Protein AF-A0AAV3M402-F1 (afdb_monomer_lite)

pLDDT: mean 84.8, std 15.56, range [39.19, 98.38]

Organism: NCBI:txid1256988

Secondary structure (DSSP, 8-state):
-----SS-TTTTS---PPPSSPPTT---BTTTBS-GGGTS-TTT-TT-----HHHHHHHHHHHHHHHHHHHHHSSPBP-GGGPSBPTT-EEEETTEEEEE-SSSB-SPS-SSSSEEEE-SS--GGGGT---HHHHHHHSPPTT--PPTT----HHHHHHHS--TT-------PPPTT-PPPHHHHHTTS--TT----S-----HHHHHHHHHHHHHHHHHSS-TT-EETTEETTS-----GGGGTPPPHHHHHHHHHHHHHHHHHHHHHHHHHHHHHHHHHHHHHTSS-TT-EETTEETTS-----TGGGTPPPHHHHHHHHHHHHTT-EEEEEE---B-PSPB-SSS--PPPTTEEEEEEEE-TTSSS-EEEEEEEEEEEETTEEEE-----

Radius of gyration: 67.28 Å; chains: 1; bounding box: 120×63×223 Å

Structure (mmCIF, N/CA/C/O backbone):
data_AF-A0AAV3M402-F1
#
_entry.id   AF-A0AAV3M402-F1
#
loop_
_atom_site.group_PDB
_atom_site.id
_atom_site.type_symbol
_atom_site.label_atom_id
_atom_site.label_alt_id
_atom_site.label_comp_id
_atom_site.label_asym_id
_atom_site.label_entity_id
_atom_site.label_seq_id
_atom_site.pdbx_PDB_ins_code
_atom_site.Cartn_x
_atom_site.Cartn_y
_atom_site.Cartn_z
_atom_site.occupancy
_atom_site.B_iso_or_equiv
_atom_site.auth_seq_id
_atom_site.auth_comp_id
_atom_site.auth_asym_id
_atom_site.auth_atom_id
_atom_site.pdbx_PDB_model_num
ATOM 1 N N . MET A 1 1 ? -7.924 -15.217 0.053 1.00 56.88 1 MET A N 1
ATOM 2 C CA . MET A 1 1 ? -6.842 -16.222 -0.046 1.00 56.88 1 MET A CA 1
ATOM 3 C C . MET A 1 1 ? -7.391 -17.448 -0.750 1.00 56.88 1 MET A C 1
ATOM 5 O O . MET A 1 1 ? -8.400 -17.967 -0.301 1.00 56.88 1 MET A O 1
ATOM 9 N N . THR A 1 2 ? -6.785 -17.872 -1.857 1.00 75.75 2 THR A N 1
ATOM 10 C CA . THR A 1 2 ? -7.271 -18.999 -2.679 1.00 75.75 2 THR A CA 1
ATOM 11 C C . THR A 1 2 ? -6.625 -20.345 -2.327 1.00 75.75 2 THR A C 1
ATOM 13 O O . THR A 1 2 ? -7.161 -21.377 -2.714 1.00 75.75 2 THR A O 1
ATOM 16 N N . LYS A 1 3 ? -5.519 -20.368 -1.562 1.00 86.19 3 LYS A N 1
ATOM 17 C CA . LYS A 1 3 ? -4.840 -21.595 -1.107 1.00 86.19 3 LYS A CA 1
ATOM 18 C C . LYS A 1 3 ? -4.202 -21.420 0.276 1.00 86.19 3 LYS A C 1
ATOM 20 O O . LYS A 1 3 ? -3.623 -20.372 0.553 1.00 86.19 3 LYS A O 1
ATOM 25 N N . ILE A 1 4 ? -4.308 -22.459 1.106 1.00 89.19 4 ILE A N 1
ATOM 26 C CA . ILE A 1 4 ? -3.609 -22.595 2.392 1.00 89.19 4 ILE A CA 1
ATOM 27 C C . ILE A 1 4 ? -2.559 -23.701 2.241 1.00 89.19 4 ILE A C 1
ATOM 29 O O . ILE A 1 4 ? -2.893 -24.817 1.829 1.00 89.19 4 ILE A O 1
ATOM 33 N N . PHE A 1 5 ? -1.305 -23.403 2.564 1.00 93.19 5 PHE A N 1
ATOM 34 C CA . PHE A 1 5 ? -0.182 -24.332 2.456 1.00 93.19 5 PHE A CA 1
ATOM 35 C C . PHE A 1 5 ? -0.070 -25.186 3.722 1.00 93.19 5 PHE A C 1
ATOM 37 O O . PHE A 1 5 ? 0.715 -24.908 4.615 1.00 93.19 5 PHE A O 1
ATOM 44 N N . LYS A 1 6 ? -0.883 -26.245 3.814 1.00 91.50 6 LYS A N 1
ATOM 45 C CA . LYS A 1 6 ? -0.741 -27.258 4.884 1.00 91.50 6 LYS A CA 1
ATOM 46 C C . LYS A 1 6 ? 0.404 -28.238 4.632 1.00 91.50 6 LYS A C 1
ATOM 48 O O . LYS A 1 6 ? 0.930 -28.828 5.563 1.00 91.50 6 LYS A O 1
ATOM 53 N N . VAL A 1 7 ? 0.720 -28.446 3.359 1.00 93.44 7 VAL A N 1
ATOM 54 C CA . VAL A 1 7 ? 1.824 -29.277 2.891 1.00 93.44 7 VAL A CA 1
ATOM 55 C C . VAL A 1 7 ? 2.663 -28.376 1.990 1.00 93.44 7 VAL A C 1
ATOM 57 O O . VAL A 1 7 ? 2.105 -27.849 1.016 1.00 93.44 7 VAL A O 1
ATOM 60 N N . PRO A 1 8 ? 3.944 -28.149 2.319 1.00 95.12 8 PRO A N 1
ATOM 61 C CA . PRO A 1 8 ? 4.831 -27.366 1.474 1.00 95.12 8 PRO A CA 1
ATOM 62 C C . PRO A 1 8 ? 4.971 -27.962 0.066 1.00 95.12 8 PRO A C 1
ATOM 64 O O . PRO A 1 8 ? 4.688 -29.133 -0.200 1.00 95.12 8 PRO A O 1
ATOM 67 N N . PHE A 1 9 ? 5.404 -27.141 -0.878 1.00 96.56 9 PHE A N 1
ATOM 68 C CA . PHE A 1 9 ? 5.687 -27.575 -2.235 1.00 96.56 9 PHE A CA 1
ATOM 69 C C . PHE A 1 9 ? 6.816 -28.615 -2.244 1.00 96.56 9 PHE A C 1
ATOM 71 O O . PHE A 1 9 ? 7.740 -28.546 -1.442 1.00 96.56 9 PHE A O 1
ATOM 78 N N . ALA A 1 10 ? 6.737 -29.602 -3.138 1.00 96.31 10 ALA A N 1
ATOM 79 C CA . ALA A 1 10 ? 7.757 -30.644 -3.285 1.00 96.31 10 ALA A CA 1
ATOM 80 C C . ALA A 1 10 ? 8.147 -31.383 -1.979 1.00 96.31 10 ALA A C 1
ATOM 82 O O . ALA A 1 10 ? 9.259 -31.891 -1.881 1.00 96.31 10 ALA A O 1
ATOM 83 N N . THR A 1 11 ? 7.247 -31.523 -0.991 1.00 95.25 11 THR A N 1
ATOM 84 C CA . THR A 1 11 ? 7.517 -32.318 0.232 1.00 95.25 11 THR A CA 1
ATOM 85 C C . THR A 1 11 ? 7.972 -33.750 -0.073 1.00 95.25 11 THR A C 1
ATOM 87 O O . THR A 1 11 ? 8.810 -34.286 0.644 1.00 95.25 11 THR A O 1
ATOM 90 N N . GLN A 1 12 ? 7.439 -34.360 -1.137 1.00 95.25 12 GLN A N 1
ATOM 91 C CA . GLN A 1 12 ? 7.834 -35.692 -1.622 1.00 95.25 12 GLN A CA 1
ATOM 92 C C . GLN A 1 12 ? 8.778 -35.644 -2.838 1.00 95.25 12 GLN A C 1
ATOM 94 O O . GLN A 1 12 ? 9.093 -36.686 -3.402 1.00 95.25 12 GLN A O 1
ATOM 99 N N . GLY A 1 13 ? 9.169 -34.450 -3.291 1.00 94.00 13 GLY A N 1
ATOM 100 C CA . GLY A 1 13 ? 10.059 -34.273 -4.437 1.00 94.00 13 GLY A CA 1
ATOM 101 C C . GLY A 1 13 ? 11.518 -34.128 -4.014 1.00 94.00 13 GLY A C 1
ATOM 102 O O . GLY A 1 13 ? 11.811 -33.812 -2.860 1.00 94.00 13 GLY A O 1
ATOM 103 N N . ASP A 1 14 ? 12.425 -34.309 -4.975 1.00 96.12 14 ASP A N 1
ATOM 104 C CA . ASP A 1 14 ? 13.848 -34.039 -4.773 1.00 96.12 14 ASP A CA 1
ATOM 105 C C . ASP A 1 14 ? 14.068 -32.547 -4.516 1.00 96.12 14 ASP A C 1
ATOM 107 O O . ASP A 1 14 ? 13.517 -31.691 -5.224 1.00 96.12 14 ASP A O 1
ATOM 111 N N . ARG A 1 15 ? 14.859 -32.256 -3.482 1.00 96.69 15 ARG A N 1
ATOM 112 C CA . ARG A 1 15 ? 15.169 -30.907 -3.007 1.00 96.69 15 ARG A CA 1
ATOM 113 C C . ARG A 1 15 ? 16.642 -30.809 -2.644 1.00 96.69 15 ARG A C 1
ATOM 115 O O . ARG A 1 15 ? 17.226 -31.763 -2.132 1.00 96.69 15 ARG A O 1
ATOM 122 N N . THR A 1 16 ? 17.202 -29.625 -2.837 1.00 95.69 16 THR A N 1
ATOM 123 C CA . THR A 1 16 ? 18.537 -29.267 -2.352 1.00 95.69 16 THR A CA 1
ATOM 124 C C . THR A 1 16 ? 18.444 -27.972 -1.560 1.00 95.69 16 THR A C 1
ATOM 126 O O . THR A 1 16 ? 17.723 -27.059 -1.956 1.00 95.69 16 THR A O 1
ATOM 129 N N . SER A 1 17 ? 19.155 -27.900 -0.433 1.00 94.38 17 SER A N 1
ATOM 130 C CA . SER A 1 17 ? 19.236 -26.687 0.382 1.00 94.38 17 SER A CA 1
ATOM 131 C C . SER A 1 17 ? 19.898 -25.559 -0.401 1.00 94.38 17 SER A C 1
ATOM 133 O O . SER A 1 17 ? 20.944 -25.773 -1.022 1.00 94.38 17 SER A O 1
ATOM 135 N N . ILE A 1 18 ? 19.328 -24.361 -0.325 1.00 96.62 18 ILE A N 1
ATOM 136 C CA . ILE A 1 18 ? 19.877 -23.177 -0.981 1.00 96.62 18 ILE A CA 1
ATOM 137 C C . ILE A 1 18 ? 20.702 -22.383 0.033 1.00 96.62 18 ILE A C 1
ATOM 139 O O . ILE A 1 18 ? 20.173 -21.999 1.075 1.00 96.62 18 ILE A O 1
ATOM 143 N N . PRO A 1 19 ? 21.996 -22.137 -0.229 1.00 96.12 19 PRO A N 1
ATOM 144 C CA . PRO A 1 19 ? 22.815 -21.318 0.654 1.00 96.12 19 PRO A CA 1
ATOM 145 C C . PRO A 1 19 ? 22.293 -19.881 0.744 1.00 96.12 19 PRO A C 1
ATOM 147 O O . PRO A 1 19 ? 21.768 -19.343 -0.230 1.00 96.12 19 PRO A O 1
ATOM 150 N N . ASN A 1 20 ? 22.511 -19.219 1.881 1.00 94.75 20 ASN A N 1
ATOM 151 C CA . ASN A 1 20 ? 22.280 -17.776 1.983 1.00 94.75 20 ASN A CA 1
ATOM 152 C C . ASN A 1 20 ? 23.367 -16.985 1.248 1.00 94.75 20 ASN A C 1
ATOM 154 O O . ASN A 1 20 ? 23.059 -16.090 0.462 1.00 94.75 20 ASN A O 1
ATOM 158 N N . GLU A 1 21 ? 24.630 -17.349 1.466 1.00 96.38 21 GLU A N 1
ATOM 159 C CA . GLU A 1 21 ? 25.799 -16.644 0.932 1.00 96.38 21 GLU A CA 1
ATOM 160 C C . GLU A 1 21 ? 25.921 -16.745 -0.591 1.00 96.38 21 GLU A C 1
ATOM 162 O O . GLU A 1 21 ? 25.523 -17.736 -1.203 1.00 96.38 21 GLU A O 1
ATOM 167 N N . VAL A 1 22 ? 26.512 -15.729 -1.222 1.00 96.31 22 VAL A N 1
ATOM 168 C CA . VAL A 1 22 ? 26.802 -15.740 -2.666 1.00 96.31 22 VAL A CA 1
ATOM 169 C C . VAL A 1 22 ? 27.799 -16.852 -2.990 1.00 96.31 22 VAL A C 1
ATOM 171 O O . VAL A 1 22 ? 28.856 -16.951 -2.367 1.00 96.31 22 VAL A O 1
ATOM 174 N N . GLN A 1 23 ? 27.469 -17.696 -3.968 1.00 94.88 23 GLN A N 1
ATOM 175 C CA . GLN A 1 23 ? 28.322 -18.817 -4.348 1.00 94.88 23 GLN A CA 1
ATOM 176 C C . GLN A 1 23 ? 29.362 -18.382 -5.387 1.00 94.88 23 GLN A C 1
ATOM 178 O O . GLN A 1 23 ? 29.030 -17.761 -6.396 1.00 94.88 23 GLN A O 1
ATOM 183 N N . ALA A 1 24 ? 30.632 -18.721 -5.149 1.00 93.81 24 ALA A N 1
ATOM 184 C CA . ALA A 1 24 ? 31.743 -18.335 -6.026 1.00 93.81 24 ALA A CA 1
ATOM 185 C C . ALA A 1 24 ? 31.670 -18.976 -7.424 1.00 93.81 24 ALA A C 1
ATOM 187 O O . ALA A 1 24 ? 32.246 -18.456 -8.375 1.00 93.81 24 ALA A O 1
ATOM 188 N N . ASP A 1 25 ? 30.961 -20.096 -7.550 1.00 91.88 25 ASP A N 1
ATOM 189 C CA . ASP A 1 25 ? 30.726 -20.819 -8.801 1.00 91.88 25 ASP A CA 1
ATOM 190 C C . ASP A 1 25 ? 29.519 -20.280 -9.597 1.00 91.88 25 ASP A C 1
ATOM 192 O O . ASP A 1 25 ? 29.127 -20.889 -10.596 1.00 91.88 25 ASP A O 1
ATOM 196 N N . GLY A 1 26 ? 28.895 -19.190 -9.132 1.00 91.69 26 GLY A N 1
ATOM 197 C CA . GLY A 1 26 ? 27.694 -18.600 -9.724 1.00 91.69 26 GLY A CA 1
ATOM 198 C C . GLY A 1 26 ? 26.409 -19.391 -9.460 1.00 91.69 26 GLY A C 1
ATOM 199 O O . GLY A 1 26 ? 25.389 -19.114 -10.088 1.00 91.69 26 GLY A O 1
ATOM 200 N N . SER A 1 27 ? 26.426 -20.395 -8.576 1.00 94.38 27 SER A N 1
ATOM 201 C CA . SER A 1 27 ? 25.221 -21.133 -8.184 1.00 94.38 27 SER A CA 1
ATOM 202 C C . SER A 1 27 ? 24.216 -20.242 -7.444 1.00 94.38 27 SER A C 1
ATOM 204 O O . SER A 1 27 ? 24.591 -19.296 -6.753 1.00 94.38 27 SER A O 1
ATOM 206 N N . VAL A 1 28 ? 22.922 -20.562 -7.570 1.00 96.56 28 VAL A N 1
ATOM 207 C CA . VAL A 1 28 ? 21.848 -19.825 -6.888 1.00 96.56 28 VAL A CA 1
ATOM 208 C C . VAL A 1 28 ? 22.038 -19.824 -5.366 1.00 96.56 28 VAL A C 1
ATOM 210 O O . VAL A 1 28 ? 22.354 -20.849 -4.758 1.00 96.56 28 VAL A O 1
ATOM 213 N N . SER A 1 29 ? 21.813 -18.660 -4.760 1.00 97.12 29 SER A N 1
ATOM 214 C CA . SER A 1 29 ? 21.742 -18.457 -3.312 1.00 97.12 29 SER A CA 1
ATOM 215 C C . SER A 1 29 ? 20.591 -17.519 -2.960 1.00 97.12 29 SER A C 1
ATOM 217 O O . SER A 1 29 ? 20.093 -16.805 -3.832 1.00 97.12 29 SER A O 1
ATOM 219 N N . TYR A 1 30 ? 20.172 -17.468 -1.695 1.00 96.38 30 TYR A N 1
ATOM 220 C CA . TYR A 1 30 ? 19.120 -16.534 -1.278 1.00 96.38 30 TYR A CA 1
ATOM 221 C C . TYR A 1 30 ? 19.538 -15.064 -1.399 1.00 96.38 30 TYR A C 1
ATOM 223 O O . TYR A 1 30 ? 18.693 -14.221 -1.695 1.00 96.38 30 TYR A O 1
ATOM 231 N N . THR A 1 31 ? 20.827 -14.748 -1.234 1.00 96.25 31 THR A N 1
ATOM 232 C CA . THR A 1 31 ? 21.324 -13.369 -1.382 1.00 96.25 31 THR A CA 1
ATOM 233 C C . THR A 1 31 ? 21.427 -12.941 -2.846 1.00 96.25 31 THR A C 1
ATOM 235 O O . THR A 1 31 ? 21.061 -11.817 -3.183 1.00 96.25 31 THR A O 1
ATOM 238 N N . GLN A 1 32 ? 21.936 -13.812 -3.724 1.00 96.06 32 GLN A N 1
ATOM 239 C CA . GLN A 1 32 ? 22.212 -13.461 -5.123 1.00 96.06 32 GLN A CA 1
ATOM 240 C C . GLN A 1 32 ? 21.037 -13.758 -6.065 1.00 96.06 32 GLN A C 1
ATOM 242 O O . GLN A 1 32 ? 20.919 -13.124 -7.115 1.00 96.06 32 GLN A O 1
ATOM 247 N N . GLY A 1 33 ? 20.185 -14.724 -5.713 1.00 95.69 33 GLY A N 1
ATOM 248 C CA . GLY A 1 33 ? 19.204 -15.311 -6.620 1.00 95.69 33 GLY A CA 1
ATOM 249 C C . GLY A 1 33 ? 19.858 -16.081 -7.773 1.00 95.69 33 GLY A C 1
ATOM 250 O O . GLY A 1 33 ? 21.029 -16.463 -7.711 1.00 95.69 33 GLY A O 1
ATOM 251 N N . TYR A 1 34 ? 19.087 -16.324 -8.834 1.00 95.94 34 TYR A N 1
ATOM 252 C CA . TYR A 1 34 ? 19.626 -16.819 -10.101 1.00 95.94 34 TYR A CA 1
ATOM 253 C C . TYR A 1 34 ? 20.385 -15.678 -10.794 1.00 95.94 34 TYR A C 1
ATOM 255 O O . TYR A 1 34 ? 19.784 -14.682 -11.193 1.00 95.94 34 TYR A O 1
ATOM 263 N N . GLY A 1 35 ? 21.713 -15.796 -10.865 1.00 93.50 35 GLY A N 1
ATOM 264 C CA . GLY A 1 35 ? 22.598 -14.774 -11.429 1.00 93.50 35 GLY A CA 1
ATOM 265 C C . GLY A 1 35 ? 22.659 -14.759 -12.962 1.00 93.50 35 GLY A C 1
ATOM 266 O O . GLY A 1 35 ? 21.957 -15.506 -13.638 1.00 93.50 35 GLY A O 1
ATOM 267 N N . TYR A 1 36 ? 23.560 -13.932 -13.503 1.00 93.25 36 TYR A N 1
ATOM 268 C CA . TYR A 1 36 ? 23.748 -13.721 -14.948 1.00 93.25 36 TYR A CA 1
ATOM 269 C C . TYR A 1 36 ? 23.939 -15.021 -15.745 1.00 93.25 36 TYR A C 1
ATOM 271 O O . TYR A 1 36 ? 23.432 -15.151 -16.851 1.00 93.25 36 TYR A O 1
ATOM 279 N N . ASP A 1 37 ? 24.618 -16.023 -15.186 1.00 94.06 37 ASP A N 1
ATOM 280 C CA . ASP A 1 37 ? 24.880 -17.265 -15.919 1.00 94.06 37 ASP A CA 1
ATOM 281 C C . ASP A 1 37 ? 23.614 -18.080 -16.252 1.00 94.06 37 ASP A C 1
ATOM 283 O O . ASP A 1 37 ? 23.656 -18.900 -17.165 1.00 94.06 37 ASP A O 1
ATOM 287 N N . TYR A 1 38 ? 22.476 -17.822 -15.593 1.00 95.44 38 TYR A N 1
ATOM 288 C CA . TYR A 1 38 ? 21.194 -18.494 -15.871 1.00 95.44 38 TYR A CA 1
ATOM 289 C C . TYR A 1 38 ? 20.366 -17.833 -16.987 1.00 95.44 38 TYR A C 1
ATOM 291 O O . TYR A 1 38 ? 19.362 -18.403 -17.409 1.00 95.44 38 TYR A O 1
ATOM 299 N N . GLU A 1 39 ? 20.746 -16.643 -17.464 1.00 94.56 39 GLU A N 1
ATOM 300 C CA . GLU A 1 39 ? 20.097 -15.985 -18.617 1.00 94.56 39 GLU A CA 1
ATOM 301 C C . GLU A 1 39 ? 20.893 -16.134 -19.921 1.00 94.56 39 GLU A C 1
ATOM 303 O O . GLU A 1 39 ? 20.447 -15.692 -20.983 1.00 94.56 39 GLU A O 1
ATOM 308 N N . ARG A 1 40 ? 22.071 -16.762 -19.849 1.00 94.88 40 ARG A N 1
ATOM 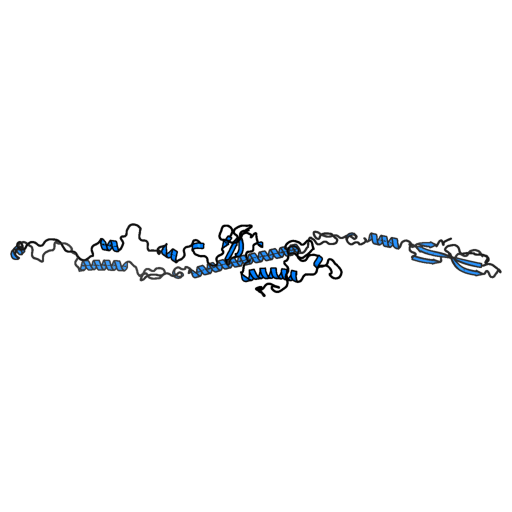309 C CA . ARG A 1 40 ? 22.937 -16.998 -21.007 1.00 94.88 40 ARG A CA 1
ATOM 310 C C . ARG A 1 40 ? 22.332 -18.056 -21.924 1.00 94.88 40 ARG A C 1
ATOM 312 O O . ARG A 1 40 ? 21.575 -18.929 -21.504 1.00 94.88 40 ARG A O 1
ATOM 319 N N . ASP A 1 41 ? 22.682 -17.968 -23.203 1.00 93.38 41 ASP A N 1
ATOM 320 C CA . ASP A 1 41 ? 22.186 -18.885 -24.223 1.00 93.38 41 ASP A CA 1
ATOM 321 C C . ASP A 1 41 ? 22.748 -20.297 -23.999 1.00 93.38 41 ASP A C 1
ATOM 323 O O . ASP A 1 41 ? 23.945 -20.540 -24.141 1.00 93.38 41 ASP A O 1
ATOM 327 N N . GLN A 1 42 ? 21.859 -21.234 -23.668 1.00 93.50 42 GLN A N 1
ATOM 328 C CA . GLN A 1 42 ? 22.219 -22.603 -23.289 1.00 93.50 42 GLN A CA 1
ATOM 329 C C . GLN A 1 42 ? 22.811 -23.436 -24.433 1.00 93.50 42 GLN A C 1
ATOM 331 O O . GLN A 1 42 ? 23.419 -24.475 -24.189 1.00 93.50 42 GLN A O 1
ATOM 336 N N . VAL A 1 43 ? 22.610 -23.024 -25.687 1.00 92.50 43 VAL A N 1
ATOM 337 C CA . VAL A 1 43 ? 23.078 -23.769 -26.864 1.00 92.50 43 VAL A CA 1
ATOM 338 C C . VAL A 1 43 ? 24.477 -23.318 -27.267 1.00 92.50 43 VAL A C 1
ATOM 340 O O . VAL A 1 43 ? 25.283 -24.125 -27.729 1.00 92.50 43 VAL A O 1
ATOM 343 N N . SER A 1 44 ? 24.759 -22.025 -27.124 1.00 93.25 44 SER A N 1
ATOM 344 C CA . SER A 1 44 ? 25.967 -21.396 -27.659 1.00 93.25 44 SER A CA 1
ATOM 345 C C . SER A 1 44 ? 26.998 -20.998 -26.603 1.00 93.25 44 SER A C 1
ATOM 347 O O . SER A 1 44 ? 28.176 -20.881 -26.949 1.00 93.25 44 SER A O 1
ATOM 349 N N . ASP A 1 45 ? 26.605 -20.824 -25.339 1.00 92.62 45 ASP A N 1
ATOM 350 C CA . ASP A 1 45 ? 27.503 -20.399 -24.264 1.00 92.62 45 ASP A CA 1
ATOM 351 C C . ASP A 1 45 ? 27.792 -21.548 -23.276 1.00 92.62 45 ASP A C 1
ATOM 353 O O . ASP A 1 45 ? 26.913 -21.943 -22.509 1.00 92.62 45 ASP A O 1
ATOM 357 N N . PRO A 1 46 ? 29.027 -22.083 -23.227 1.00 92.50 46 PRO A N 1
ATOM 358 C CA . PRO A 1 46 ? 29.377 -23.184 -22.327 1.00 92.50 46 PRO A CA 1
ATOM 359 C C . PRO A 1 46 ? 29.381 -22.792 -20.841 1.00 92.50 46 PRO A C 1
ATOM 361 O O . PRO A 1 46 ? 29.500 -23.671 -19.989 1.00 92.50 46 PRO A O 1
ATOM 364 N N . ALA A 1 47 ? 29.295 -21.498 -20.516 1.00 92.75 47 ALA A N 1
ATOM 365 C CA . ALA A 1 47 ? 29.166 -21.018 -19.144 1.00 92.75 47 ALA A CA 1
ATOM 366 C C . ALA A 1 47 ? 27.701 -20.831 -18.706 1.00 92.75 47 ALA A C 1
ATOM 368 O O . ALA A 1 47 ? 27.467 -20.444 -17.560 1.00 92.75 47 ALA A O 1
ATOM 369 N N . ALA A 1 48 ? 26.723 -21.090 -19.585 1.00 94.50 48 ALA A N 1
ATOM 370 C CA . ALA A 1 48 ? 25.310 -21.043 -19.230 1.00 94.50 48 ALA A CA 1
ATOM 371 C C . ALA A 1 48 ? 24.961 -22.097 -18.166 1.00 94.50 48 ALA A C 1
ATOM 373 O O . ALA A 1 48 ? 25.475 -23.218 -18.180 1.00 94.50 48 ALA A O 1
ATOM 374 N N . LYS A 1 49 ? 24.068 -21.732 -17.243 1.00 94.88 49 LYS A N 1
ATOM 375 C CA . LYS A 1 49 ? 23.553 -22.615 -16.192 1.00 94.88 49 LYS A CA 1
ATOM 376 C C . LYS A 1 49 ? 22.064 -22.878 -16.382 1.00 94.88 49 LYS A C 1
ATOM 378 O O . LYS A 1 49 ? 21.287 -21.970 -16.670 1.00 94.88 49 LYS A O 1
ATOM 383 N N . ASP A 1 50 ? 21.666 -24.126 -16.169 1.00 94.50 50 ASP A N 1
ATOM 384 C CA . ASP A 1 50 ? 20.262 -24.526 -16.126 1.00 94.50 50 ASP A CA 1
ATOM 385 C C . ASP A 1 50 ? 19.639 -24.206 -14.769 1.00 94.50 50 ASP A C 1
ATOM 387 O O . ASP A 1 50 ? 20.288 -24.338 -13.735 1.00 94.50 50 ASP A O 1
ATOM 391 N N . ILE A 1 51 ? 18.349 -23.860 -14.760 1.00 94.69 51 ILE A N 1
ATOM 392 C CA . ILE A 1 51 ? 17.574 -23.822 -13.517 1.00 94.69 51 ILE A CA 1
ATOM 393 C C . ILE A 1 51 ? 17.369 -25.260 -13.044 1.00 94.69 51 ILE A C 1
ATOM 395 O O . ILE A 1 51 ? 16.562 -26.011 -13.600 1.00 94.69 51 ILE A O 1
ATOM 399 N N . GLU A 1 52 ? 18.084 -25.640 -11.992 1.00 94.81 52 GLU A N 1
ATOM 400 C CA . GLU A 1 52 ? 18.030 -26.996 -11.473 1.00 94.81 52 GLU A CA 1
ATOM 401 C C . GLU A 1 52 ? 16.708 -27.228 -10.734 1.00 94.81 52 GLU A C 1
ATOM 403 O O . GLU A 1 52 ? 16.322 -26.480 -9.826 1.00 94.81 52 GLU A O 1
ATOM 408 N N . ARG A 1 53 ? 15.995 -28.293 -11.114 1.00 96.38 53 ARG A N 1
ATOM 409 C CA . ARG A 1 53 ? 14.656 -28.604 -10.592 1.00 96.38 53 ARG A CA 1
ATOM 410 C C . ARG A 1 53 ? 14.669 -28.770 -9.075 1.00 96.38 53 ARG A C 1
ATOM 412 O O . ARG A 1 53 ? 13.784 -28.261 -8.400 1.00 96.38 53 ARG A O 1
ATOM 419 N N . GLU A 1 54 ? 15.653 -29.476 -8.537 1.00 96.56 54 GLU A N 1
ATOM 420 C CA . GLU A 1 54 ? 15.831 -29.729 -7.108 1.00 96.56 54 GLU A CA 1
ATOM 421 C C . GLU A 1 54 ? 16.102 -28.449 -6.311 1.00 96.56 54 GLU A C 1
ATOM 423 O O . GLU A 1 54 ? 15.606 -28.311 -5.189 1.00 96.56 54 GLU A O 1
ATOM 428 N N . LYS A 1 55 ? 16.807 -27.477 -6.904 1.00 96.44 55 LYS A N 1
ATOM 429 C CA . LYS A 1 55 ? 17.033 -26.167 -6.290 1.00 96.44 55 LYS A CA 1
ATOM 430 C C . LYS A 1 55 ? 15.769 -25.315 -6.337 1.00 96.44 55 LYS A C 1
ATOM 432 O O . LYS A 1 55 ? 15.360 -24.779 -5.312 1.00 96.44 55 LYS A O 1
ATOM 437 N N . MET A 1 56 ? 15.085 -25.267 -7.481 1.00 96.75 56 MET A N 1
ATOM 438 C CA . MET A 1 56 ? 13.800 -24.568 -7.609 1.00 96.75 56 MET A CA 1
ATOM 439 C C . MET A 1 56 ? 12.734 -25.156 -6.667 1.00 96.75 56 MET A C 1
ATOM 441 O O . MET A 1 56 ? 11.989 -24.417 -6.021 1.00 96.75 56 MET A O 1
ATOM 445 N N . ASN A 1 57 ? 12.691 -26.484 -6.533 1.00 97.75 57 ASN A N 1
ATOM 446 C CA . ASN A 1 57 ? 11.843 -27.172 -5.564 1.00 97.75 57 ASN A CA 1
ATOM 447 C C . ASN A 1 57 ? 12.198 -26.781 -4.128 1.00 97.75 57 ASN A C 1
ATOM 449 O O . ASN A 1 57 ? 11.280 -26.575 -3.341 1.00 97.75 57 ASN A O 1
ATOM 453 N N . GLY A 1 58 ? 13.490 -26.680 -3.797 1.00 97.06 58 GLY A N 1
ATOM 454 C CA . GLY A 1 58 ? 13.968 -26.201 -2.498 1.00 97.06 58 GLY A CA 1
ATOM 455 C C . GLY A 1 58 ? 13.454 -24.796 -2.184 1.00 97.06 58 GLY A C 1
ATOM 456 O O . GLY A 1 58 ? 12.772 -24.611 -1.184 1.00 97.06 58 GLY A O 1
ATOM 457 N N . ILE A 1 59 ? 13.643 -23.841 -3.101 1.00 96.94 59 ILE A N 1
ATOM 458 C CA . ILE A 1 59 ? 13.170 -22.452 -2.934 1.00 96.94 59 ILE A CA 1
ATOM 459 C C . ILE A 1 59 ? 11.656 -22.407 -2.692 1.00 96.94 59 ILE A C 1
ATOM 461 O O . ILE A 1 59 ? 11.174 -21.757 -1.764 1.00 96.94 59 ILE A O 1
ATOM 465 N N . PHE A 1 60 ? 10.874 -23.098 -3.526 1.00 96.88 60 PHE A N 1
ATOM 466 C CA . PHE A 1 60 ? 9.423 -23.113 -3.354 1.00 96.88 60 PHE A CA 1
ATOM 467 C C . PHE A 1 60 ? 8.992 -23.850 -2.093 1.00 96.88 60 PHE A C 1
ATOM 469 O O . PHE A 1 60 ? 7.996 -23.458 -1.483 1.00 96.88 60 PHE A O 1
ATOM 476 N N . HIS A 1 61 ? 9.713 -24.892 -1.688 1.00 97.12 61 HIS A N 1
ATOM 477 C CA . HIS A 1 61 ? 9.463 -25.572 -0.429 1.00 97.12 61 HIS A CA 1
ATOM 478 C C . HIS A 1 61 ? 9.621 -24.606 0.741 1.00 97.12 61 HIS A C 1
ATOM 480 O O . HIS A 1 61 ? 8.653 -24.411 1.468 1.00 97.12 61 HIS A O 1
ATOM 486 N N . ASP A 1 62 ? 10.768 -23.941 0.853 1.00 95.56 62 ASP A N 1
ATOM 487 C CA . ASP A 1 62 ? 11.097 -23.063 1.979 1.00 95.56 62 ASP A CA 1
ATOM 488 C C . ASP A 1 62 ? 10.089 -21.904 2.087 1.00 95.56 62 ASP A C 1
ATOM 490 O O . ASP A 1 62 ? 9.555 -21.617 3.160 1.00 95.56 62 ASP A O 1
ATOM 494 N N . ILE A 1 63 ? 9.712 -21.299 0.951 1.00 95.06 63 ILE A N 1
ATOM 495 C CA . ILE A 1 63 ? 8.686 -20.243 0.912 1.00 95.06 63 ILE A CA 1
ATOM 496 C C . ILE A 1 63 ? 7.320 -20.777 1.355 1.00 95.06 63 ILE A C 1
ATOM 498 O O . ILE A 1 63 ? 6.621 -20.143 2.148 1.00 95.06 63 ILE A O 1
ATOM 502 N N . THR A 1 64 ? 6.889 -21.915 0.811 1.00 95.69 64 THR A N 1
ATOM 503 C CA . THR A 1 64 ? 5.548 -22.445 1.105 1.00 95.69 64 THR A CA 1
ATOM 504 C C . THR A 1 64 ? 5.447 -23.048 2.500 1.00 95.69 64 THR A C 1
ATOM 506 O O . THR A 1 64 ? 4.358 -23.029 3.071 1.00 95.69 64 THR A O 1
ATOM 509 N N . GLU A 1 65 ? 6.555 -23.517 3.069 1.00 94.00 65 GLU A N 1
ATOM 510 C CA . GLU A 1 65 ? 6.665 -23.912 4.468 1.00 94.00 65 GLU A CA 1
ATOM 511 C C . GLU A 1 65 ? 6.524 -22.698 5.383 1.00 94.00 65 GLU A C 1
ATOM 513 O O . GLU A 1 65 ? 5.594 -22.667 6.188 1.00 94.00 65 GLU A O 1
ATOM 518 N N . ALA A 1 66 ? 7.330 -21.650 5.188 1.00 92.19 66 ALA A N 1
ATOM 519 C CA . ALA A 1 66 ? 7.254 -20.431 5.994 1.00 92.19 66 ALA A CA 1
ATOM 520 C C . ALA A 1 66 ? 5.859 -19.777 5.937 1.00 92.19 66 ALA A C 1
ATOM 522 O O . ALA A 1 66 ? 5.283 -19.393 6.960 1.00 92.19 66 ALA A O 1
ATOM 523 N N . VAL A 1 67 ? 5.266 -19.691 4.741 1.00 93.69 67 VAL A N 1
ATOM 524 C CA . VAL A 1 67 ? 3.894 -19.188 4.573 1.00 93.69 67 VAL A CA 1
ATOM 525 C C . VAL A 1 67 ? 2.884 -20.120 5.244 1.00 93.69 67 VAL A C 1
ATOM 527 O O . VAL A 1 67 ? 1.948 -19.641 5.885 1.00 93.69 67 VAL A O 1
ATOM 530 N N . GLY A 1 68 ? 3.056 -21.435 5.109 1.00 92.94 68 GLY A N 1
ATOM 531 C CA . GLY A 1 68 ? 2.197 -22.443 5.722 1.00 92.94 68 GLY A CA 1
ATOM 532 C C . GLY A 1 68 ? 2.189 -22.372 7.247 1.00 92.94 68 GLY A C 1
ATOM 533 O O . GLY A 1 68 ? 1.118 -22.413 7.856 1.00 92.94 68 GLY A O 1
ATOM 534 N N . GLU A 1 69 ? 3.354 -22.178 7.867 1.00 90.69 69 GLU A N 1
ATOM 535 C CA . GLU A 1 69 ? 3.477 -21.990 9.313 1.00 90.69 69 GLU A CA 1
ATOM 536 C C . GLU A 1 69 ? 2.703 -20.754 9.784 1.00 90.69 69 GLU A C 1
ATOM 538 O O . GLU A 1 69 ? 1.872 -20.854 10.690 1.00 90.69 69 GLU A O 1
ATOM 543 N N . ILE A 1 70 ? 2.889 -19.606 9.123 1.00 92.06 70 ILE A N 1
ATOM 544 C CA . ILE A 1 70 ? 2.170 -18.370 9.467 1.00 92.06 70 ILE A CA 1
ATOM 545 C C . ILE A 1 70 ? 0.662 -18.537 9.248 1.00 92.06 70 ILE A C 1
ATOM 547 O O . ILE A 1 70 ? -0.134 -18.087 10.068 1.00 92.06 70 ILE A O 1
ATOM 551 N N . GLN A 1 71 ? 0.240 -19.206 8.173 1.00 91.81 71 GLN A N 1
ATOM 552 C CA . GLN A 1 71 ? -1.177 -19.473 7.913 1.00 91.81 71 GLN A CA 1
ATOM 553 C C . GLN A 1 71 ? -1.805 -20.405 8.958 1.00 91.81 71 GLN A C 1
ATOM 555 O O . GLN A 1 71 ? -2.996 -20.277 9.239 1.00 91.81 71 GLN A O 1
ATOM 560 N N . ASN A 1 72 ? -1.032 -21.337 9.520 1.00 89.19 72 ASN A N 1
ATOM 561 C CA . ASN A 1 72 ? -1.520 -22.304 10.499 1.00 89.19 72 ASN A CA 1
ATOM 562 C C . ASN A 1 72 ? -1.564 -21.730 11.924 1.00 89.19 72 ASN A C 1
ATOM 564 O O . ASN A 1 72 ? -2.546 -21.927 12.635 1.00 89.19 72 ASN A O 1
ATOM 568 N N . TYR A 1 73 ? -0.519 -21.010 12.340 1.00 87.56 73 TYR A N 1
ATOM 569 C CA . TYR A 1 73 ? -0.391 -20.481 13.705 1.00 87.56 73 TYR A CA 1
ATOM 570 C C . TYR A 1 73 ? -0.812 -19.010 13.840 1.00 87.56 73 TYR A C 1
ATOM 572 O O . TYR A 1 73 ? -0.923 -18.501 14.954 1.00 87.56 73 TYR A O 1
ATOM 580 N N . GLY A 1 74 ? -1.023 -18.307 12.724 1.00 89.94 74 GLY A N 1
ATOM 581 C CA . GLY A 1 74 ? -1.292 -16.865 12.672 1.00 89.94 74 GLY A CA 1
ATOM 582 C C . GLY A 1 74 ? -0.057 -15.985 12.900 1.00 89.94 74 GLY A C 1
ATOM 583 O O . GLY A 1 74 ? -0.121 -14.776 12.686 1.00 89.94 74 GLY A O 1
ATOM 584 N N . LEU A 1 75 ? 1.060 -16.577 13.329 1.00 92.12 75 LEU A N 1
ATOM 585 C CA . LEU A 1 75 ? 2.301 -15.908 13.705 1.00 92.12 75 LEU A CA 1
ATOM 586 C C . LEU A 1 75 ? 3.507 -16.752 13.263 1.00 92.12 75 LEU A C 1
ATOM 588 O O . LEU A 1 75 ? 3.396 -17.980 13.241 1.00 92.12 75 LEU A O 1
ATOM 592 N N . PRO A 1 76 ? 4.661 -16.130 12.958 1.00 93.19 76 PRO A N 1
ATOM 593 C CA . PRO A 1 76 ? 5.899 -16.859 12.699 1.00 93.19 76 PRO A CA 1
ATOM 594 C C . PRO A 1 76 ? 6.302 -17.715 13.901 1.00 93.19 76 PRO A C 1
ATOM 596 O O . PRO A 1 76 ? 6.194 -17.283 15.054 1.00 93.19 76 PRO A O 1
ATOM 599 N N . LYS A 1 77 ? 6.785 -18.929 13.647 1.00 94.06 77 LYS A N 1
ATOM 600 C CA . LYS A 1 77 ? 7.343 -19.788 14.689 1.00 94.06 77 LYS A CA 1
ATOM 601 C C . LYS A 1 77 ? 8.725 -19.276 15.091 1.00 94.06 77 LYS A C 1
ATOM 603 O O . LYS A 1 77 ? 9.483 -18.800 14.254 1.00 94.06 77 LYS A O 1
ATOM 608 N N . TRP A 1 78 ? 9.061 -19.365 16.375 1.00 95.44 78 TRP A N 1
ATOM 609 C CA . TRP A 1 78 ? 10.423 -19.066 16.811 1.00 95.44 78 TRP A CA 1
ATOM 610 C C . TRP A 1 78 ? 11.401 -20.105 16.249 1.00 95.44 78 TRP A C 1
ATOM 612 O O . TRP A 1 78 ? 11.171 -21.310 16.386 1.00 95.44 78 TRP A O 1
ATOM 622 N N . ALA A 1 79 ? 12.501 -19.620 15.682 1.00 93.81 79 ALA A N 1
ATOM 623 C CA . ALA A 1 79 ? 13.623 -20.405 15.183 1.00 93.81 79 ALA A CA 1
ATOM 624 C C . ALA A 1 79 ? 14.964 -19.796 15.622 1.00 93.81 79 ALA A C 1
ATOM 626 O O . ALA A 1 79 ? 15.079 -18.576 15.781 1.00 93.81 79 ALA A O 1
ATOM 627 N N . GLU A 1 80 ? 15.978 -20.650 15.778 1.00 93.69 80 GLU A N 1
ATOM 628 C CA . GLU A 1 80 ? 17.348 -20.254 16.135 1.00 93.69 80 GLU A CA 1
ATOM 629 C C . GLU A 1 80 ? 17.966 -19.340 15.065 1.00 93.69 80 GLU A C 1
ATOM 631 O O . GLU A 1 80 ? 18.559 -18.318 15.391 1.00 93.69 80 GLU A O 1
ATOM 636 N N . GLU A 1 81 ? 17.729 -19.655 13.789 1.00 89.62 81 GLU A N 1
ATOM 637 C CA . GLU A 1 81 ? 18.191 -18.885 12.624 1.00 89.62 81 GLU A CA 1
ATOM 638 C C . GLU A 1 81 ? 17.506 -17.516 12.489 1.00 89.62 81 GLU A C 1
ATOM 640 O O . GLU A 1 81 ? 18.024 -16.628 11.823 1.00 89.62 81 GLU A O 1
ATOM 645 N N . GLY A 1 82 ? 16.350 -17.323 13.137 1.00 88.25 82 GLY A N 1
ATOM 646 C CA . GLY A 1 82 ? 15.628 -16.047 13.137 1.00 88.25 82 GLY A CA 1
ATOM 647 C C . GLY A 1 82 ? 16.202 -15.011 14.106 1.00 88.25 82 GLY A C 1
ATOM 648 O O . GLY A 1 82 ? 15.682 -13.898 14.191 1.00 88.25 82 GLY A O 1
ATOM 649 N N . LYS A 1 83 ? 17.237 -15.369 14.874 1.00 93.69 83 LYS A N 1
ATOM 650 C CA . LYS A 1 83 ? 17.919 -14.436 15.769 1.00 93.69 83 LYS A CA 1
ATOM 651 C C . LYS A 1 83 ? 18.771 -13.437 14.970 1.00 93.69 83 LYS A C 1
ATOM 653 O O . LYS A 1 83 ? 19.376 -13.814 13.970 1.00 93.69 83 LYS A O 1
ATOM 658 N N . PRO A 1 84 ? 18.907 -12.196 15.457 1.00 96.06 84 PRO A N 1
ATOM 659 C CA . PRO A 1 84 ? 18.272 -11.666 16.658 1.00 96.06 84 PRO A CA 1
ATOM 660 C C . PRO A 1 84 ? 16.864 -11.106 16.375 1.00 96.06 84 PRO A C 1
ATOM 662 O O . PRO A 1 84 ? 16.611 -10.499 15.336 1.00 96.06 84 PRO A O 1
ATOM 665 N N . TYR A 1 85 ? 15.940 -11.261 17.327 1.00 96.88 85 TYR A N 1
ATOM 666 C CA . TYR A 1 85 ? 14.570 -10.752 17.185 1.00 96.88 85 TYR A CA 1
ATOM 667 C C . TYR A 1 85 ? 14.465 -9.289 17.639 1.00 96.88 85 TYR A C 1
ATOM 669 O O . TYR A 1 85 ? 14.897 -8.973 18.753 1.00 96.88 85 TYR A O 1
ATOM 677 N N . PRO A 1 86 ? 13.843 -8.394 16.851 1.00 97.19 86 PRO A N 1
ATOM 678 C CA . PRO A 1 86 ? 13.714 -6.996 17.236 1.00 97.19 86 PRO A CA 1
ATOM 679 C C . PRO A 1 86 ? 12.712 -6.784 18.376 1.00 97.19 86 PRO A C 1
ATOM 681 O O . PRO A 1 86 ? 11.895 -7.661 18.695 1.00 97.19 86 PRO A O 1
ATOM 684 N N . ILE A 1 87 ? 12.728 -5.596 18.987 1.00 96.31 87 ILE A N 1
ATOM 685 C CA . ILE A 1 87 ? 11.744 -5.254 20.023 1.00 96.31 87 ILE A CA 1
ATOM 686 C C . ILE A 1 87 ? 10.321 -5.343 19.454 1.00 96.31 87 ILE A C 1
ATOM 688 O O . ILE A 1 87 ? 10.049 -4.930 18.329 1.00 96.31 87 ILE A O 1
ATOM 692 N N . ARG A 1 88 ? 9.386 -5.883 20.243 1.00 95.94 88 ARG A N 1
ATOM 693 C CA . ARG A 1 88 ? 7.989 -6.157 19.860 1.00 95.94 88 ARG A CA 1
ATOM 694 C C . ARG A 1 88 ? 7.785 -7.237 18.794 1.00 95.94 88 ARG A C 1
ATOM 696 O O . ARG A 1 88 ? 6.627 -7.468 18.445 1.00 95.94 88 ARG A O 1
ATOM 703 N N . ALA A 1 89 ? 8.829 -7.930 18.332 1.00 96.69 89 ALA A N 1
ATOM 704 C CA . ALA A 1 89 ? 8.660 -9.127 17.509 1.00 96.69 89 ALA A CA 1
ATOM 705 C C . ALA A 1 89 ? 7.752 -10.139 18.220 1.00 96.69 89 ALA A C 1
ATOM 707 O O . ALA A 1 89 ? 7.918 -10.367 19.421 1.00 96.69 89 ALA A O 1
ATOM 708 N N . ILE A 1 90 ? 6.796 -10.721 17.492 1.00 96.44 90 ILE A N 1
ATOM 709 C CA . ILE A 1 90 ? 5.845 -11.698 18.029 1.00 96.44 90 ILE A CA 1
ATOM 710 C C . ILE A 1 90 ? 6.119 -13.052 17.386 1.00 96.44 90 ILE A C 1
ATOM 712 O O . ILE A 1 90 ? 6.125 -13.158 16.161 1.00 96.44 90 ILE A O 1
ATOM 716 N N . VAL A 1 91 ? 6.318 -14.075 18.213 1.00 95.69 91 VAL A N 1
ATOM 717 C CA . VAL A 1 91 ? 6.619 -15.438 17.766 1.00 95.69 91 VAL A CA 1
ATOM 718 C C . VAL A 1 91 ? 5.746 -16.465 18.474 1.00 95.69 91 VAL A C 1
ATOM 720 O O . VAL A 1 91 ? 5.354 -16.288 19.631 1.00 95.69 91 VAL A O 1
ATOM 723 N N . TYR A 1 92 ? 5.472 -17.569 17.788 1.00 94.94 92 TYR A N 1
ATOM 724 C CA . TYR A 1 92 ? 4.857 -18.755 18.367 1.00 94.94 92 TYR A CA 1
ATOM 725 C C . TYR A 1 92 ? 5.936 -19.748 18.814 1.00 94.94 92 TYR A C 1
ATOM 727 O O . TYR A 1 92 ? 6.786 -20.161 18.023 1.00 94.94 92 TYR A O 1
ATOM 735 N N . HIS A 1 93 ? 5.918 -20.151 20.084 1.00 95.19 93 HIS A N 1
ATOM 736 C CA . HIS A 1 93 ? 6.897 -21.085 20.641 1.00 95.19 93 HIS A CA 1
ATOM 737 C C . HIS A 1 93 ? 6.316 -21.874 21.821 1.00 95.19 93 HIS A C 1
ATOM 739 O O . HIS A 1 93 ? 5.685 -21.294 22.705 1.00 95.19 93 HIS A O 1
ATOM 745 N N . LYS A 1 94 ? 6.537 -23.200 21.850 1.00 93.75 94 LYS A N 1
ATOM 746 C CA . LYS A 1 94 ? 6.049 -24.121 22.904 1.00 93.75 94 LYS A CA 1
ATOM 747 C C . LYS A 1 94 ? 4.561 -23.910 23.250 1.00 93.75 94 LYS A C 1
ATOM 749 O O . LYS A 1 94 ? 4.188 -23.792 24.413 1.00 93.75 94 LYS A O 1
ATOM 754 N N . ASN A 1 95 ? 3.717 -23.858 22.218 1.00 92.12 95 ASN A N 1
ATOM 755 C CA . ASN A 1 95 ? 2.264 -23.650 22.300 1.00 92.12 95 ASN A CA 1
ATOM 756 C C . ASN A 1 95 ? 1.812 -22.309 22.900 1.00 92.12 95 ASN A C 1
ATOM 758 O O . ASN A 1 95 ? 0.681 -22.187 23.369 1.00 92.12 95 ASN A O 1
ATOM 762 N N . LYS A 1 96 ? 2.683 -21.299 22.877 1.00 93.19 96 LYS A N 1
ATOM 763 C CA . LYS A 1 96 ? 2.431 -19.969 23.430 1.00 93.19 96 LYS A CA 1
ATOM 764 C C . LYS A 1 96 ? 2.850 -18.885 22.449 1.00 93.19 96 LYS A C 1
ATOM 766 O O . LYS A 1 96 ? 3.728 -19.097 21.613 1.00 93.19 96 LYS A O 1
ATOM 771 N N . VAL A 1 97 ? 2.233 -17.717 22.585 1.00 95.25 97 VAL A N 1
ATOM 772 C CA . VAL A 1 97 ? 2.619 -16.510 21.855 1.00 95.25 97 VAL A CA 1
ATOM 773 C C . VAL A 1 97 ? 3.510 -15.661 22.746 1.00 95.25 97 VAL A C 1
ATOM 775 O O . VAL A 1 97 ? 3.178 -15.408 23.903 1.00 95.25 97 VAL A O 1
ATOM 778 N N . TRP A 1 98 ? 4.629 -15.201 22.202 1.00 96.81 98 TRP A N 1
ATOM 779 C CA . TRP A 1 98 ? 5.613 -14.406 22.923 1.00 96.81 98 TRP A CA 1
ATOM 780 C C . TRP A 1 98 ? 5.908 -13.119 22.177 1.00 96.81 98 TRP A C 1
ATOM 782 O O . TRP A 1 98 ? 6.042 -13.135 20.957 1.00 96.81 98 TRP A O 1
ATOM 792 N N . GLN A 1 99 ? 6.052 -12.020 22.913 1.00 97.19 99 GLN A N 1
ATOM 793 C CA . GLN A 1 99 ? 6.504 -10.742 22.379 1.00 97.19 99 GLN A CA 1
ATOM 794 C C . GLN A 1 99 ? 7.864 -10.360 22.969 1.00 97.19 99 GLN A C 1
ATOM 796 O O . GLN A 1 99 ? 8.052 -10.396 24.189 1.00 97.19 99 GLN A O 1
ATOM 801 N N . SER A 1 100 ? 8.809 -9.981 22.107 1.00 97.56 100 SER A N 1
ATOM 802 C CA . SER A 1 100 ? 10.130 -9.515 22.531 1.00 97.56 100 SER A CA 1
ATOM 803 C C . SER A 1 100 ? 10.020 -8.160 23.233 1.00 97.56 100 SER A C 1
ATOM 805 O O . SER A 1 100 ? 9.342 -7.245 22.756 1.00 97.56 100 SER A O 1
ATOM 807 N N . LYS A 1 101 ? 10.704 -8.017 24.366 1.00 97.44 101 LYS A N 1
ATOM 808 C CA . LYS A 1 101 ? 10.742 -6.803 25.196 1.00 97.44 101 LYS A CA 1
ATOM 809 C C . LYS A 1 101 ? 12.012 -5.976 24.997 1.00 97.44 101 LYS A C 1
ATOM 811 O O . LYS A 1 101 ? 12.083 -4.866 25.517 1.00 97.44 101 LYS A O 1
ATOM 816 N N . ILE A 1 102 ? 12.998 -6.511 24.277 1.00 96.38 102 ILE A N 1
ATOM 817 C CA . ILE A 1 102 ? 14.293 -5.872 24.025 1.00 96.38 102 ILE A CA 1
ATOM 818 C C . ILE A 1 102 ? 14.616 -5.880 22.530 1.00 96.38 102 ILE A C 1
ATOM 820 O O . ILE A 1 102 ? 14.073 -6.689 21.779 1.00 96.38 102 ILE A O 1
ATOM 824 N N . GLU A 1 103 ? 15.495 -4.974 22.114 1.00 96.38 103 GLU A N 1
ATOM 825 C CA . GLU A 1 103 ? 16.102 -5.000 20.782 1.00 96.38 103 GLU A CA 1
ATOM 826 C C . GLU A 1 103 ? 17.161 -6.107 20.706 1.00 96.38 103 GLU A C 1
ATOM 828 O O . GLU A 1 103 ? 17.763 -6.446 21.727 1.00 96.38 103 GLU A O 1
ATOM 833 N N . ASN A 1 104 ? 17.401 -6.642 19.509 1.00 96.06 104 ASN A N 1
ATOM 834 C CA . ASN A 1 104 ? 18.402 -7.681 19.248 1.00 96.06 104 ASN A CA 1
ATOM 835 C C . ASN A 1 104 ? 18.318 -8.897 20.201 1.00 96.06 104 ASN A C 1
ATOM 837 O O . ASN A 1 104 ? 19.304 -9.321 20.801 1.00 96.06 104 ASN A O 1
ATOM 841 N N . ASN A 1 105 ? 17.124 -9.455 20.383 1.00 96.38 105 ASN A N 1
ATOM 842 C CA . ASN A 1 105 ? 16.889 -10.547 21.319 1.00 96.38 105 ASN A CA 1
ATOM 843 C C . ASN A 1 105 ? 17.372 -11.898 20.762 1.00 96.38 105 ASN A C 1
ATOM 845 O O . ASN A 1 105 ? 16.776 -12.454 19.838 1.00 96.38 105 ASN A O 1
ATOM 849 N N . GLU A 1 106 ? 18.425 -12.445 21.364 1.00 96.88 106 GLU A N 1
ATOM 850 C CA . GLU A 1 106 ? 19.023 -13.741 21.006 1.00 96.88 106 GLU A CA 1
ATOM 851 C C . GLU A 1 106 ? 18.567 -14.898 21.917 1.00 96.88 106 GLU A C 1
ATOM 853 O O . GLU A 1 106 ? 18.988 -16.045 21.752 1.00 96.88 106 GLU A O 1
ATOM 858 N N . VAL A 1 107 ? 17.711 -14.624 22.904 1.00 95.81 107 VAL A N 1
ATOM 859 C CA . VAL A 1 107 ? 17.303 -15.606 23.919 1.00 95.81 107 VAL A CA 1
ATOM 860 C C . VAL A 1 107 ? 16.053 -16.361 23.457 1.00 95.81 107 VAL A C 1
ATOM 862 O O . VAL A 1 107 ? 15.124 -15.760 22.919 1.00 95.81 107 VAL A O 1
ATOM 865 N N . GLU A 1 108 ? 15.997 -17.677 23.687 1.00 96.69 108 GLU A N 1
ATOM 866 C CA . GLU A 1 108 ? 14.787 -18.483 23.450 1.00 96.69 108 GLU A CA 1
ATOM 867 C C . GLU A 1 108 ? 13.612 -17.982 24.328 1.00 96.69 108 GLU A C 1
ATOM 869 O O . GLU A 1 108 ? 13.829 -17.649 25.498 1.00 96.69 108 GLU A O 1
ATOM 874 N N . PRO A 1 109 ? 12.368 -17.911 23.811 1.00 97.00 109 PRO A N 1
ATOM 875 C CA . PRO A 1 109 ? 11.225 -17.408 24.560 1.00 97.00 109 PRO A CA 1
ATOM 876 C C . PRO A 1 109 ? 10.980 -18.130 25.888 1.00 97.00 109 PRO A C 1
ATOM 878 O O . PRO A 1 109 ? 10.671 -19.322 25.939 1.00 97.00 109 PRO A O 1
ATOM 881 N N . VAL A 1 110 ? 11.076 -17.361 26.972 1.00 94.81 110 VAL A N 1
ATOM 882 C CA . VAL A 1 110 ? 10.826 -17.787 28.351 1.00 94.81 110 VAL A CA 1
ATOM 883 C C . VAL A 1 110 ? 10.338 -16.595 29.174 1.00 94.81 110 VAL A C 1
ATOM 885 O O . VAL A 1 110 ? 10.650 -15.444 28.870 1.00 94.81 110 VAL A O 1
ATOM 888 N N . THR A 1 111 ? 9.576 -16.852 30.237 1.00 90.62 111 THR A N 1
ATOM 889 C CA . THR A 1 111 ? 9.125 -15.808 31.165 1.00 90.62 111 THR A CA 1
ATOM 890 C C . THR A 1 111 ? 10.319 -15.064 31.760 1.00 90.62 111 THR A C 1
ATOM 892 O O . THR A 1 111 ? 11.141 -15.668 32.448 1.00 90.62 111 THR A O 1
ATOM 895 N N . GLY A 1 112 ? 10.411 -13.749 31.535 1.00 89.62 112 GLY A N 1
ATOM 896 C CA . GLY A 1 112 ? 11.525 -12.970 32.067 1.00 89.62 112 GLY A CA 1
ATOM 897 C C . GLY A 1 112 ? 11.617 -11.530 31.568 1.00 89.62 112 GLY A C 1
ATOM 898 O O . GLY A 1 112 ? 10.627 -10.867 31.240 1.00 89.62 112 GLY A O 1
ATOM 899 N N . ALA A 1 113 ? 12.844 -11.010 31.555 1.00 92.38 113 ALA A N 1
ATOM 900 C CA . ALA A 1 113 ? 13.118 -9.636 31.152 1.00 92.38 113 ALA A CA 1
ATOM 901 C C . ALA A 1 113 ? 12.990 -9.442 29.633 1.00 92.38 113 ALA A C 1
ATOM 903 O O . ALA A 1 113 ? 12.519 -8.388 29.214 1.00 92.38 113 ALA A O 1
ATOM 904 N N . GLN A 1 114 ? 13.346 -10.462 28.848 1.00 96.31 114 GLN A N 1
ATOM 905 C CA . GLN A 1 114 ? 13.494 -10.418 27.392 1.00 96.31 114 GLN A CA 1
ATOM 906 C C . GLN A 1 114 ? 12.200 -10.718 26.629 1.00 96.31 114 GLN A C 1
ATOM 908 O O . GLN A 1 114 ? 12.005 -10.184 25.543 1.00 96.31 114 GLN A O 1
ATOM 913 N N . TRP A 1 115 ? 11.301 -11.527 27.192 1.00 97.56 115 TRP A N 1
ATOM 914 C CA . TRP A 1 115 ? 10.044 -11.920 26.553 1.00 97.56 115 TRP A CA 1
ATOM 915 C C . TRP A 1 115 ? 8.856 -11.737 27.496 1.00 97.56 115 TRP A C 1
ATOM 917 O O . TRP A 1 115 ? 8.975 -11.905 28.711 1.00 97.56 115 TRP A O 1
ATOM 927 N N . ILE A 1 116 ? 7.698 -11.401 26.929 1.00 95.19 116 ILE A N 1
ATOM 928 C CA . ILE A 1 116 ? 6.400 -11.454 27.608 1.00 95.19 116 ILE A CA 1
ATOM 929 C C . ILE A 1 116 ? 5.487 -12.444 26.889 1.00 95.19 116 ILE A C 1
ATOM 931 O O . ILE A 1 116 ? 5.399 -12.435 25.663 1.00 95.19 116 ILE A O 1
ATOM 935 N N . GLU A 1 117 ? 4.821 -13.310 27.650 1.00 94.62 117 GLU A N 1
ATOM 936 C CA . GLU A 1 117 ? 3.788 -14.201 27.117 1.00 94.62 117 GLU A CA 1
ATOM 937 C C . GLU A 1 117 ? 2.520 -13.388 26.829 1.00 94.62 117 GLU A C 1
ATOM 939 O O . GLU A 1 117 ? 1.991 -12.713 27.716 1.00 94.62 117 GLU A O 1
ATOM 944 N N . LEU A 1 118 ? 2.016 -13.466 25.598 1.00 92.62 118 LEU A N 1
ATOM 945 C CA . LEU A 1 118 ? 0.718 -12.917 25.222 1.00 92.62 118 LEU A CA 1
ATOM 946 C C . LEU A 1 118 ? -0.349 -13.985 25.472 1.00 92.62 118 LEU A C 1
ATOM 948 O O . LEU A 1 118 ? -0.568 -14.880 24.654 1.00 92.62 118 LEU A O 1
ATOM 952 N N . LYS A 1 119 ? -0.982 -13.910 26.644 1.00 87.94 119 LYS A N 1
ATOM 953 C CA . LYS A 1 119 ? -2.035 -14.845 27.054 1.00 87.94 119 LYS A CA 1
ATOM 954 C C . LYS A 1 119 ? -3.337 -14.565 26.299 1.00 87.94 119 LYS A C 1
ATOM 956 O O . LYS A 1 119 ? -3.692 -13.408 26.092 1.00 87.94 119 LYS A O 1
ATOM 961 N N . ALA A 1 120 ? -4.058 -15.628 25.939 1.00 80.12 120 ALA A N 1
ATOM 962 C CA . ALA A 1 120 ? -5.401 -15.519 25.364 1.00 80.12 120 ALA A CA 1
ATOM 963 C C . ALA A 1 120 ? -6.418 -14.991 26.394 1.00 80.12 120 ALA A C 1
ATOM 965 O O . ALA A 1 120 ? -7.219 -14.119 26.072 1.00 80.12 120 ALA A O 1
ATOM 966 N N . ASP A 1 121 ? -6.312 -15.465 27.640 1.00 81.19 121 ASP A N 1
ATOM 967 C CA . ASP A 1 121 ? -7.135 -15.029 28.764 1.00 81.19 121 ASP A CA 1
ATOM 968 C C . ASP A 1 121 ? -6.267 -14.307 29.800 1.00 81.19 121 ASP A C 1
ATOM 970 O O . ASP A 1 121 ? -5.264 -14.843 30.284 1.00 81.19 121 ASP A O 1
ATOM 974 N N . LEU A 1 122 ? -6.659 -13.084 30.154 1.00 78.50 122 LEU A N 1
ATOM 975 C CA . LEU A 1 122 ? -6.056 -12.329 31.249 1.00 78.50 122 LEU A CA 1
ATOM 976 C C . LEU A 1 122 ? -6.851 -12.587 32.526 1.00 78.50 122 LEU A C 1
ATOM 978 O O . LEU A 1 122 ? -8.063 -12.367 32.573 1.00 78.50 122 LEU A O 1
ATOM 982 N N . THR A 1 123 ? -6.176 -13.031 33.582 1.00 78.88 123 THR A N 1
ATOM 983 C CA . THR A 1 123 ? -6.804 -13.144 34.901 1.00 78.88 123 THR A CA 1
ATOM 984 C C . THR A 1 123 ? -6.825 -11.787 35.599 1.00 78.88 123 THR A C 1
ATOM 986 O O . THR A 1 123 ? -6.026 -10.902 35.301 1.00 78.88 123 THR A O 1
ATOM 989 N N . ALA A 1 124 ? -7.710 -11.622 36.583 1.00 73.50 124 ALA A N 1
ATOM 990 C CA . ALA A 1 124 ? -7.767 -10.404 37.394 1.00 73.50 124 ALA A CA 1
ATOM 991 C C . ALA A 1 124 ? -6.408 -10.105 38.077 1.00 73.50 124 ALA A C 1
ATOM 993 O O . ALA A 1 124 ? -5.972 -8.955 38.135 1.00 73.50 124 ALA A O 1
ATOM 994 N N . GLY A 1 125 ? -5.674 -11.158 38.463 1.00 74.50 125 GLY A N 1
ATOM 995 C CA . GLY A 1 125 ? -4.307 -11.055 38.976 1.00 74.50 125 GLY A CA 1
ATOM 996 C C . GLY A 1 125 ? -3.283 -10.562 37.946 1.00 74.50 125 GLY A C 1
ATOM 997 O O . GLY A 1 125 ? -2.387 -9.809 38.317 1.00 74.50 125 GLY A O 1
ATOM 998 N N . ASP A 1 126 ? -3.432 -10.906 36.661 1.00 78.75 126 ASP A N 1
ATOM 999 C CA . ASP A 1 126 ? -2.511 -10.472 35.594 1.00 78.75 126 ASP A CA 1
ATOM 1000 C C . ASP A 1 126 ? -2.584 -8.958 35.320 1.00 78.75 126 ASP A C 1
ATOM 1002 O O . ASP A 1 126 ? -1.610 -8.365 34.862 1.00 78.75 126 ASP A O 1
ATOM 1006 N N . ILE A 1 127 ? -3.724 -8.324 35.613 1.00 77.56 127 ILE A N 1
ATOM 1007 C CA . ILE A 1 127 ? -3.962 -6.886 35.390 1.00 77.56 127 ILE A CA 1
ATOM 1008 C C . ILE A 1 127 ? -4.074 -6.077 36.689 1.00 77.56 127 ILE A C 1
ATOM 1010 O O . ILE A 1 127 ? -4.390 -4.889 36.643 1.00 77.56 127 ILE A O 1
ATOM 1014 N N . ASN A 1 128 ? -3.797 -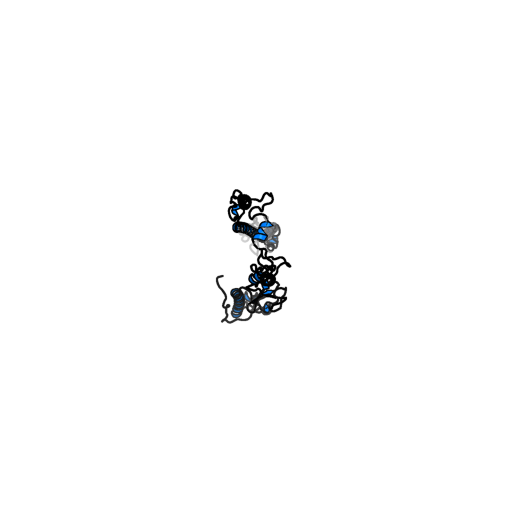6.695 37.842 1.00 79.00 128 ASN A N 1
ATOM 1015 C CA . ASN A 1 128 ? -3.902 -6.076 39.167 1.00 79.00 128 ASN A CA 1
ATOM 1016 C C . ASN A 1 128 ? -5.295 -5.476 39.455 1.00 79.00 128 ASN A C 1
ATOM 1018 O O . ASN A 1 128 ? -5.429 -4.366 39.975 1.00 79.00 128 ASN A O 1
ATOM 1022 N N . VAL A 1 129 ? -6.347 -6.211 39.095 1.00 75.62 129 VAL A N 1
ATOM 1023 C CA . VAL A 1 129 ? -7.744 -5.849 39.360 1.00 75.62 129 VAL A CA 1
ATOM 1024 C C . VAL A 1 129 ? -8.374 -6.952 40.206 1.00 75.62 129 VAL A C 1
ATOM 1026 O O . VAL A 1 129 ? -8.013 -8.117 40.085 1.00 75.62 129 VAL A O 1
ATOM 1029 N N . TYR A 1 130 ? -9.321 -6.609 41.076 1.00 75.44 130 TYR A N 1
ATOM 1030 C CA . TYR A 1 130 ? -10.105 -7.620 41.786 1.00 75.44 130 TYR A CA 1
ATOM 1031 C C . TYR A 1 130 ? -11.190 -8.180 40.876 1.00 75.44 130 TYR A C 1
ATOM 1033 O O . TYR A 1 130 ? -11.903 -7.427 40.208 1.00 75.44 130 TYR A O 1
ATOM 1041 N N . ASN A 1 131 ? -11.371 -9.499 40.886 1.00 76.94 131 ASN A N 1
ATOM 1042 C CA . ASN A 1 131 ? -12.587 -10.068 40.316 1.00 76.94 131 ASN A CA 1
ATOM 1043 C C . ASN A 1 131 ? -13.795 -9.787 41.234 1.00 76.94 131 ASN A C 1
ATOM 1045 O O . ASN A 1 131 ? -13.640 -9.429 42.404 1.00 76.94 131 ASN A O 1
ATOM 1049 N N . LYS A 1 132 ? -15.017 -9.970 40.716 1.00 76.44 132 LYS A N 1
ATOM 1050 C CA . LYS A 1 132 ? -16.260 -9.693 41.459 1.00 76.44 132 LYS A CA 1
ATOM 1051 C C . LYS A 1 132 ? -16.312 -10.408 42.816 1.00 76.44 132 LYS A C 1
ATOM 1053 O O . LYS A 1 132 ? -16.646 -9.788 43.814 1.00 76.44 132 LYS A O 1
ATOM 1058 N N . THR A 1 133 ? -15.880 -11.667 42.877 1.00 78.50 133 THR A N 1
ATOM 1059 C CA . THR A 1 133 ? -15.889 -12.464 44.116 1.00 78.50 133 THR A CA 1
ATOM 1060 C C . THR A 1 133 ? -14.901 -11.934 45.156 1.00 78.50 133 THR A C 1
ATOM 1062 O O . THR A 1 133 ? -15.189 -11.937 46.351 1.00 78.50 133 THR A O 1
ATOM 1065 N N . GLU A 1 134 ? -13.720 -11.490 44.725 1.00 80.81 134 GLU A N 1
ATOM 1066 C CA . GLU A 1 134 ? -12.723 -10.877 45.609 1.00 80.81 134 GLU A CA 1
ATOM 1067 C C . GLU A 1 134 ? -13.183 -9.507 46.106 1.00 80.81 134 GLU A C 1
ATOM 1069 O O . GLU A 1 134 ? -13.024 -9.204 47.289 1.00 80.81 134 GLU A O 1
ATOM 1074 N N . SER A 1 135 ? -13.791 -8.709 45.225 1.00 74.69 135 SER A N 1
ATOM 1075 C CA . SER A 1 135 ? -14.378 -7.416 45.574 1.00 74.69 135 SER A CA 1
ATOM 1076 C C . SER A 1 135 ? -15.502 -7.578 46.600 1.00 74.69 135 SER A C 1
ATOM 1078 O O . SER A 1 135 ? -15.478 -6.910 47.629 1.00 74.69 135 SER A O 1
ATOM 1080 N N . ASP A 1 136 ? -16.424 -8.518 46.379 1.00 75.62 136 ASP A N 1
ATOM 1081 C CA . ASP A 1 136 ? -17.580 -8.759 47.256 1.00 75.62 136 ASP A CA 1
ATOM 1082 C C . ASP A 1 136 ? -17.170 -9.247 48.659 1.00 75.62 136 ASP A C 1
ATOM 1084 O O . ASP A 1 136 ? -17.898 -9.052 49.630 1.00 75.62 136 ASP A O 1
ATOM 1088 N N . LYS A 1 137 ? -15.992 -9.873 48.791 1.00 76.44 137 LYS A N 1
ATOM 1089 C CA . LYS A 1 137 ? -15.426 -10.274 50.091 1.00 76.44 137 LYS A CA 1
ATOM 1090 C C . LYS A 1 137 ? -14.626 -9.167 50.772 1.00 76.44 137 LYS A C 1
ATOM 1092 O O . LYS A 1 137 ? -14.576 -9.130 51.999 1.00 76.44 137 LYS A O 1
ATOM 1097 N N . ARG A 1 138 ? -13.935 -8.319 50.002 1.00 72.25 138 ARG A N 1
ATOM 1098 C CA . ARG A 1 138 ? -13.044 -7.275 50.540 1.00 72.25 138 ARG A CA 1
ATOM 1099 C C . ARG A 1 138 ? -13.770 -5.974 50.861 1.00 72.25 138 ARG A C 1
ATOM 1101 O O . ARG A 1 138 ? -13.322 -5.250 51.746 1.00 72.25 138 ARG A O 1
ATOM 1108 N N . PHE A 1 139 ? -14.868 -5.678 50.175 1.00 68.44 139 PHE A N 1
ATOM 1109 C CA . PHE A 1 139 ? -15.612 -4.436 50.341 1.00 68.44 139 PHE A CA 1
ATOM 1110 C C . PHE A 1 139 ? -17.026 -4.735 50.837 1.00 68.44 139 PHE A C 1
ATOM 1112 O O . PHE A 1 139 ? -17.753 -5.525 50.243 1.00 68.44 139 PHE A O 1
ATOM 1119 N N . GLN A 1 140 ? -17.419 -4.105 51.947 1.00 62.31 140 GLN A N 1
ATOM 1120 C CA . GLN A 1 140 ? -18.783 -4.228 52.455 1.00 62.31 140 GLN A CA 1
ATOM 1121 C C . GLN A 1 140 ? -19.782 -3.509 51.528 1.00 62.31 140 GLN A C 1
ATOM 1123 O O . GLN A 1 140 ? -19.418 -2.494 50.925 1.00 62.31 140 GLN A O 1
ATOM 1128 N N . PRO A 1 141 ? -21.040 -3.982 51.434 1.00 61.19 141 PRO A N 1
ATOM 1129 C CA . PRO A 1 141 ? -22.087 -3.306 50.673 1.00 61.19 141 PRO A CA 1
ATOM 1130 C C . PRO A 1 141 ? -22.254 -1.845 51.110 1.00 61.19 141 PRO A C 1
ATOM 1132 O O . PRO A 1 141 ? -22.306 -1.541 52.305 1.00 61.19 141 PRO A O 1
ATOM 1135 N N . LEU A 1 142 ? -22.367 -0.940 50.134 1.00 47.25 142 LEU A N 1
ATOM 1136 C CA . LEU A 1 142 ? -22.594 0.486 50.361 1.00 47.25 142 LEU A CA 1
ATOM 1137 C C . LEU A 1 142 ? -23.869 0.685 51.204 1.00 47.25 142 LEU A C 1
ATOM 1139 O O . LEU A 1 142 ? -24.960 0.340 50.758 1.00 47.25 142 LEU A O 1
ATOM 1143 N N . GLY A 1 143 ? -23.727 1.231 52.417 1.00 55.28 143 GLY A N 1
ATOM 1144 C CA . GLY A 1 143 ? -24.848 1.525 53.324 1.00 55.28 143 GLY A CA 1
ATOM 1145 C C . GLY A 1 143 ? -24.843 0.762 54.653 1.00 55.28 143 GLY A C 1
ATOM 1146 O O . GLY A 1 143 ? -25.542 1.176 55.572 1.00 55.28 143 GLY A O 1
ATOM 1147 N N . ASN A 1 144 ? -24.008 -0.269 54.812 1.00 53.06 144 ASN A N 1
ATOM 1148 C CA . ASN A 1 144 ? -23.862 -1.002 56.078 1.00 53.06 144 ASN A CA 1
ATOM 1149 C C . ASN A 1 144 ? -22.639 -0.532 56.884 1.00 53.06 144 ASN A C 1
ATOM 1151 O O . ASN A 1 144 ? -21.769 -1.323 57.240 1.00 53.06 144 ASN A O 1
ATOM 1155 N N . TYR A 1 145 ? -22.552 0.766 57.180 1.00 52.09 145 TYR A N 1
ATOM 1156 C CA . TYR A 1 145 ? -21.532 1.283 58.095 1.00 52.09 145 TYR A CA 1
ATOM 1157 C C . TYR A 1 145 ? -22.111 1.395 59.509 1.00 52.09 145 TYR A C 1
ATOM 1159 O O . TYR A 1 145 ? -22.953 2.252 59.767 1.00 52.09 145 TYR A O 1
ATOM 1167 N N . LEU A 1 146 ? -21.642 0.561 60.438 1.00 55.31 146 LEU A N 1
ATOM 1168 C CA . LEU A 1 146 ? -21.746 0.854 61.869 1.00 55.31 146 LEU A CA 1
ATOM 1169 C C . LEU A 1 146 ? -20.447 1.531 62.314 1.00 55.31 146 LEU A C 1
ATOM 1171 O O . LEU A 1 146 ? -19.353 1.033 62.047 1.00 55.31 146 LEU A O 1
ATOM 1175 N N . THR A 1 147 ? -20.574 2.686 62.966 1.00 47.47 147 THR A N 1
ATOM 1176 C CA . THR A 1 147 ? -19.460 3.479 63.500 1.00 47.47 147 THR A CA 1
ATOM 1177 C C . THR A 1 147 ? -18.596 2.639 64.443 1.00 47.47 147 THR A C 1
ATOM 1179 O O . THR A 1 147 ? -19.096 2.061 65.410 1.00 47.47 147 THR A O 1
ATOM 1182 N N . ALA A 1 148 ? -17.288 2.590 64.179 1.00 44.38 148 ALA A N 1
ATOM 1183 C CA . ALA A 1 148 ? -16.332 1.860 65.003 1.00 44.38 148 ALA A CA 1
ATOM 1184 C C . ALA A 1 148 ? -16.332 2.395 66.450 1.00 44.38 148 ALA A C 1
ATOM 1186 O O . ALA A 1 148 ? -16.066 3.575 66.676 1.00 44.38 148 ALA A O 1
ATOM 1187 N N . GLY A 1 149 ? -16.631 1.516 67.416 1.00 57.38 149 GLY A N 1
ATOM 1188 C CA . GLY A 1 149 ? -16.506 1.788 68.856 1.00 57.38 149 GLY A CA 1
ATOM 1189 C C . GLY A 1 149 ? -17.796 1.791 69.689 1.00 57.38 149 GLY A C 1
ATOM 1190 O O . GLY A 1 149 ? -17.693 1.979 70.895 1.00 57.38 149 GLY A O 1
ATOM 1191 N N . TYR A 1 150 ? -18.988 1.569 69.109 1.00 48.47 150 TYR A N 1
ATOM 1192 C CA . TYR A 1 150 ? -20.267 1.737 69.835 1.00 48.47 150 TYR A CA 1
ATOM 1193 C C . TYR A 1 150 ? -21.325 0.632 69.628 1.00 48.47 150 TYR A C 1
ATOM 1195 O O . TYR A 1 150 ? -22.519 0.930 69.577 1.00 48.47 150 TYR A O 1
ATOM 1203 N N . SER A 1 151 ? -20.974 -0.652 69.496 1.00 51.47 151 SER A N 1
ATOM 1204 C CA . SER A 1 151 ? -22.018 -1.696 69.446 1.00 51.47 151 SER A CA 1
ATOM 1205 C C . SER A 1 151 ? -21.585 -3.025 70.053 1.00 51.47 151 SER A C 1
ATOM 1207 O O . SER A 1 151 ? -20.618 -3.629 69.601 1.00 51.47 151 SER A O 1
ATOM 1209 N N . TYR A 1 152 ? -22.359 -3.479 71.042 1.00 53.62 152 TYR A N 1
ATOM 1210 C CA . TYR A 1 152 ? -22.375 -4.858 71.522 1.00 53.62 152 TYR A CA 1
ATOM 1211 C C . TYR A 1 152 ? -23.067 -5.744 70.477 1.00 53.62 152 TYR A C 1
ATOM 1213 O O . TYR A 1 152 ? -24.086 -5.357 69.896 1.00 53.62 152 TYR A O 1
ATOM 1221 N N . SER A 1 153 ? -22.530 -6.934 70.230 1.00 59.41 153 SER A N 1
ATOM 1222 C CA . SER A 1 153 ? -23.191 -7.968 69.435 1.00 59.41 153 SER A CA 1
ATOM 1223 C C . SER A 1 153 ? -24.541 -8.351 70.054 1.00 59.41 153 SER A C 1
ATOM 1225 O O . SER A 1 153 ? -24.768 -8.187 71.254 1.00 59.41 153 SER A O 1
ATOM 1227 N N . LYS A 1 154 ? -25.464 -8.899 69.251 1.00 56.78 154 LYS A N 1
ATOM 1228 C CA . LYS A 1 154 ? -26.774 -9.354 69.752 1.00 56.78 154 LYS A CA 1
ATOM 1229 C C . LYS A 1 154 ? -26.633 -10.356 70.910 1.00 56.78 154 LYS A C 1
ATOM 1231 O O . LYS A 1 154 ? -27.383 -10.282 71.873 1.00 56.78 154 LYS A O 1
ATOM 1236 N N . ALA A 1 155 ? -25.593 -11.190 70.868 1.00 61.50 155 ALA A N 1
ATOM 1237 C CA . ALA A 1 155 ? -25.238 -12.104 71.949 1.00 61.50 155 ALA A CA 1
ATOM 1238 C C . ALA A 1 155 ? -24.763 -11.386 73.233 1.00 61.50 155 ALA A C 1
ATOM 1240 O O . ALA A 1 155 ? -25.088 -11.825 74.331 1.00 61.50 155 ALA A O 1
ATOM 1241 N N . GLU A 1 156 ? -24.036 -10.271 73.118 1.00 62.25 156 GLU A N 1
ATOM 1242 C CA . GLU A 1 156 ? -23.589 -9.467 74.268 1.00 62.25 156 GLU A CA 1
ATOM 1243 C C . GLU A 1 156 ? -24.721 -8.621 74.877 1.00 62.25 156 GLU A C 1
ATOM 1245 O O . GLU A 1 156 ? -24.749 -8.417 76.090 1.00 62.25 156 GLU A O 1
ATOM 1250 N N . SER A 1 157 ? -25.674 -8.155 74.064 1.00 59.53 157 SER A N 1
ATOM 1251 C CA . SER A 1 157 ? -26.905 -7.492 74.529 1.00 59.53 157 SER A CA 1
ATOM 1252 C C . SER A 1 157 ? -27.784 -8.449 75.335 1.00 59.53 157 SER A C 1
ATOM 1254 O O . SER A 1 157 ? -28.218 -8.118 76.439 1.00 59.53 157 SER A O 1
ATOM 1256 N N . ASP A 1 158 ? -28.013 -9.648 74.796 1.00 61.94 158 ASP A N 1
ATOM 1257 C CA . ASP A 1 158 ? -28.914 -10.640 75.387 1.00 61.94 158 ASP A CA 1
ATOM 1258 C C . ASP A 1 158 ? -28.349 -11.252 76.688 1.00 61.94 158 ASP A C 1
ATOM 1260 O O . ASP A 1 158 ? -29.107 -11.784 77.496 1.00 61.94 158 ASP A O 1
ATOM 1264 N N . ALA A 1 159 ? -27.035 -11.135 76.928 1.00 62.97 159 ALA A N 1
ATOM 1265 C CA . ALA A 1 159 ? -26.379 -11.581 78.160 1.00 62.97 159 ALA A CA 1
ATOM 1266 C C . ALA A 1 159 ? -26.288 -10.501 79.259 1.00 62.97 159 ALA A C 1
ATOM 1268 O O . ALA A 1 159 ? -26.229 -10.845 80.439 1.00 62.97 159 ALA A O 1
ATOM 1269 N N . ASN A 1 160 ? -26.280 -9.209 78.902 1.00 60.22 160 ASN A N 1
ATOM 1270 C CA . ASN A 1 160 ? -26.042 -8.109 79.852 1.00 60.22 160 ASN A CA 1
ATOM 1271 C C . ASN A 1 160 ? -27.314 -7.397 80.351 1.00 60.22 160 ASN A C 1
ATOM 1273 O O . ASN A 1 160 ? -27.235 -6.633 81.313 1.00 60.22 160 ASN A O 1
ATOM 1277 N N . TYR A 1 161 ? -28.486 -7.639 79.751 1.00 60.34 161 TYR A N 1
ATOM 1278 C CA . TYR A 1 161 ? -29.747 -7.011 80.169 1.00 60.34 161 TYR A CA 1
ATOM 1279 C C . TYR A 1 161 ? -30.840 -8.049 80.452 1.00 60.34 161 TYR A C 1
ATOM 1281 O O . TYR A 1 161 ? -31.113 -8.927 79.638 1.00 60.34 161 TYR A O 1
ATOM 1289 N N . GLN A 1 162 ? -31.494 -7.943 81.616 1.00 53.81 162 GLN A N 1
ATOM 1290 C CA . GLN A 1 162 ? -32.579 -8.853 81.999 1.00 53.81 162 GLN A CA 1
ATOM 1291 C C . GLN A 1 162 ? -33.803 -8.728 81.068 1.00 53.81 162 GLN A C 1
ATOM 1293 O O . GLN A 1 162 ? -34.202 -7.610 80.724 1.00 53.81 162 GLN A O 1
ATOM 1298 N N . PRO A 1 163 ? -34.459 -9.850 80.711 1.00 52.72 163 PRO A N 1
ATOM 1299 C CA . PRO A 1 163 ? -35.646 -9.837 79.868 1.00 52.72 163 PRO A CA 1
ATOM 1300 C C . PRO A 1 163 ? -36.825 -9.123 80.542 1.00 52.72 163 PRO A C 1
ATOM 1302 O O . PRO A 1 163 ? -37.148 -9.327 81.714 1.00 52.72 163 PRO A O 1
ATOM 1305 N N . LYS A 1 164 ? -37.491 -8.273 79.758 1.00 48.56 164 LYS A N 1
ATOM 1306 C CA . LYS A 1 164 ? -38.633 -7.451 80.163 1.00 48.56 164 LYS A CA 1
ATOM 1307 C C . LYS A 1 1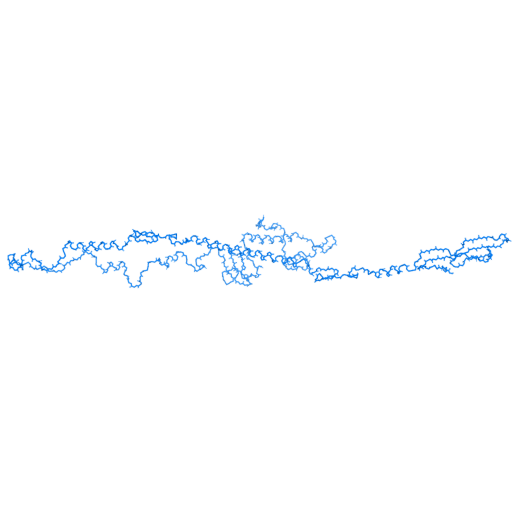64 ? -39.823 -8.351 80.525 1.00 48.56 164 LYS A C 1
ATOM 1309 O O . LYS A 1 164 ? -40.411 -8.962 79.639 1.00 48.56 164 LYS A O 1
ATOM 1314 N N . GLY A 1 165 ? -40.194 -8.409 81.806 1.00 49.81 165 GLY A N 1
ATOM 1315 C CA . GLY A 1 165 ? -41.419 -9.104 82.228 1.00 49.81 165 GLY A CA 1
ATOM 1316 C C . GLY A 1 165 ? -41.455 -9.677 83.644 1.00 49.81 165 GLY A C 1
ATOM 1317 O O . GLY A 1 165 ? -42.530 -10.078 84.069 1.00 49.81 165 GLY A O 1
ATOM 1318 N N . ASN A 1 166 ? -40.348 -9.693 84.394 1.00 46.94 166 ASN A N 1
ATOM 1319 C CA . ASN A 1 166 ? -40.326 -10.303 85.729 1.00 46.94 166 ASN A CA 1
ATOM 1320 C C . ASN A 1 166 ? -39.879 -9.312 86.817 1.00 46.94 166 ASN A C 1
ATOM 1322 O O . ASN A 1 166 ? -38.788 -9.419 87.371 1.00 46.94 166 ASN A O 1
ATOM 1326 N N . TYR A 1 167 ? -40.728 -8.326 87.120 1.00 47.00 167 TYR A N 1
ATOM 1327 C CA . TYR A 1 167 ? -40.548 -7.461 88.289 1.00 47.00 167 TYR A CA 1
ATOM 1328 C C . TYR A 1 167 ? -41.286 -8.074 89.482 1.00 47.00 167 TYR A C 1
ATOM 1330 O O . TYR A 1 167 ? -42.510 -8.009 89.554 1.00 47.00 167 TYR A O 1
ATOM 1338 N N . ALA A 1 168 ? -40.553 -8.649 90.432 1.00 41.69 168 ALA A N 1
ATOM 1339 C CA . ALA A 1 168 ? -41.083 -8.865 91.773 1.00 41.69 168 ALA A CA 1
ATOM 1340 C C . ALA A 1 168 ? -40.942 -7.550 92.563 1.00 41.69 168 ALA A C 1
ATOM 1342 O O . ALA A 1 168 ? -39.818 -7.056 92.687 1.00 41.69 168 ALA A O 1
ATOM 1343 N N . PRO A 1 169 ? -42.017 -6.961 93.118 1.00 51.72 169 PRO A N 1
ATOM 1344 C CA . PRO A 1 169 ? -41.868 -5.877 94.075 1.00 51.72 169 PRO A CA 1
ATOM 1345 C C . PRO A 1 169 ? -41.404 -6.469 95.408 1.00 51.72 169 PRO A C 1
ATOM 1347 O O . PRO A 1 169 ? -42.147 -7.174 96.091 1.00 51.72 169 PRO A O 1
ATOM 1350 N N . ALA A 1 170 ? -40.154 -6.193 95.765 1.00 39.19 170 ALA A N 1
ATOM 1351 C CA . ALA A 1 170 ? -39.638 -6.414 97.103 1.00 39.19 170 ALA A CA 1
ATOM 1352 C C . ALA A 1 170 ? -40.114 -5.273 98.015 1.00 39.19 170 ALA A C 1
ATOM 1354 O O . ALA A 1 170 ? -39.744 -4.121 97.800 1.00 39.19 170 ALA A O 1
ATOM 1355 N N . GLY A 1 171 ? -40.900 -5.600 99.043 1.00 42.09 171 GLY A N 1
ATOM 1356 C CA . GLY A 1 171 ? -41.043 -4.738 100.217 1.00 42.09 171 GLY A CA 1
ATOM 1357 C C . GLY A 1 171 ? -42.464 -4.549 100.746 1.00 42.09 171 GLY A C 1
ATOM 1358 O O . GLY A 1 171 ? -43.271 -3.851 100.145 1.00 42.09 171 GLY A O 1
ATOM 1359 N N . ASN A 1 172 ? -42.663 -5.068 101.961 1.00 40.75 172 ASN A N 1
ATOM 1360 C CA . ASN A 1 172 ? -43.560 -4.584 103.019 1.00 40.75 172 ASN A CA 1
ATOM 1361 C C . ASN A 1 172 ? -45.029 -5.042 103.016 1.00 40.75 172 ASN A C 1
ATOM 1363 O O . ASN A 1 172 ? -45.942 -4.270 102.738 1.00 40.75 172 ASN A O 1
ATOM 1367 N N . TYR A 1 173 ? -45.256 -6.257 103.527 1.00 41.38 173 TYR A N 1
ATOM 1368 C CA . TYR A 1 173 ? -46.471 -6.562 104.290 1.00 41.38 173 TYR A CA 1
ATOM 1369 C C . TYR A 1 173 ? -46.157 -6.513 105.789 1.00 41.38 173 TYR A C 1
ATOM 1371 O O . TYR A 1 173 ? -45.206 -7.143 106.250 1.00 41.38 173 TYR A O 1
ATOM 1379 N N . ALA A 1 174 ? -46.962 -5.754 106.535 1.00 39.88 174 ALA A N 1
ATOM 1380 C CA . ALA A 1 174 ? -46.959 -5.740 107.994 1.00 39.88 174 ALA A CA 1
ATOM 1381 C C . ALA A 1 174 ? -47.461 -7.083 108.564 1.00 39.88 174 ALA A C 1
ATOM 1383 O O . ALA A 1 174 ? -48.308 -7.753 107.967 1.00 39.88 174 ALA A O 1
ATOM 1384 N N . LEU A 1 175 ? -46.926 -7.468 109.725 1.00 49.38 175 LEU A N 1
ATOM 1385 C CA . LEU A 1 175 ? -47.240 -8.708 110.441 1.00 49.38 175 LEU A CA 1
ATOM 1386 C C . LEU A 1 175 ? -48.705 -8.751 110.919 1.00 49.38 175 LEU A C 1
ATOM 1388 O O . LEU A 1 175 ? -49.283 -7.757 111.357 1.00 49.38 175 LEU A O 1
ATOM 1392 N N . LYS A 1 176 ? -49.297 -9.950 110.854 1.00 40.84 176 LYS A N 1
ATOM 1393 C CA . LYS A 1 176 ? -50.661 -10.267 111.301 1.00 40.84 176 LYS A CA 1
ATOM 1394 C C . LYS A 1 176 ? -50.790 -10.023 112.811 1.00 40.84 176 LYS A C 1
ATOM 1396 O O . LYS A 1 176 ? -50.339 -10.845 113.601 1.00 40.84 176 LYS A O 1
ATOM 1401 N N . GLY A 1 177 ? -51.408 -8.904 113.187 1.00 56.25 177 GLY A N 1
ATOM 1402 C CA . GLY A 1 177 ? -51.626 -8.515 114.585 1.00 56.25 177 GLY A CA 1
ATOM 1403 C C . GLY A 1 177 ? -51.690 -7.004 114.833 1.00 56.25 177 GLY A C 1
ATOM 1404 O O . GLY A 1 177 ? -52.253 -6.601 115.841 1.00 56.25 177 GLY A O 1
ATOM 1405 N N . GLU A 1 178 ? -51.198 -6.173 113.905 1.00 47.91 178 GLU A N 1
ATOM 1406 C CA . GLU A 1 178 ? -51.170 -4.700 114.054 1.00 47.91 178 GLU A CA 1
ATOM 1407 C C . GLU A 1 178 ? -52.065 -3.940 113.054 1.00 47.91 178 GLU A C 1
ATOM 1409 O O . GLU A 1 178 ? -51.856 -2.765 112.762 1.00 47.91 178 GLU A O 1
ATOM 1414 N N . SER A 1 179 ? -53.083 -4.592 112.493 1.00 48.59 179 SER A N 1
ATOM 1415 C CA . SER A 1 179 ? -54.070 -3.941 111.623 1.00 48.59 179 SER A CA 1
ATOM 1416 C C . SER A 1 179 ? -55.268 -3.453 112.440 1.00 48.59 179 SER A C 1
ATOM 1418 O O . SER A 1 179 ? -55.968 -4.274 113.033 1.00 48.59 179 SER A O 1
ATOM 1420 N N . TYR A 1 180 ? -55.517 -2.138 112.435 1.00 49.12 180 TYR A N 1
ATOM 1421 C CA . TYR A 1 180 ? -56.703 -1.514 113.032 1.00 49.12 180 TYR A CA 1
ATOM 1422 C C . TYR A 1 180 ? -57.992 -2.213 112.581 1.00 49.12 180 TYR A C 1
ATOM 1424 O O . TYR A 1 180 ? -58.145 -2.565 111.405 1.00 49.12 180 TYR A O 1
ATOM 1432 N N . THR A 1 181 ? -58.941 -2.394 113.499 1.00 57.88 181 THR A N 1
ATOM 1433 C CA . THR A 1 181 ? -60.274 -2.882 113.134 1.00 57.88 181 THR A CA 1
ATOM 1434 C C . THR A 1 181 ? -60.990 -1.830 112.280 1.00 57.88 181 THR A C 1
ATOM 1436 O O . THR A 1 181 ? -60.721 -0.633 112.389 1.00 57.88 181 THR A O 1
ATOM 1439 N N . LYS A 1 182 ? -61.900 -2.258 111.393 1.00 55.31 182 LYS A N 1
ATOM 1440 C CA . LYS A 1 182 ? -62.593 -1.380 110.425 1.00 55.31 182 LYS A CA 1
ATOM 1441 C C . LYS A 1 182 ? -63.196 -0.127 111.088 1.00 55.31 182 LYS A C 1
ATOM 1443 O O . LYS A 1 182 ? -63.067 0.972 110.568 1.00 55.31 182 LYS A O 1
ATOM 1448 N N . THR A 1 183 ? -63.730 -0.292 112.295 1.00 56.44 183 THR A N 1
ATOM 1449 C CA . THR A 1 183 ? -64.302 0.776 113.125 1.00 56.44 183 THR A CA 1
ATOM 1450 C C . THR A 1 183 ? -63.267 1.813 113.592 1.00 56.44 183 THR A C 1
ATOM 1452 O O . THR A 1 183 ? -63.563 3.006 113.646 1.00 56.44 183 THR A O 1
ATOM 1455 N N . GLU A 1 184 ? -62.037 1.388 113.899 1.00 56.44 184 GLU A N 1
ATOM 1456 C CA . GLU A 1 184 ? -60.941 2.266 114.345 1.00 56.44 184 GLU A CA 1
ATOM 1457 C C . GLU A 1 184 ? -60.292 3.042 113.188 1.00 56.44 184 GLU A C 1
ATOM 1459 O O . GLU A 1 184 ? -59.790 4.150 113.400 1.00 56.44 184 GLU A O 1
ATOM 1464 N N . GLY A 1 185 ? -60.318 2.487 111.970 1.00 59.34 185 GLY A N 1
ATOM 1465 C CA . GLY A 1 185 ? -59.884 3.174 110.750 1.00 59.34 185 GLY A CA 1
ATOM 1466 C C . GLY A 1 185 ? -60.876 4.247 110.292 1.00 59.34 185 GLY A C 1
ATOM 1467 O O . GLY A 1 185 ? -60.470 5.367 109.979 1.00 59.34 185 GLY A O 1
ATOM 1468 N N . ASP A 1 186 ? -62.175 3.947 110.336 1.00 60.94 186 ASP A N 1
ATOM 1469 C CA . ASP A 1 186 ? -63.231 4.841 109.837 1.00 60.94 186 ASP A CA 1
ATOM 1470 C C . ASP A 1 186 ? -63.370 6.145 110.656 1.00 60.94 186 ASP A C 1
ATOM 1472 O O . ASP A 1 186 ? -63.881 7.141 110.151 1.00 60.94 186 ASP A O 1
ATOM 1476 N N . SER A 1 187 ? -62.868 6.183 111.899 1.00 58.94 187 SER A N 1
ATOM 1477 C CA . SER A 1 187 ? -62.906 7.383 112.760 1.00 58.94 187 SER A CA 1
ATOM 1478 C C . SER A 1 187 ? -61.674 8.290 112.622 1.00 58.94 187 SER A C 1
ATOM 1480 O O . SER A 1 187 ? -61.683 9.418 113.115 1.00 58.94 187 SER A O 1
ATOM 1482 N N . ARG A 1 188 ? -60.595 7.811 111.980 1.00 59.03 188 ARG A N 1
ATOM 1483 C CA . ARG A 1 188 ? -59.326 8.551 111.815 1.00 59.03 188 ARG A CA 1
ATOM 1484 C C . ARG A 1 188 ? -59.010 8.957 110.376 1.00 59.03 188 ARG A C 1
ATOM 1486 O O . ARG A 1 188 ? -58.075 9.728 110.170 1.00 59.03 188 ARG A O 1
ATOM 1493 N N . TYR A 1 189 ? -59.784 8.501 109.395 1.00 58.94 189 TYR A N 1
ATOM 1494 C CA . TYR A 1 189 ? -59.575 8.820 107.984 1.00 58.94 189 TYR A CA 1
ATOM 1495 C C . TYR A 1 189 ? -60.867 9.324 107.335 1.00 58.94 189 TYR A C 1
ATOM 1497 O O . TYR A 1 189 ? -61.953 8.833 107.625 1.00 58.94 189 TYR A O 1
ATOM 1505 N N . GLN A 1 190 ? -60.749 10.331 106.462 1.00 55.38 190 GLN A N 1
ATOM 1506 C CA . GLN A 1 190 ? -61.894 10.885 105.735 1.00 55.38 190 GLN A CA 1
ATOM 1507 C C . GLN A 1 190 ? -62.631 9.801 104.917 1.00 55.38 190 GLN A C 1
ATOM 1509 O O . GLN A 1 190 ? -61.978 8.885 104.408 1.00 55.38 190 GLN A O 1
ATOM 1514 N N . PRO A 1 191 ? -63.966 9.912 104.739 1.00 57.84 191 PRO A N 1
ATOM 1515 C CA . PRO A 1 191 ? -64.763 8.942 103.995 1.00 57.84 191 PRO A CA 1
ATOM 1516 C C . PRO A 1 191 ? -64.201 8.670 102.597 1.00 57.84 191 PRO A C 1
ATOM 1518 O O . PRO A 1 191 ? -63.882 9.584 101.830 1.00 57.84 191 PRO A O 1
ATOM 1521 N N . LYS A 1 192 ? -64.112 7.384 102.254 1.00 52.50 192 LYS A N 1
ATOM 1522 C CA . LYS A 1 192 ? -63.635 6.902 100.958 1.00 52.50 192 LYS A CA 1
ATOM 1523 C C . LYS A 1 192 ? -64.561 7.409 99.844 1.00 52.50 192 LYS A C 1
ATOM 1525 O O . LYS A 1 192 ? -65.666 6.905 99.676 1.00 52.50 192 LYS A O 1
ATOM 1530 N N . GLY A 1 193 ? -64.099 8.416 99.108 1.00 54.75 193 GLY A N 1
ATOM 1531 C CA . GLY A 1 193 ? -64.856 9.084 98.042 1.00 54.75 193 GLY A CA 1
ATOM 1532 C C . GLY A 1 193 ? -64.547 10.577 97.911 1.00 54.75 193 GLY A C 1
ATOM 1533 O O . GLY A 1 193 ? -64.746 11.137 96.839 1.00 54.75 193 GLY A O 1
ATOM 1534 N N . SER A 1 194 ? -63.979 11.197 98.950 1.00 51.25 194 SER A N 1
ATOM 1535 C CA . SER A 1 194 ? -63.682 12.639 98.977 1.00 51.25 194 SER A CA 1
ATOM 1536 C C . SER A 1 194 ? -62.185 12.960 98.871 1.00 51.25 194 SER A C 1
ATOM 1538 O O . SER A 1 194 ? -61.696 13.893 99.499 1.00 51.25 194 SER A O 1
ATOM 1540 N N . TYR A 1 195 ? -61.427 12.189 98.086 1.00 54.12 195 TYR A N 1
ATOM 1541 C CA . TYR A 1 195 ? -59.995 12.432 97.870 1.00 54.12 195 TYR A CA 1
ATOM 1542 C C . TYR A 1 195 ? -59.738 13.220 96.592 1.00 54.12 195 TYR A C 1
ATOM 1544 O O . TYR A 1 195 ? -59.174 12.659 95.659 1.00 54.12 195 TYR A O 1
ATOM 1552 N N . GLN A 1 196 ? -60.089 14.504 96.522 1.00 52.09 196 GLN A N 1
ATOM 1553 C CA . GLN A 1 196 ? -59.429 15.363 95.534 1.00 52.09 196 GLN A CA 1
ATOM 1554 C C . GLN A 1 196 ? -59.098 16.738 96.125 1.00 52.09 196 GLN A C 1
ATOM 1556 O O . GLN A 1 196 ? -60.005 17.498 96.463 1.00 52.09 196 GLN A O 1
ATOM 1561 N N . PRO A 1 197 ? -57.801 17.091 96.226 1.00 53.97 197 PRO A N 1
ATOM 1562 C CA . PRO A 1 197 ? -57.387 18.484 96.294 1.00 53.97 197 PRO A CA 1
ATOM 1563 C C . PRO A 1 197 ? -57.881 19.195 95.032 1.00 53.97 197 PRO A C 1
ATOM 1565 O O . PRO A 1 197 ? -57.775 18.634 93.943 1.00 53.97 197 PRO A O 1
ATOM 1568 N N . SER A 1 198 ? -58.386 20.420 95.176 1.00 48.38 198 SER A N 1
ATOM 1569 C CA . SER A 1 198 ? -58.699 21.320 94.063 1.00 48.38 198 SER A CA 1
ATOM 1570 C C . SER A 1 198 ? -57.482 21.460 93.142 1.00 48.38 198 SER A C 1
ATOM 1572 O O . SER A 1 198 ? -56.523 22.158 93.463 1.00 48.38 198 SER A O 1
ATOM 1574 N N . GLY A 1 199 ? -57.520 20.768 92.010 1.00 60.59 199 GLY A N 1
ATOM 1575 C CA . GLY A 1 199 ? -56.511 20.788 90.965 1.00 60.59 199 GLY A CA 1
ATOM 1576 C C . GLY A 1 199 ? -57.172 20.376 89.659 1.00 60.59 199 GLY A C 1
ATOM 1577 O O . GLY A 1 199 ? -58.033 19.499 89.649 1.00 60.59 199 GLY A O 1
ATOM 1578 N N . ASP A 1 200 ? -56.821 21.052 88.573 1.00 56.41 200 ASP A N 1
ATOM 1579 C CA . ASP A 1 200 ? -57.431 20.875 87.257 1.00 56.41 200 ASP A CA 1
ATOM 1580 C C . ASP A 1 200 ? -56.934 19.557 86.626 1.00 56.41 200 ASP A C 1
ATOM 1582 O O . ASP A 1 200 ? -56.005 19.524 85.815 1.00 56.41 200 ASP A O 1
ATOM 1586 N N . TYR A 1 201 ? -57.468 18.421 87.089 1.00 55.59 201 TYR A N 1
ATOM 1587 C CA . TYR A 1 201 ? -57.113 17.108 86.554 1.00 55.59 201 TYR A CA 1
ATOM 1588 C C . TYR A 1 201 ? -57.805 16.935 85.204 1.00 55.59 201 TYR A C 1
ATOM 1590 O O . TYR A 1 201 ? -59.027 16.807 85.129 1.00 55.59 201 TYR A O 1
ATOM 1598 N N . ALA A 1 202 ? -57.013 16.926 84.129 1.00 61.47 202 ALA A N 1
ATOM 1599 C CA . ALA A 1 202 ? -57.496 16.652 82.784 1.00 61.47 202 ALA A CA 1
ATOM 1600 C C . ALA A 1 202 ? -58.350 15.370 82.792 1.00 61.47 202 ALA A C 1
ATOM 1602 O O . ALA A 1 202 ? -57.851 14.279 83.066 1.00 61.47 202 ALA A O 1
ATOM 1603 N N . THR A 1 203 ? -59.650 15.507 82.514 1.00 70.62 203 THR A N 1
ATOM 1604 C CA . THR A 1 203 ? -60.565 14.363 82.397 1.00 70.62 203 THR A CA 1
ATOM 1605 C C . THR A 1 203 ? -60.064 13.409 81.307 1.00 70.62 203 THR A C 1
ATOM 1607 O O . THR A 1 203 ? -59.345 13.833 80.400 1.00 70.62 203 THR A O 1
ATOM 1610 N N . ASN A 1 204 ? -60.477 12.136 81.318 1.00 71.69 204 ASN A N 1
ATOM 1611 C CA . ASN A 1 204 ? -60.153 11.206 80.223 1.00 71.69 204 ASN A CA 1
ATOM 1612 C C . ASN A 1 204 ? -60.543 11.802 78.848 1.00 71.69 204 ASN A C 1
ATOM 1614 O O . ASN A 1 204 ? -59.820 11.659 77.870 1.00 71.69 204 ASN A O 1
ATOM 1618 N N . SER A 1 205 ? -61.616 12.603 78.797 1.00 78.50 205 SER A N 1
ATOM 1619 C CA . SER A 1 205 ? -62.003 13.370 77.606 1.00 78.50 205 SER A CA 1
ATOM 1620 C C . SER A 1 205 ? -60.976 14.436 77.197 1.00 78.50 205 SER A C 1
ATOM 1622 O O . SER A 1 205 ? -60.713 14.599 76.009 1.00 78.50 205 SER A O 1
ATOM 1624 N N . THR A 1 206 ? -60.396 15.169 78.149 1.00 83.75 206 THR A N 1
ATOM 1625 C CA . THR A 1 206 ? -59.360 16.191 77.904 1.00 83.75 206 THR A CA 1
ATOM 1626 C C . THR A 1 206 ? -58.021 15.566 77.505 1.00 83.75 206 THR A C 1
ATOM 1628 O O . THR A 1 206 ? -57.267 16.133 76.717 1.00 83.75 206 THR A O 1
ATOM 1631 N N . VAL A 1 207 ? -57.702 14.401 78.066 1.00 83.06 207 VAL A N 1
ATOM 1632 C CA . VAL A 1 207 ? -56.495 13.641 77.730 1.00 83.06 207 VAL A CA 1
ATOM 1633 C C . VAL A 1 207 ? -56.621 13.047 76.325 1.00 83.06 207 VAL A C 1
ATOM 1635 O O . VAL A 1 207 ? -55.728 13.253 75.505 1.00 83.06 207 VAL A O 1
ATOM 1638 N N . ASN A 1 208 ? -57.752 12.411 76.007 1.00 85.88 208 ASN A N 1
ATOM 1639 C CA . ASN A 1 208 ? -58.007 11.854 74.678 1.00 85.88 208 ASN A CA 1
ATOM 1640 C C . ASN A 1 208 ? -58.039 12.936 73.597 1.00 85.88 208 ASN A C 1
ATOM 1642 O O . ASN A 1 208 ? -57.417 12.751 72.561 1.00 85.88 208 ASN A O 1
ATOM 1646 N N . SER A 1 209 ? -58.630 14.108 73.854 1.00 88.50 209 SER A N 1
ATOM 1647 C CA . SER A 1 209 ? -58.619 15.198 72.868 1.00 88.50 209 SER A C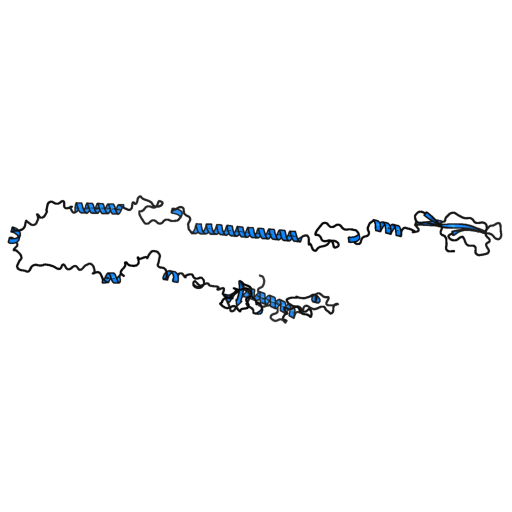A 1
ATOM 1648 C C . SER A 1 209 ? -57.212 15.730 72.574 1.00 88.50 209 SER A C 1
ATOM 1650 O O . SER A 1 209 ? -56.901 16.049 71.426 1.00 88.50 209 SER A O 1
ATOM 1652 N N . LYS A 1 210 ? -56.321 15.779 73.576 1.00 89.19 210 LYS A N 1
ATOM 1653 C CA . LYS A 1 210 ? -54.903 16.113 73.366 1.00 89.19 210 LYS A CA 1
ATOM 1654 C C . LYS A 1 210 ? -54.156 15.011 72.608 1.00 89.19 210 LYS A C 1
ATOM 1656 O O . LYS A 1 210 ? -53.324 15.342 71.764 1.00 89.19 210 LYS A O 1
ATOM 1661 N N . PHE A 1 211 ? -54.455 13.735 72.863 1.00 88.62 211 PHE A N 1
ATOM 1662 C CA . PHE A 1 211 ? -53.905 12.616 72.091 1.00 88.62 211 PHE A CA 1
ATOM 1663 C C . PHE A 1 211 ? -54.389 12.621 70.637 1.00 88.62 211 PHE A C 1
ATOM 1665 O O . PHE A 1 211 ? -53.571 12.479 69.734 1.00 88.62 211 PHE A O 1
ATOM 1672 N N . ASP A 1 212 ? -55.673 12.870 70.391 1.00 90.94 212 ASP A N 1
ATOM 1673 C CA . ASP A 1 212 ? -56.248 12.965 69.047 1.00 90.94 212 ASP A CA 1
ATOM 1674 C C . ASP A 1 212 ? -55.685 14.164 68.278 1.00 90.94 212 ASP A C 1
ATOM 1676 O O . ASP A 1 212 ? -55.362 14.049 67.094 1.00 90.94 212 ASP A O 1
ATOM 1680 N N . ALA A 1 213 ? -55.489 15.304 68.951 1.00 91.50 213 ALA A N 1
ATOM 1681 C CA . ALA A 1 213 ? -54.826 16.471 68.374 1.00 91.50 213 ALA A CA 1
ATOM 1682 C C . ALA A 1 213 ? -53.353 16.182 68.036 1.00 91.50 213 ALA A C 1
ATOM 1684 O O . ALA A 1 213 ? -52.879 16.562 66.963 1.00 91.50 213 ALA A O 1
ATOM 1685 N N . ALA A 1 214 ? -52.631 15.480 68.914 1.00 89.94 214 ALA A N 1
ATOM 1686 C CA . ALA A 1 214 ? -51.253 15.064 68.667 1.00 89.94 214 ALA A CA 1
ATOM 1687 C C . ALA A 1 214 ? -51.154 14.050 67.513 1.00 89.94 214 ALA A C 1
ATOM 1689 O O . ALA A 1 214 ? -50.299 14.208 66.642 1.00 89.94 214 ALA A O 1
ATOM 1690 N N . ASN A 1 215 ? -52.059 13.070 67.451 1.00 89.12 215 ASN A N 1
ATOM 1691 C CA . ASN A 1 215 ? -52.138 12.088 66.369 1.00 89.12 215 ASN A CA 1
ATOM 1692 C C . ASN A 1 215 ? -52.523 12.739 65.036 1.00 89.12 215 ASN A C 1
ATOM 1694 O O . ASN A 1 215 ? -51.920 12.439 64.010 1.00 89.12 215 ASN A O 1
ATOM 1698 N N . SER A 1 216 ? -53.471 13.678 65.033 1.00 88.12 216 SER A N 1
ATOM 1699 C CA . SER A 1 216 ? -53.858 14.430 63.829 1.00 88.12 216 SER A CA 1
ATOM 1700 C C . SER A 1 216 ? -52.721 15.323 63.324 1.00 88.12 216 SER A C 1
ATOM 1702 O O . SER A 1 216 ? -52.472 15.407 62.120 1.00 88.12 216 SER A O 1
ATOM 1704 N N . ASN A 1 217 ? -51.977 15.954 64.237 1.00 87.94 217 ASN A N 1
ATOM 1705 C CA . ASN A 1 217 ? -50.755 16.686 63.905 1.00 87.94 217 ASN A CA 1
ATOM 1706 C C . ASN A 1 217 ? -49.702 15.741 63.302 1.00 87.94 217 ASN A C 1
ATOM 1708 O O . ASN A 1 217 ? -49.189 16.007 62.220 1.00 87.94 217 ASN A O 1
ATOM 1712 N N . ALA A 1 218 ? -49.437 14.594 63.936 1.00 86.94 218 ALA A N 1
ATOM 1713 C CA . ALA A 1 218 ? -48.491 13.603 63.425 1.00 86.94 218 ALA A CA 1
ATOM 1714 C C . ALA A 1 218 ? -48.878 13.096 62.022 1.00 86.94 218 ALA A C 1
ATOM 1716 O O . ALA A 1 218 ? -48.035 13.085 61.124 1.00 86.94 218 ALA A O 1
ATOM 1717 N N . ASN A 1 219 ? -50.157 12.784 61.803 1.00 83.44 219 ASN A N 1
ATOM 1718 C CA . ASN A 1 219 ? -50.678 12.285 60.528 1.00 83.44 219 ASN A CA 1
ATOM 1719 C C . ASN A 1 219 ? -50.684 13.339 59.404 1.00 83.44 219 ASN A C 1
ATOM 1721 O O . ASN A 1 219 ? -50.751 12.973 58.234 1.00 83.44 219 ASN A O 1
ATOM 1725 N N . SER A 1 220 ? -50.594 14.636 59.722 1.00 82.56 220 SER A N 1
ATOM 1726 C CA . SER A 1 220 ? -50.583 15.731 58.734 1.00 82.56 220 SER A CA 1
ATOM 1727 C C . SER A 1 220 ? -49.183 16.262 58.394 1.00 82.56 220 SER A C 1
ATOM 1729 O O . SER A 1 220 ? -49.049 17.137 57.535 1.00 82.56 220 SER A O 1
ATOM 1731 N N . ARG A 1 221 ? -48.117 15.719 59.007 1.00 85.62 221 ARG A N 1
ATOM 1732 C CA . ARG A 1 221 ? -46.730 16.167 58.770 1.00 85.62 221 ARG A CA 1
ATOM 1733 C C . ARG A 1 221 ? -46.194 15.884 57.371 1.00 85.62 221 ARG A C 1
ATOM 1735 O O . ARG A 1 221 ? -45.252 16.561 56.964 1.00 85.62 221 ARG A O 1
ATOM 1742 N N . VAL A 1 222 ? -46.770 14.927 56.643 1.00 84.50 222 VAL A N 1
ATOM 1743 C CA . VAL A 1 222 ? -46.482 14.703 55.219 1.00 84.50 222 VAL A CA 1
ATOM 1744 C C . VAL A 1 222 ? -47.634 15.296 54.405 1.00 84.50 222 VAL A C 1
ATOM 1746 O O . VAL A 1 222 ? -48.706 14.694 54.334 1.00 84.50 222 VAL A O 1
ATOM 1749 N N . PRO A 1 223 ? -47.465 16.486 53.794 1.00 84.19 223 PRO A N 1
ATOM 1750 C CA . PRO A 1 223 ? -48.550 17.122 53.063 1.00 84.19 223 PRO A CA 1
ATOM 1751 C C . PRO A 1 223 ? -48.793 16.395 51.735 1.00 84.19 223 PRO A C 1
ATOM 1753 O O . PRO A 1 223 ? -48.009 16.533 50.796 1.00 84.19 223 PRO A O 1
ATOM 1756 N N . SER A 1 224 ? -49.910 15.678 51.619 1.00 79.19 224 SER A N 1
ATOM 1757 C CA . SER A 1 224 ? -50.301 14.944 50.400 1.00 79.19 224 SER A CA 1
ATOM 1758 C C . SER A 1 224 ? -50.570 15.848 49.187 1.00 79.19 224 SER A C 1
ATOM 1760 O O . SER A 1 224 ? -50.532 15.388 48.048 1.00 79.19 224 SER A O 1
ATOM 1762 N N . ALA A 1 225 ? -50.790 17.149 49.415 1.00 83.44 225 ALA A N 1
ATOM 1763 C CA . ALA A 1 225 ? -50.960 18.153 48.365 1.00 83.44 225 ALA A CA 1
ATOM 1764 C C . ALA A 1 225 ? -49.636 18.589 47.706 1.00 83.44 225 ALA A C 1
ATOM 1766 O O . ALA A 1 225 ? -49.654 19.159 46.613 1.00 83.44 225 ALA A O 1
ATOM 1767 N N . ARG A 1 226 ? -48.483 18.349 48.351 1.00 92.00 226 ARG A N 1
ATOM 1768 C CA . ARG A 1 226 ? -47.174 18.663 47.765 1.00 92.00 226 ARG A CA 1
ATOM 1769 C C . ARG A 1 226 ? -46.771 17.574 46.775 1.00 92.00 226 ARG A C 1
ATOM 1771 O O . ARG A 1 226 ? -47.038 16.391 46.978 1.00 92.00 226 ARG A O 1
ATOM 1778 N N . LYS A 1 227 ? -46.112 17.999 45.698 1.00 92.25 227 LYS A N 1
ATOM 1779 C CA . LYS A 1 227 ? -45.660 17.126 44.617 1.00 92.25 227 LYS A CA 1
ATOM 1780 C C . LYS A 1 227 ? -44.149 17.222 44.442 1.00 92.25 227 LYS A C 1
ATOM 1782 O O . LYS A 1 227 ? -43.591 18.309 44.566 1.00 92.25 227 LYS A O 1
ATOM 1787 N N . VAL A 1 228 ? -43.517 16.108 44.085 1.00 93.06 228 VAL A N 1
ATOM 1788 C CA . VAL A 1 228 ? -42.152 16.057 43.544 1.00 93.06 228 VAL A CA 1
ATOM 1789 C C . VAL A 1 228 ? -42.278 15.712 42.071 1.00 93.06 228 VAL A C 1
ATOM 1791 O O . VAL A 1 228 ? -42.780 14.646 41.727 1.00 93.06 228 VAL A O 1
ATOM 1794 N N . ASN A 1 229 ? -41.891 16.648 41.205 1.00 91.81 229 ASN A N 1
ATOM 1795 C CA . ASN A 1 229 ? -42.012 16.512 39.756 1.00 91.81 229 ASN A CA 1
ATOM 1796 C C . ASN A 1 229 ? -43.387 15.972 39.302 1.00 91.81 229 ASN A C 1
ATOM 1798 O O . ASN A 1 229 ? -43.508 14.915 38.689 1.00 91.81 229 ASN A O 1
ATOM 1802 N N . ASN A 1 230 ? -44.447 16.682 39.696 1.00 91.62 230 ASN A N 1
ATOM 1803 C CA . ASN A 1 230 ? -45.853 16.337 39.448 1.00 91.62 230 ASN A CA 1
ATOM 1804 C C . ASN A 1 230 ? -46.383 15.041 40.102 1.00 91.62 230 ASN A C 1
ATOM 1806 O O . ASN A 1 230 ? -47.585 14.786 39.995 1.00 91.62 230 ASN A O 1
ATOM 1810 N N . LYS A 1 231 ? -45.570 14.277 40.844 1.00 90.94 231 LYS A N 1
ATOM 1811 C CA . LYS A 1 231 ? -46.003 13.082 41.592 1.00 90.94 231 LYS A CA 1
ATOM 1812 C C . LYS A 1 231 ? -46.331 13.435 43.056 1.00 90.94 231 LYS A C 1
ATOM 1814 O O . LYS A 1 231 ? -45.537 14.132 43.685 1.00 90.94 231 LYS A O 1
ATOM 1819 N N . PRO A 1 232 ? -47.489 13.024 43.602 1.00 91.25 232 PRO A N 1
ATOM 1820 C CA . PRO A 1 232 ? -47.908 13.365 44.967 1.00 91.25 232 PRO A CA 1
ATOM 1821 C C . PRO A 1 232 ? -47.107 12.609 46.042 1.00 91.25 232 PRO A C 1
ATOM 1823 O O . PRO A 1 232 ? -46.688 11.479 45.814 1.00 91.25 232 PRO A O 1
ATOM 1826 N N . LEU A 1 233 ? -46.961 13.194 47.238 1.00 92.25 233 LEU A N 1
ATOM 1827 C CA . LEU A 1 233 ? -46.277 12.587 48.402 1.00 92.25 233 LEU A CA 1
ATOM 1828 C C . LEU A 1 233 ? -47.131 11.557 49.176 1.00 92.25 233 LEU A C 1
ATOM 1830 O O . LEU A 1 233 ? -46.905 11.323 50.360 1.00 92.25 233 LEU A O 1
ATOM 1834 N N . SER A 1 234 ? -48.145 10.964 48.542 1.00 89.12 234 SER A N 1
ATOM 1835 C CA . SER A 1 234 ? -49.028 9.970 49.175 1.00 89.12 234 SER A CA 1
ATOM 1836 C C . SER A 1 234 ? -48.439 8.553 49.216 1.00 89.12 234 SER A C 1
ATOM 1838 O O . SER A 1 234 ? -49.057 7.662 49.790 1.00 89.12 234 SER A O 1
ATOM 1840 N N . ALA A 1 235 ? -47.290 8.335 48.576 1.00 89.81 235 ALA A N 1
ATOM 1841 C CA . ALA A 1 235 ? -46.553 7.077 48.531 1.00 89.81 235 ALA A CA 1
ATOM 1842 C C . ALA A 1 235 ? -45.077 7.351 48.190 1.00 89.81 235 ALA A C 1
ATOM 1844 O O . ALA A 1 235 ? -44.701 8.496 47.918 1.00 89.81 235 ALA A O 1
ATOM 1845 N N . ASP A 1 236 ? -44.261 6.297 48.161 1.00 92.12 236 ASP A N 1
ATOM 1846 C CA . ASP A 1 236 ? -42.878 6.378 47.694 1.00 92.12 236 ASP A CA 1
ATOM 1847 C C . ASP A 1 236 ? -42.808 6.874 46.242 1.00 92.12 236 ASP A C 1
ATOM 1849 O O . ASP A 1 236 ? -43.580 6.459 45.371 1.00 92.12 236 ASP A O 1
ATOM 1853 N N . ILE A 1 237 ? -41.856 7.769 45.970 1.00 94.25 237 ILE A N 1
ATOM 1854 C CA . ILE A 1 237 ? -41.675 8.391 44.657 1.00 94.25 237 ILE A CA 1
ATOM 1855 C C . ILE A 1 237 ? -40.430 7.820 43.987 1.00 94.25 237 ILE A C 1
ATOM 1857 O O . ILE A 1 237 ? -39.320 7.947 44.495 1.00 94.25 237 ILE A O 1
ATOM 1861 N N . THR A 1 238 ? -40.613 7.264 42.792 1.00 95.12 238 THR A N 1
ATOM 1862 C CA . THR A 1 238 ? -39.519 6.926 41.872 1.00 95.12 238 THR A CA 1
ATOM 1863 C C . THR A 1 238 ? -39.547 7.889 40.688 1.00 95.12 238 THR A C 1
ATOM 1865 O O . THR A 1 238 ? -40.608 8.123 40.103 1.00 95.12 238 THR A O 1
ATOM 1868 N N . LEU A 1 239 ? -38.390 8.456 40.345 1.00 94.94 239 LEU A N 1
ATOM 1869 C CA . LEU A 1 239 ? -38.212 9.339 39.191 1.00 94.94 239 LEU A CA 1
ATOM 1870 C C . LEU A 1 239 ? -37.415 8.613 38.106 1.00 94.94 239 LEU A C 1
ATOM 1872 O O . LEU A 1 239 ? -36.363 8.037 38.381 1.00 94.94 239 LEU A O 1
ATOM 1876 N N . ALA A 1 240 ? -37.907 8.663 36.874 1.00 94.25 240 ALA A N 1
ATOM 1877 C CA . ALA A 1 240 ? -37.171 8.255 35.686 1.00 94.25 240 ALA A CA 1
ATOM 1878 C C . ALA A 1 240 ? -36.445 9.457 35.057 1.00 94.25 240 ALA A C 1
ATOM 1880 O O . ALA A 1 240 ? -36.741 10.609 35.362 1.00 94.25 240 ALA A O 1
ATOM 1881 N N . ALA A 1 241 ? -35.519 9.208 34.129 1.00 94.50 241 ALA A N 1
ATOM 1882 C CA . ALA A 1 241 ? -34.781 10.279 33.448 1.00 94.50 241 ALA A CA 1
ATOM 1883 C C . ALA A 1 241 ? -35.718 11.306 32.774 1.00 94.50 241 ALA A C 1
ATOM 1885 O O . ALA A 1 241 ? -35.522 12.512 32.916 1.00 94.50 241 ALA A O 1
ATOM 1886 N N . GLY A 1 242 ? -36.804 10.830 32.152 1.00 94.75 242 GLY A N 1
ATOM 1887 C CA . GLY A 1 242 ? -37.820 11.688 31.536 1.00 94.75 242 GLY A CA 1
ATOM 1888 C C . GLY A 1 242 ? -38.582 12.575 32.526 1.00 94.75 242 GLY A C 1
ATOM 1889 O O . GLY A 1 242 ? -39.007 13.661 32.146 1.00 94.75 242 GLY A O 1
ATOM 1890 N N . ASP A 1 243 ? -38.703 12.170 33.797 1.00 95.94 243 ASP A N 1
ATOM 1891 C CA . ASP A 1 243 ? -39.334 13.001 34.825 1.00 95.94 243 ASP A CA 1
ATOM 1892 C C . ASP A 1 243 ? -38.518 14.294 35.040 1.00 95.94 243 ASP A C 1
ATOM 1894 O O . ASP A 1 243 ? -39.090 15.366 35.181 1.00 95.94 243 ASP A O 1
ATOM 1898 N N . VAL A 1 244 ? -37.187 14.239 34.986 1.00 94.50 244 VAL A N 1
ATOM 1899 C CA . VAL A 1 244 ? -36.311 15.398 35.256 1.00 94.50 244 VAL A CA 1
ATOM 1900 C C . VAL A 1 244 ? -35.748 16.059 33.992 1.00 94.50 244 VAL A C 1
ATOM 1902 O O . VAL A 1 244 ? -34.824 16.865 34.079 1.00 94.50 244 VAL A O 1
ATOM 1905 N N . GLY A 1 245 ? -36.269 15.710 32.811 1.00 93.88 245 GLY A N 1
ATOM 1906 C CA . GLY A 1 245 ? -35.752 16.210 31.532 1.00 93.88 245 GLY A CA 1
ATOM 1907 C C . GLY A 1 245 ? -34.318 15.755 31.225 1.00 93.88 245 GLY A C 1
ATOM 1908 O O . GLY A 1 245 ? -33.608 16.425 30.477 1.00 93.88 245 GLY A O 1
ATOM 1909 N N . ALA A 1 246 ? -33.878 14.642 31.815 1.00 96.19 246 ALA A N 1
ATOM 1910 C CA . ALA A 1 246 ? -32.564 14.059 31.578 1.00 96.19 246 ALA A CA 1
ATOM 1911 C C . ALA A 1 246 ? -32.629 12.957 30.515 1.00 96.19 246 ALA A C 1
ATOM 1913 O O . ALA A 1 246 ? -33.645 12.281 30.349 1.00 96.19 246 ALA A O 1
ATOM 1914 N N . TYR A 1 247 ? -31.502 12.729 29.842 1.00 96.38 247 TYR A N 1
ATOM 1915 C CA . TYR A 1 247 ? -31.320 11.537 29.022 1.00 96.38 247 TYR A CA 1
ATOM 1916 C C . TYR A 1 247 ? -31.148 10.305 29.903 1.00 96.38 247 TYR A C 1
ATOM 1918 O O . TYR A 1 247 ? -30.532 10.347 30.973 1.00 96.38 247 TYR A O 1
ATOM 1926 N N . THR A 1 248 ? -31.642 9.175 29.420 1.00 97.44 248 THR A N 1
ATOM 1927 C CA . THR A 1 248 ? -31.291 7.876 29.981 1.00 97.44 248 THR A CA 1
ATOM 1928 C C . THR A 1 248 ? -29.807 7.582 29.754 1.00 97.44 248 THR A C 1
ATOM 1930 O O . THR A 1 248 ? -29.147 8.129 28.860 1.00 97.44 248 THR A O 1
ATOM 1933 N N . LYS A 1 249 ? -29.275 6.648 30.548 1.00 96.38 249 LYS A N 1
ATOM 1934 C CA . LYS A 1 249 ? -27.911 6.149 30.360 1.00 96.38 249 LYS A CA 1
ATOM 1935 C C . LYS A 1 249 ? -27.710 5.593 28.942 1.00 96.38 249 LYS A C 1
ATOM 1937 O O . LYS A 1 249 ? -26.706 5.895 28.315 1.00 96.38 249 LYS A O 1
ATOM 1942 N N . ALA A 1 250 ? -28.695 4.863 28.416 1.00 96.81 250 ALA A N 1
ATOM 1943 C CA . ALA A 1 250 ? -28.633 4.270 27.081 1.00 96.81 250 ALA A CA 1
ATOM 1944 C C . ALA A 1 250 ? -28.585 5.320 25.955 1.00 96.81 250 ALA A C 1
ATOM 1946 O O . ALA A 1 250 ? -27.796 5.186 25.020 1.00 96.81 250 ALA A O 1
ATOM 1947 N N . GLU A 1 251 ? -29.380 6.390 26.050 1.00 97.75 251 GLU A N 1
ATOM 1948 C CA . GLU A 1 251 ? -29.338 7.491 25.075 1.00 97.75 251 GLU A CA 1
ATOM 1949 C C . GLU A 1 251 ? -27.997 8.223 25.112 1.00 97.75 251 GLU A C 1
ATOM 1951 O O . GLU A 1 251 ? -27.438 8.551 24.066 1.00 97.75 251 GLU A O 1
ATOM 1956 N N . THR A 1 252 ? -27.461 8.453 26.312 1.00 97.44 252 THR A N 1
ATOM 1957 C CA . THR A 1 252 ? -26.141 9.072 26.483 1.00 97.44 252 THR A CA 1
ATOM 1958 C C . THR A 1 252 ? -25.050 8.198 25.873 1.00 97.44 252 THR A C 1
ATOM 1960 O O . THR A 1 252 ? -24.242 8.688 25.084 1.00 97.44 252 THR A O 1
ATOM 1963 N N . ASP A 1 253 ? -25.064 6.901 26.181 1.00 97.69 253 ASP A N 1
ATOM 1964 C CA . ASP A 1 253 ? -24.102 5.932 25.657 1.00 97.69 253 ASP A CA 1
ATOM 1965 C C . ASP A 1 253 ? -24.152 5.885 24.116 1.00 97.69 253 ASP A C 1
ATOM 1967 O O . ASP A 1 253 ? -23.107 5.916 23.465 1.00 97.69 253 ASP A O 1
ATOM 1971 N N . THR A 1 254 ? -25.355 5.909 23.527 1.00 97.75 254 THR A N 1
ATOM 1972 C CA . THR A 1 254 ? -25.556 5.927 22.065 1.00 97.75 254 THR A CA 1
ATOM 1973 C C . THR A 1 254 ? -24.977 7.193 21.436 1.00 97.75 254 THR A C 1
ATOM 1975 O O . THR A 1 254 ? -24.164 7.111 20.519 1.00 97.75 254 THR A O 1
ATOM 1978 N N . LYS A 1 255 ? -25.302 8.373 21.977 1.00 97.50 255 LYS A N 1
ATOM 1979 C CA . LYS A 1 255 ? -24.782 9.653 21.466 1.00 97.50 255 LYS A CA 1
ATOM 1980 C C . LYS A 1 255 ? -23.259 9.741 21.546 1.00 97.50 255 LYS A C 1
ATOM 1982 O O . LYS A 1 255 ? -22.619 10.274 20.642 1.00 97.50 255 LYS A O 1
ATOM 1987 N N . VAL A 1 256 ? -22.668 9.216 22.620 1.00 97.94 256 VAL A N 1
ATOM 1988 C CA . VAL A 1 256 ? -21.209 9.151 22.778 1.00 97.94 256 VAL A CA 1
ATOM 1989 C C . VAL A 1 256 ? -20.592 8.189 21.761 1.00 97.94 256 VAL A C 1
ATOM 1991 O O . VAL A 1 256 ? -19.538 8.497 21.203 1.00 97.94 256 VAL A O 1
ATOM 1994 N N . ALA A 1 257 ? -21.222 7.041 21.506 1.00 97.81 257 ALA A N 1
ATOM 1995 C CA . ALA A 1 257 ? -20.762 6.093 20.496 1.00 97.81 257 ALA A CA 1
ATOM 1996 C C . ALA A 1 257 ? -20.807 6.700 19.086 1.00 97.81 257 ALA A C 1
ATOM 1998 O O . ALA A 1 257 ? -19.809 6.627 18.369 1.00 97.81 257 ALA A O 1
ATOM 1999 N N . ASP A 1 258 ? -21.903 7.370 18.727 1.00 97.75 258 ASP A N 1
ATOM 2000 C CA . ASP A 1 258 ? -22.055 8.047 17.436 1.00 97.75 258 ASP A CA 1
ATOM 2001 C C . ASP A 1 258 ? -21.005 9.147 17.248 1.00 97.75 258 ASP A C 1
ATOM 2003 O O . ASP A 1 258 ? -20.360 9.223 16.201 1.00 97.75 258 ASP A O 1
ATOM 2007 N N . ALA A 1 259 ? -20.757 9.957 18.282 1.00 97.88 259 ALA A N 1
ATOM 2008 C CA . ALA A 1 259 ? -19.731 10.998 18.247 1.00 97.88 259 ALA A CA 1
ATOM 2009 C C . ALA A 1 259 ? -18.316 10.417 18.078 1.00 97.88 259 ALA A C 1
ATOM 2011 O O . ALA A 1 259 ? -17.522 10.927 17.284 1.00 97.88 259 ALA A O 1
ATOM 2012 N N . LYS A 1 260 ? -17.999 9.323 18.786 1.00 98.19 260 LYS A N 1
ATOM 2013 C CA . LYS A 1 260 ? -16.719 8.612 18.625 1.00 98.19 260 LYS A CA 1
ATOM 2014 C C . LYS A 1 260 ? -16.571 8.059 17.214 1.00 98.19 260 LYS A C 1
ATOM 2016 O O . LYS A 1 260 ? -15.526 8.256 16.599 1.00 98.19 260 LYS A O 1
ATOM 2021 N N . LYS A 1 261 ? -17.621 7.420 16.692 1.00 97.62 261 LYS A N 1
ATOM 2022 C CA . LYS A 1 261 ? -17.635 6.870 15.337 1.00 97.62 261 LYS A CA 1
ATOM 2023 C C . LYS A 1 261 ? -17.428 7.963 14.290 1.00 97.62 261 LYS A C 1
ATOM 2025 O O . LYS A 1 261 ? -16.581 7.796 13.421 1.00 97.62 261 LYS A O 1
ATOM 2030 N N . ALA A 1 262 ? -18.120 9.096 14.411 1.00 97.50 262 ALA A N 1
ATOM 2031 C CA . ALA A 1 262 ? -17.940 10.237 13.516 1.00 97.50 262 ALA A CA 1
ATOM 2032 C C . ALA A 1 262 ? -16.488 10.752 13.521 1.00 97.50 262 ALA A C 1
ATOM 2034 O O . ALA A 1 262 ? -15.931 11.036 12.462 1.00 97.50 262 ALA A O 1
ATOM 2035 N N . GLY A 1 263 ? -15.847 10.814 14.695 1.00 97.81 263 GLY A N 1
ATOM 2036 C CA . GLY A 1 263 ? -14.431 11.170 14.813 1.00 97.81 263 GLY A CA 1
ATOM 2037 C C . GLY A 1 263 ? -13.497 10.160 14.138 1.00 97.81 263 GLY A C 1
ATOM 2038 O O . GLY A 1 263 ? -12.581 10.549 13.413 1.00 97.81 263 GLY A O 1
ATOM 2039 N N . THR A 1 264 ? -13.745 8.861 14.325 1.00 97.94 264 THR A N 1
ATOM 2040 C CA . THR A 1 264 ? -12.976 7.798 13.661 1.00 97.94 264 THR A CA 1
ATOM 2041 C C . THR A 1 264 ? -13.136 7.849 12.141 1.00 97.94 264 THR A C 1
ATOM 2043 O O . THR A 1 264 ? -12.132 7.830 11.430 1.00 97.94 264 THR A O 1
ATOM 2046 N N . ASP A 1 265 ? -14.363 7.979 11.636 1.00 97.50 265 ASP A N 1
ATOM 2047 C CA . ASP A 1 265 ? -14.647 8.050 10.198 1.00 97.50 265 ASP A CA 1
ATOM 2048 C C . ASP A 1 265 ? -13.993 9.291 9.557 1.00 97.50 265 ASP A C 1
ATOM 2050 O O . ASP A 1 265 ? -13.425 9.211 8.462 1.00 97.50 265 ASP A O 1
ATOM 2054 N N . ALA A 1 266 ? -13.992 10.428 10.262 1.00 97.81 266 ALA A N 1
ATOM 2055 C CA . ALA A 1 266 ? -13.305 11.643 9.828 1.00 97.81 266 ALA A CA 1
ATOM 2056 C C . ALA A 1 266 ? -11.781 11.450 9.749 1.00 97.81 266 ALA A C 1
ATOM 2058 O O . ALA A 1 266 ? -11.164 11.837 8.756 1.00 97.81 266 ALA A O 1
ATOM 2059 N N . GLN A 1 267 ? -11.169 10.799 10.745 1.00 98.38 267 GLN A N 1
ATOM 2060 C CA . GLN A 1 267 ? -9.733 10.505 10.737 1.00 98.38 267 GLN A CA 1
ATOM 2061 C C . GLN A 1 267 ? -9.347 9.544 9.605 1.00 98.38 267 GLN A C 1
ATOM 2063 O O . GLN A 1 267 ? -8.335 9.756 8.935 1.00 98.38 267 GLN A O 1
ATOM 2068 N N . VAL A 1 268 ? -10.149 8.501 9.366 1.00 98.31 268 VAL A N 1
ATOM 2069 C CA . VAL A 1 268 ? -9.945 7.561 8.252 1.00 98.31 268 VAL A CA 1
ATOM 2070 C C . VAL A 1 268 ? -10.006 8.301 6.917 1.00 98.31 268 VAL A C 1
ATOM 2072 O O . VAL A 1 268 ? -9.123 8.126 6.077 1.00 98.31 268 VAL A O 1
ATOM 2075 N N . THR A 1 269 ? -10.995 9.179 6.750 1.00 97.88 269 THR A N 1
ATOM 2076 C CA . THR A 1 269 ? -11.152 9.998 5.541 1.00 97.88 269 THR A CA 1
ATOM 2077 C C . THR A 1 269 ? -9.957 10.932 5.335 1.00 97.88 269 THR A C 1
ATOM 2079 O O . THR A 1 269 ? -9.415 11.003 4.233 1.00 97.88 269 THR A O 1
ATOM 2082 N N . ALA A 1 270 ? -9.488 11.598 6.395 1.00 97.94 270 ALA A N 1
ATOM 2083 C CA . ALA A 1 270 ? -8.317 12.472 6.339 1.00 97.94 270 ALA A CA 1
ATOM 2084 C C . ALA A 1 270 ? -7.036 11.704 5.971 1.00 97.94 270 ALA A C 1
ATOM 2086 O O . ALA A 1 270 ? -6.255 12.152 5.131 1.00 97.94 270 ALA A O 1
ATOM 2087 N N . ASN A 1 271 ? -6.842 10.515 6.544 1.00 97.94 271 ASN A N 1
ATOM 2088 C CA . ASN A 1 271 ? -5.698 9.665 6.227 1.00 97.94 271 ASN A CA 1
ATOM 2089 C C . ASN A 1 271 ? -5.737 9.195 4.767 1.00 97.94 271 ASN A C 1
ATOM 2091 O O . ASN A 1 271 ? -4.720 9.271 4.081 1.00 97.94 271 ASN A O 1
ATOM 2095 N N . ALA A 1 272 ? -6.904 8.779 4.267 1.00 98.12 272 ALA A N 1
ATOM 2096 C CA . ALA A 1 272 ? -7.075 8.386 2.871 1.00 98.12 272 ALA A CA 1
ATOM 2097 C C . ALA A 1 272 ? -6.783 9.548 1.905 1.00 98.12 272 ALA A C 1
ATOM 2099 O O . ALA A 1 272 ? -6.099 9.355 0.898 1.00 98.12 272 ALA A O 1
ATOM 2100 N N . ALA A 1 273 ? -7.238 10.763 2.234 1.00 97.94 273 ALA A N 1
ATOM 2101 C CA . ALA A 1 273 ? -6.940 11.966 1.460 1.00 97.94 273 ALA A CA 1
ATOM 2102 C C . ALA A 1 273 ? -5.433 12.282 1.443 1.00 97.94 273 ALA A C 1
ATOM 2104 O O . ALA A 1 273 ? -4.875 12.549 0.379 1.00 97.94 273 ALA A O 1
ATOM 2105 N N . ASN A 1 274 ? -4.753 12.171 2.589 1.00 98.12 274 ASN A N 1
ATOM 2106 C CA . ASN A 1 274 ? -3.302 12.347 2.676 1.00 98.12 274 ASN A CA 1
ATOM 2107 C C . ASN A 1 274 ? -2.546 11.301 1.848 1.00 98.12 274 ASN A C 1
ATOM 2109 O O . ASN A 1 274 ? -1.615 11.644 1.122 1.00 98.12 274 ASN A O 1
ATOM 2113 N N . THR A 1 275 ? -2.957 10.032 1.900 1.00 98.19 275 THR A N 1
ATOM 2114 C CA . THR A 1 275 ? -2.372 8.977 1.062 1.00 98.19 275 THR A CA 1
ATOM 2115 C C . THR A 1 275 ? -2.567 9.272 -0.425 1.00 98.19 275 THR A C 1
ATOM 2117 O O . THR A 1 275 ? -1.615 9.160 -1.198 1.00 98.19 275 THR A O 1
ATOM 2120 N N . ALA A 1 276 ? -3.765 9.694 -0.837 1.00 97.38 276 ALA A N 1
ATOM 2121 C CA . ALA A 1 276 ? -4.039 10.064 -2.224 1.00 97.38 276 ALA A CA 1
ATOM 2122 C C . ALA A 1 276 ? -3.168 11.245 -2.689 1.00 97.38 276 ALA A C 1
ATOM 2124 O O . ALA A 1 276 ? -2.610 11.196 -3.786 1.00 97.38 276 ALA A O 1
ATOM 2125 N N . ALA A 1 277 ? -2.988 12.263 -1.840 1.00 97.12 277 ALA A N 1
ATOM 2126 C CA . ALA A 1 277 ? -2.125 13.408 -2.122 1.00 97.12 277 ALA A CA 1
ATOM 2127 C C . ALA A 1 277 ? -0.647 13.000 -2.268 1.00 97.12 277 ALA A C 1
ATOM 2129 O O . ALA A 1 277 ? 0.010 13.384 -3.236 1.00 97.12 277 ALA A O 1
ATOM 2130 N N . THR A 1 278 ? -0.133 12.163 -1.363 1.00 96.69 278 THR A N 1
ATOM 2131 C CA . THR A 1 278 ? 1.238 11.634 -1.440 1.00 96.69 278 THR A CA 1
ATOM 2132 C C . THR A 1 278 ? 1.454 10.815 -2.710 1.00 96.69 278 THR A C 1
ATOM 2134 O O . THR A 1 278 ? 2.452 11.003 -3.404 1.00 96.69 278 THR A O 1
ATOM 2137 N N . ASN A 1 279 ? 0.502 9.952 -3.070 1.00 94.00 279 ASN A N 1
ATOM 2138 C CA . ASN A 1 279 ? 0.580 9.156 -4.294 1.00 94.00 279 ASN A CA 1
ATOM 2139 C C . ASN A 1 279 ? 0.574 10.037 -5.550 1.00 94.00 279 ASN A C 1
ATOM 2141 O O . ASN A 1 279 ? 1.341 9.784 -6.479 1.00 94.00 279 ASN A O 1
ATOM 2145 N N . ALA A 1 280 ? -0.246 11.093 -5.572 1.00 94.44 280 ALA A N 1
ATOM 2146 C CA . ALA A 1 280 ? -0.266 12.058 -6.667 1.00 94.44 280 ALA A CA 1
ATOM 2147 C C . ALA A 1 280 ? 1.080 12.791 -6.806 1.00 94.44 280 ALA A C 1
ATOM 2149 O O . ALA A 1 280 ? 1.609 12.882 -7.915 1.00 94.44 280 ALA A O 1
ATOM 2150 N N . ASN A 1 281 ? 1.668 13.234 -5.691 1.00 91.38 281 ASN A N 1
ATOM 2151 C CA . ASN A 1 281 ? 2.973 13.899 -5.675 1.00 91.38 281 ASN A CA 1
ATOM 2152 C C . ASN A 1 281 ? 4.105 12.964 -6.120 1.00 91.38 281 ASN A C 1
ATOM 2154 O O . ASN A 1 281 ? 4.933 13.348 -6.944 1.00 91.38 281 ASN A O 1
ATOM 2158 N N . ASN A 1 282 ? 4.119 11.719 -5.643 1.00 89.62 282 ASN A N 1
ATOM 2159 C CA . ASN A 1 282 ? 5.112 10.723 -6.051 1.00 89.62 282 ASN A CA 1
ATOM 2160 C C . ASN A 1 282 ? 5.015 10.410 -7.548 1.00 89.62 282 ASN A C 1
ATOM 2162 O O . ASN A 1 282 ? 6.030 10.358 -8.241 1.00 89.62 282 ASN A O 1
ATOM 2166 N N . ASN A 1 283 ? 3.792 10.262 -8.066 1.00 88.38 283 ASN A N 1
ATOM 2167 C CA . ASN A 1 283 ? 3.564 10.061 -9.492 1.00 88.38 283 ASN A CA 1
ATOM 2168 C C . ASN A 1 283 ? 4.034 11.268 -10.323 1.00 88.38 283 ASN A C 1
ATOM 2170 O O . ASN A 1 283 ? 4.633 11.090 -11.381 1.00 88.38 283 ASN A O 1
ATOM 2174 N N . ALA A 1 284 ? 3.796 12.497 -9.852 1.00 87.00 284 ALA A N 1
ATOM 2175 C CA . ALA A 1 284 ? 4.260 13.710 -10.524 1.00 87.00 284 ALA A CA 1
ATOM 2176 C C . ALA A 1 284 ? 5.796 13.795 -10.562 1.00 87.00 284 ALA A C 1
ATOM 2178 O O . ALA A 1 284 ? 6.367 14.019 -11.630 1.00 87.00 284 ALA A O 1
ATOM 2179 N N . ASN A 1 285 ? 6.458 13.525 -9.435 1.00 80.88 285 ASN A N 1
ATOM 2180 C CA . ASN A 1 285 ? 7.918 13.556 -9.319 1.00 80.88 285 ASN A CA 1
ATOM 2181 C C . ASN A 1 285 ? 8.618 12.493 -10.188 1.00 80.88 285 ASN A C 1
ATOM 2183 O O . ASN A 1 285 ? 9.785 12.658 -10.532 1.00 80.88 285 ASN A O 1
ATOM 2187 N N . GLY A 1 286 ? 7.920 11.417 -10.567 1.00 77.19 286 GLY A N 1
ATOM 2188 C CA . GLY A 1 286 ? 8.465 10.335 -11.392 1.00 77.19 286 GLY A CA 1
ATOM 2189 C C . GLY A 1 286 ? 8.315 10.499 -12.911 1.00 77.19 286 GLY A C 1
ATOM 2190 O O . GLY A 1 286 ? 8.907 9.716 -13.654 1.00 77.19 286 GLY A O 1
ATOM 2191 N N . ARG A 1 287 ? 7.536 11.475 -13.412 1.00 81.56 287 ARG A N 1
ATOM 2192 C CA . ARG A 1 287 ? 7.200 11.548 -14.855 1.00 81.56 287 ARG A CA 1
ATOM 2193 C C . ARG A 1 287 ? 8.343 11.970 -15.768 1.00 81.56 287 ARG A C 1
ATOM 2195 O O . ARG A 1 287 ? 8.319 11.609 -16.941 1.00 81.56 287 ARG A O 1
ATOM 2202 N N . VAL A 1 288 ? 9.303 12.740 -15.262 1.00 77.06 288 VAL A N 1
ATOM 2203 C CA . VAL A 1 288 ? 10.523 13.090 -15.998 1.00 77.06 288 VAL A CA 1
ATOM 2204 C C . VAL A 1 288 ? 11.670 12.351 -15.323 1.00 77.06 288 VAL A C 1
ATOM 2206 O O . VAL A 1 288 ? 12.184 12.820 -14.309 1.00 77.06 288 VAL A O 1
ATOM 2209 N N . PRO A 1 289 ? 12.060 11.167 -15.824 1.00 80.44 289 PRO A N 1
ATOM 2210 C CA . PRO A 1 289 ? 13.121 10.407 -15.189 1.00 80.44 289 PRO A CA 1
ATOM 2211 C C . PRO A 1 289 ? 14.440 11.178 -15.301 1.00 80.44 289 PRO A C 1
ATOM 2213 O O . PRO A 1 289 ? 14.963 11.365 -16.400 1.00 80.44 289 PRO A O 1
ATOM 2216 N N . SER A 1 290 ? 15.008 11.587 -14.167 1.00 72.56 290 SER A N 1
ATOM 2217 C CA . SER A 1 290 ? 16.262 12.356 -14.093 1.00 72.56 290 SER A CA 1
ATOM 2218 C C . SER A 1 290 ? 17.483 11.603 -14.642 1.00 72.56 290 SER A C 1
ATOM 2220 O O . SER A 1 290 ? 18.487 12.219 -14.991 1.00 72.56 290 SER A O 1
ATOM 2222 N N . GLY A 1 291 ? 17.389 10.274 -14.768 1.00 82.56 291 GLY A N 1
ATOM 2223 C CA . GLY A 1 291 ? 18.403 9.430 -15.406 1.00 82.56 291 GLY A CA 1
ATOM 2224 C C . GLY A 1 291 ? 18.291 9.323 -16.932 1.00 82.56 291 GLY A C 1
ATOM 2225 O O . GLY A 1 291 ? 19.213 8.815 -17.572 1.00 82.56 291 GLY A O 1
ATOM 2226 N N . ARG A 1 292 ? 17.187 9.777 -17.547 1.00 90.00 292 ARG A N 1
ATOM 2227 C CA . ARG A 1 292 ? 17.026 9.738 -19.008 1.00 90.00 292 ARG A CA 1
ATOM 2228 C C . ARG A 1 292 ? 17.774 10.905 -19.644 1.00 90.00 292 ARG A C 1
ATOM 2230 O O . ARG A 1 292 ? 17.767 12.031 -19.148 1.00 90.00 292 ARG A O 1
ATOM 2237 N N . LYS A 1 293 ? 18.419 10.608 -20.768 1.00 91.75 293 LYS A N 1
ATOM 2238 C CA . LYS A 1 293 ? 19.200 11.562 -21.550 1.00 91.75 293 LYS A CA 1
ATOM 2239 C C . LYS A 1 293 ? 18.688 11.594 -22.986 1.00 91.75 293 LYS A C 1
ATOM 2241 O O . LYS A 1 293 ? 18.279 10.557 -23.505 1.00 91.75 293 LYS A O 1
ATOM 2246 N N . VAL A 1 294 ? 18.773 12.754 -23.630 1.00 92.88 294 VAL A N 1
ATOM 2247 C CA . VAL A 1 294 ? 18.645 12.906 -25.089 1.00 92.88 294 VAL A CA 1
ATOM 2248 C C . VAL A 1 294 ? 20.030 13.252 -25.613 1.00 92.88 294 VAL A C 1
ATOM 2250 O O . VAL A 1 294 ? 20.601 14.261 -25.207 1.00 92.88 294 VAL A O 1
ATOM 2253 N N . ASN A 1 295 ? 20.608 12.379 -26.442 1.00 92.44 295 ASN A N 1
ATOM 2254 C CA . ASN A 1 295 ? 21.974 12.507 -26.969 1.00 92.44 295 ASN A CA 1
ATOM 2255 C C . ASN A 1 295 ? 22.991 12.900 -25.879 1.00 92.44 295 ASN A C 1
ATOM 2257 O O . ASN A 1 295 ? 23.691 13.903 -25.976 1.00 92.44 295 ASN A O 1
ATOM 2261 N N . ASN A 1 296 ? 23.024 12.112 -24.797 1.00 91.38 296 ASN A N 1
ATOM 2262 C CA . ASN A 1 296 ? 23.868 12.300 -23.608 1.00 91.38 296 ASN A CA 1
ATOM 2263 C C . ASN A 1 296 ? 23.598 13.552 -22.751 1.00 91.38 296 ASN A C 1
ATOM 2265 O O . ASN A 1 296 ? 24.245 13.705 -21.713 1.00 91.38 296 ASN A O 1
ATOM 2269 N N . LYS A 1 297 ? 22.619 14.395 -23.095 1.00 91.62 297 LYS A N 1
ATOM 2270 C CA . LYS A 1 297 ? 22.218 15.556 -22.286 1.00 91.62 297 LYS A CA 1
ATOM 2271 C C . LYS A 1 297 ? 21.072 15.180 -21.333 1.00 91.62 297 LYS A C 1
ATOM 2273 O O . LYS A 1 297 ? 20.110 14.555 -21.782 1.00 91.62 297 LYS A O 1
ATOM 2278 N N . PRO A 1 298 ? 21.168 15.496 -20.030 1.00 91.00 298 PRO A N 1
ATOM 2279 C CA . PRO A 1 298 ? 20.139 15.152 -19.047 1.00 91.00 298 PRO A CA 1
ATOM 2280 C C . PRO A 1 298 ? 18.844 15.947 -19.271 1.00 91.00 298 PRO A C 1
ATOM 2282 O O . PRO A 1 298 ? 18.891 17.103 -19.676 1.00 91.00 298 PRO A O 1
ATOM 2285 N N . LEU A 1 299 ? 17.692 15.355 -18.934 1.00 90.75 299 LEU A N 1
ATOM 2286 C CA . LEU A 1 299 ? 16.368 16.005 -18.988 1.00 90.75 299 LEU A CA 1
ATOM 2287 C C . LEU A 1 299 ? 16.103 16.997 -17.831 1.00 90.75 299 LEU A C 1
ATOM 2289 O O . LEU A 1 299 ? 14.955 17.301 -17.521 1.00 90.75 299 LEU A O 1
ATOM 2293 N N . SER A 1 300 ? 17.146 17.482 -17.154 1.00 88.38 300 SER A N 1
ATOM 2294 C CA . SER A 1 300 ? 17.029 18.401 -16.011 1.00 88.38 300 SER A CA 1
ATOM 2295 C C . SER A 1 300 ? 16.843 19.872 -16.407 1.00 88.38 300 SER A C 1
ATOM 2297 O O . SER A 1 300 ? 16.691 20.721 -15.533 1.00 88.38 300 SER A O 1
ATOM 2299 N N . SER A 1 301 ? 16.899 20.188 -17.700 1.00 89.00 301 SER A N 1
ATOM 2300 C CA . SER A 1 301 ? 16.733 21.531 -18.263 1.00 89.00 301 SER A CA 1
ATOM 2301 C C . SER A 1 301 ? 16.348 21.439 -19.741 1.00 89.00 301 SER A C 1
ATOM 2303 O O . SER A 1 301 ? 16.335 20.347 -20.313 1.00 89.00 301 SER A O 1
ATOM 2305 N N . ASP A 1 302 ? 16.103 22.586 -20.378 1.00 92.75 302 ASP A N 1
ATOM 2306 C CA . ASP A 1 302 ? 15.942 22.665 -21.831 1.00 92.75 302 ASP A CA 1
ATOM 2307 C C . ASP A 1 302 ? 17.165 22.084 -22.562 1.00 92.75 302 ASP A C 1
ATOM 2309 O O . ASP A 1 302 ? 18.312 22.242 -22.126 1.00 92.75 302 ASP A O 1
ATOM 2313 N N . ILE A 1 303 ? 16.914 21.399 -23.683 1.00 94.69 303 ILE A N 1
ATOM 2314 C CA . ILE A 1 303 ? 17.933 20.716 -24.486 1.00 94.69 303 ILE A CA 1
ATOM 2315 C C . ILE A 1 303 ? 18.023 21.357 -25.865 1.00 94.69 303 ILE A C 1
ATOM 2317 O O . ILE A 1 303 ? 17.072 21.338 -26.644 1.00 94.69 303 ILE A O 1
ATOM 2321 N N . SER A 1 304 ? 19.222 21.830 -26.193 1.00 95.38 304 SER A N 1
ATOM 2322 C CA . SER A 1 304 ? 19.596 22.257 -27.539 1.00 95.38 304 SER A CA 1
ATOM 2323 C C . SER A 1 304 ? 20.523 21.214 -28.163 1.00 95.38 304 SER A C 1
ATOM 2325 O O . SER A 1 304 ? 21.540 20.852 -27.565 1.00 95.38 304 SER A O 1
ATOM 2327 N N . LEU A 1 305 ? 20.178 20.733 -29.360 1.00 95.75 305 LEU A N 1
ATOM 2328 C CA . LEU A 1 305 ? 20.997 19.808 -30.145 1.00 95.75 305 LEU A CA 1
ATOM 2329 C C . LEU A 1 305 ? 21.674 20.543 -31.301 1.00 95.75 305 LEU A C 1
ATOM 2331 O O . LEU A 1 305 ? 21.081 21.390 -31.966 1.00 95.75 305 LEU A O 1
ATOM 2335 N N . THR A 1 306 ? 22.919 20.176 -31.552 1.00 95.75 306 THR A N 1
ATOM 2336 C CA . THR A 1 306 ? 23.730 20.613 -32.686 1.00 95.75 306 THR A CA 1
ATOM 2337 C C . THR A 1 306 ? 23.878 19.471 -33.692 1.00 95.75 306 THR A C 1
ATOM 2339 O O . THR A 1 306 ? 23.598 18.314 -33.377 1.00 95.75 306 THR A O 1
ATOM 2342 N N . ALA A 1 307 ? 24.360 19.769 -34.904 1.00 95.69 307 ALA A N 1
ATOM 2343 C CA . ALA A 1 307 ? 24.654 18.734 -35.901 1.00 95.69 307 ALA A CA 1
ATOM 2344 C C . ALA A 1 307 ? 25.637 17.675 -35.358 1.00 95.69 307 ALA A C 1
ATOM 2346 O O . ALA A 1 307 ? 25.439 16.480 -35.573 1.00 95.69 307 ALA A O 1
ATOM 2347 N N . GLY A 1 308 ? 26.620 18.103 -34.555 1.00 95.06 308 GLY A N 1
ATOM 2348 C CA . GLY A 1 308 ? 27.563 17.205 -33.891 1.00 95.06 308 GLY A CA 1
ATOM 2349 C C . GLY A 1 308 ? 26.900 16.243 -32.902 1.00 95.06 308 GLY A C 1
ATOM 2350 O O . GLY A 1 308 ? 27.273 15.075 -32.862 1.00 95.06 308 GLY A O 1
ATOM 2351 N N . ASP A 1 309 ? 25.873 16.684 -32.163 1.00 96.88 309 ASP A N 1
ATOM 2352 C CA . ASP A 1 309 ? 25.183 15.828 -31.186 1.00 96.88 309 ASP A CA 1
ATOM 2353 C C . ASP A 1 309 ? 24.488 14.626 -31.853 1.00 96.88 309 ASP A C 1
ATOM 2355 O O . ASP A 1 309 ? 24.310 13.598 -31.205 1.00 96.88 309 ASP A O 1
ATOM 2359 N N . VAL A 1 310 ? 24.099 14.729 -33.130 1.00 95.31 310 VAL A N 1
ATOM 2360 C CA . VAL A 1 310 ? 23.393 13.678 -33.896 1.00 95.31 310 VAL A CA 1
ATOM 2361 C C . VAL A 1 310 ? 24.265 13.011 -34.969 1.00 95.31 310 VAL A C 1
ATOM 2363 O O . VAL A 1 310 ? 23.753 12.248 -35.784 1.00 95.31 310 VAL A O 1
ATOM 2366 N N . GLY A 1 311 ? 25.570 13.302 -35.002 1.00 94.00 311 GLY A N 1
ATOM 2367 C CA . GLY A 1 311 ? 26.482 12.766 -36.021 1.00 94.00 311 GLY A CA 1
ATOM 2368 C C . GLY A 1 311 ? 26.182 13.249 -37.446 1.00 94.00 311 GLY A C 1
ATOM 2369 O O . GLY A 1 311 ? 26.546 12.582 -38.413 1.00 94.00 311 GLY A O 1
ATOM 2370 N N . ALA A 1 312 ? 25.505 14.390 -37.586 1.00 96.50 312 ALA A N 1
ATOM 2371 C CA . ALA A 1 312 ? 25.190 14.993 -38.873 1.00 96.50 312 ALA A CA 1
ATOM 2372 C C . ALA A 1 312 ? 26.227 16.055 -39.253 1.00 96.50 312 ALA A C 1
ATOM 2374 O O . ALA A 1 312 ? 26.850 16.684 -38.398 1.00 96.50 312 ALA A O 1
ATOM 2375 N N . TYR A 1 313 ? 26.358 16.305 -40.555 1.00 96.00 313 TYR A N 1
ATOM 2376 C CA . TYR A 1 313 ? 27.057 17.487 -41.042 1.00 96.00 313 TYR A CA 1
ATOM 2377 C C . TYR A 1 313 ? 26.191 18.724 -40.868 1.00 96.00 313 TYR A C 1
ATOM 2379 O O . TYR A 1 313 ? 24.976 18.709 -41.080 1.00 96.00 313 TYR A O 1
ATOM 2387 N N . THR A 1 314 ? 26.835 19.834 -40.541 1.00 97.56 314 THR A N 1
ATOM 2388 C CA . THR A 1 314 ? 26.220 21.145 -40.691 1.00 97.56 314 THR A CA 1
ATOM 2389 C C . THR A 1 314 ? 25.898 21.407 -42.164 1.00 97.56 314 THR A C 1
ATOM 2391 O O . THR A 1 314 ? 26.475 20.814 -43.086 1.00 97.56 314 THR A O 1
ATOM 2394 N N . LYS A 1 315 ? 24.981 22.349 -42.402 1.00 96.56 315 LYS A N 1
ATOM 2395 C CA . LYS A 1 315 ? 24.667 22.816 -43.757 1.00 96.56 315 LYS A CA 1
ATOM 2396 C C . LYS A 1 315 ? 25.939 23.263 -44.496 1.00 96.56 315 LYS A C 1
ATOM 2398 O O . LYS A 1 315 ? 26.172 22.833 -45.616 1.00 96.56 315 LYS A O 1
ATOM 2403 N N . ALA A 1 316 ? 26.799 24.032 -43.826 1.00 96.12 316 ALA A N 1
ATOM 2404 C CA . ALA A 1 316 ? 28.042 24.544 -44.401 1.00 96.12 316 ALA A CA 1
ATOM 2405 C C . ALA A 1 316 ? 29.038 23.436 -44.792 1.00 96.12 316 ALA A C 1
ATOM 2407 O O . ALA A 1 316 ? 29.652 23.502 -45.858 1.00 96.12 316 ALA A O 1
ATOM 2408 N N . GLU A 1 317 ? 29.193 22.399 -43.964 1.00 96.50 317 GLU A N 1
ATOM 2409 C CA . GLU A 1 317 ? 30.041 21.245 -44.294 1.00 96.50 317 GLU A CA 1
ATOM 2410 C C . GLU A 1 317 ? 29.494 20.456 -45.486 1.00 96.50 317 GLU A C 1
ATOM 2412 O O . GLU A 1 317 ? 30.261 20.043 -46.357 1.00 96.50 317 GLU A O 1
ATOM 2417 N N . THR A 1 318 ? 28.172 20.271 -45.549 1.00 96.00 318 THR A N 1
ATOM 2418 C CA . THR A 1 318 ? 27.508 19.605 -46.679 1.00 96.00 318 THR A CA 1
ATOM 2419 C C . THR A 1 318 ? 27.727 20.384 -47.973 1.00 96.00 318 THR A C 1
ATOM 2421 O O . THR A 1 318 ? 28.193 19.815 -48.962 1.00 96.00 318 THR A O 1
ATOM 2424 N N . ASP A 1 319 ? 27.482 21.695 -47.948 1.00 94.69 319 ASP A N 1
ATOM 2425 C CA . ASP A 1 319 ? 27.682 22.586 -49.094 1.00 94.69 319 ASP A CA 1
ATOM 2426 C C . ASP A 1 319 ? 29.149 22.561 -49.567 1.00 94.69 319 ASP A C 1
ATOM 2428 O O . ASP A 1 319 ? 29.429 22.472 -50.767 1.00 94.69 319 ASP A O 1
ATOM 2432 N N . SER A 1 320 ? 30.099 22.547 -48.625 1.00 94.00 320 SER A N 1
ATOM 2433 C CA . SER A 1 320 ? 31.535 22.463 -48.921 1.00 94.00 320 SER A CA 1
ATOM 2434 C C . SER A 1 320 ? 31.908 21.147 -49.610 1.00 94.00 320 SER A C 1
ATOM 2436 O O . SER A 1 320 ? 32.655 21.145 -50.589 1.00 94.00 320 SER A O 1
ATOM 2438 N N . ARG A 1 321 ? 31.364 20.017 -49.140 1.00 92.88 321 ARG A N 1
ATOM 2439 C CA . ARG A 1 321 ? 31.624 18.686 -49.715 1.00 92.88 321 ARG A CA 1
ATOM 2440 C C . ARG A 1 321 ? 31.036 18.524 -51.110 1.00 92.88 321 ARG A C 1
ATOM 2442 O O . ARG A 1 321 ? 31.711 17.995 -51.988 1.00 92.88 321 ARG A O 1
ATOM 2449 N N . ILE A 1 322 ? 29.812 19.003 -51.328 1.00 91.12 322 ILE A N 1
ATOM 2450 C CA . ILE A 1 322 ? 29.166 18.982 -52.649 1.00 91.12 322 ILE A CA 1
ATOM 2451 C C . ILE A 1 322 ? 29.961 19.836 -53.638 1.00 91.12 322 ILE A C 1
ATOM 2453 O O . ILE A 1 322 ? 30.215 19.412 -54.769 1.00 91.12 322 ILE A O 1
ATOM 2457 N N . THR A 1 323 ? 30.403 21.015 -53.198 1.00 88.06 323 THR A N 1
ATOM 2458 C CA . THR A 1 323 ? 31.237 21.904 -54.011 1.00 88.06 323 THR A CA 1
ATOM 2459 C C . THR A 1 323 ? 32.560 21.232 -54.370 1.00 88.06 323 THR A C 1
ATOM 2461 O O . THR A 1 323 ? 32.930 21.217 -55.541 1.00 88.06 323 THR A O 1
ATOM 2464 N N . ALA A 1 324 ? 33.245 20.614 -53.402 1.00 85.75 324 ALA A N 1
ATOM 2465 C CA . ALA A 1 324 ? 34.491 19.889 -53.646 1.00 85.75 324 ALA A CA 1
ATOM 2466 C C . ALA A 1 324 ? 34.311 18.721 -54.630 1.00 85.75 324 ALA A C 1
ATOM 2468 O O . ALA A 1 324 ? 35.133 18.558 -55.525 1.00 85.75 324 ALA A O 1
ATOM 2469 N N . ALA A 1 325 ? 33.224 17.952 -54.510 1.00 84.69 325 ALA A N 1
ATOM 2470 C CA . ALA A 1 325 ? 32.924 16.841 -55.415 1.00 84.69 325 ALA A CA 1
ATOM 2471 C C . ALA A 1 325 ? 32.597 17.298 -56.849 1.00 84.69 325 ALA A C 1
ATOM 2473 O O . ALA A 1 325 ? 32.874 16.582 -57.807 1.00 84.69 325 ALA A O 1
ATOM 2474 N N . SER A 1 326 ? 32.011 18.487 -57.002 1.00 84.44 326 SER A N 1
ATOM 2475 C CA . SER A 1 326 ? 31.623 19.037 -58.310 1.00 84.44 326 SER A CA 1
ATOM 2476 C C . SER A 1 326 ? 32.750 19.832 -58.982 1.00 84.44 326 SER A C 1
ATOM 2478 O O . SER A 1 326 ? 32.735 20.037 -60.198 1.00 84.44 326 SER A O 1
ATOM 2480 N N . ASN A 1 327 ? 33.730 20.294 -58.204 1.00 83.75 327 ASN A N 1
ATOM 2481 C CA . ASN A 1 327 ? 34.850 21.090 -58.686 1.00 83.75 327 ASN A CA 1
ATOM 2482 C C . ASN A 1 327 ? 35.798 20.234 -59.538 1.00 83.75 327 ASN A C 1
ATOM 2484 O O . ASN A 1 327 ? 36.421 19.300 -59.043 1.00 83.75 327 ASN A O 1
ATOM 2488 N N . GLY A 1 328 ? 35.936 20.574 -60.820 1.00 81.62 328 GLY A N 1
ATOM 2489 C CA . GLY A 1 328 ? 36.804 19.840 -61.748 1.00 81.62 328 GLY A CA 1
ATOM 2490 C C . GLY A 1 328 ? 36.105 18.741 -62.554 1.00 81.62 328 GLY A C 1
ATOM 2491 O O . GLY A 1 328 ? 36.725 18.178 -63.456 1.00 81.62 328 GLY A O 1
ATOM 2492 N N . ALA A 1 329 ? 34.823 18.466 -62.296 1.00 88.12 329 ALA A N 1
ATOM 2493 C CA . ALA A 1 329 ? 34.053 17.508 -63.081 1.00 88.12 329 ALA A CA 1
ATOM 2494 C C . ALA A 1 329 ? 33.835 18.001 -64.527 1.00 88.12 329 ALA A C 1
ATOM 2496 O O . ALA A 1 329 ? 33.602 19.190 -64.773 1.00 88.12 329 ALA A O 1
ATOM 2497 N N . VAL A 1 330 ? 33.882 17.075 -65.492 1.00 90.88 330 VAL A N 1
ATOM 2498 C CA . VAL A 1 330 ? 33.540 17.352 -66.896 1.00 90.88 330 VAL A CA 1
ATOM 2499 C C . VAL A 1 330 ? 32.026 17.490 -67.018 1.00 90.88 330 VAL A C 1
ATOM 2501 O O . VAL A 1 330 ? 31.290 16.517 -66.893 1.00 90.88 330 VAL A O 1
ATOM 2504 N N . MET A 1 331 ? 31.563 18.708 -67.277 1.00 91.12 331 MET A N 1
ATOM 2505 C CA . MET A 1 331 ? 30.142 19.049 -67.391 1.00 91.12 331 MET A CA 1
ATOM 2506 C C . MET A 1 331 ? 29.598 18.809 -68.802 1.00 91.12 331 MET A C 1
ATOM 2508 O O . MET A 1 331 ? 28.413 18.548 -68.978 1.00 91.12 331 MET A O 1
ATOM 2512 N N . ASN A 1 332 ? 30.444 18.952 -69.825 1.00 94.00 332 ASN A N 1
ATOM 2513 C CA . ASN A 1 332 ? 30.073 18.762 -71.226 1.00 94.00 332 ASN A CA 1
ATOM 2514 C C . ASN A 1 332 ? 31.328 18.549 -72.091 1.00 94.00 332 ASN A C 1
ATOM 2516 O O . ASN A 1 332 ? 32.429 18.917 -71.681 1.00 94.00 332 ASN A O 1
ATOM 2520 N N . ILE A 1 333 ? 31.170 17.998 -73.294 1.00 94.75 333 ILE A N 1
ATOM 2521 C CA . ILE A 1 333 ? 32.252 17.730 -74.250 1.00 94.75 333 ILE A CA 1
ATOM 2522 C C . ILE A 1 333 ? 31.843 18.252 -75.629 1.00 94.75 333 ILE A C 1
ATOM 2524 O O . ILE A 1 333 ? 30.714 18.047 -76.072 1.00 94.75 333 ILE A O 1
ATOM 2528 N N . ARG A 1 334 ? 32.759 18.916 -76.342 1.00 94.81 334 ARG A N 1
ATOM 2529 C CA . ARG A 1 334 ? 32.527 19.367 -77.723 1.00 94.81 334 ARG A CA 1
ATOM 2530 C C . ARG A 1 334 ? 33.795 19.325 -78.567 1.00 94.81 334 ARG A C 1
ATOM 2532 O O . ARG A 1 334 ? 34.907 19.364 -78.051 1.00 94.81 334 ARG A O 1
ATOM 2539 N N . ARG A 1 335 ? 33.623 19.373 -79.888 1.00 94.94 335 ARG A N 1
ATOM 2540 C CA . ARG A 1 335 ? 34.710 19.698 -80.827 1.00 94.94 335 ARG A CA 1
ATOM 2541 C C . ARG A 1 335 ? 34.840 21.219 -80.949 1.00 94.94 335 ARG A C 1
ATOM 2543 O O . ARG A 1 335 ? 33.833 21.895 -81.154 1.00 94.94 335 ARG A O 1
ATOM 2550 N N . GLY A 1 336 ? 36.056 21.747 -80.852 1.00 93.62 336 GLY A N 1
ATOM 2551 C CA . GLY A 1 336 ? 36.353 23.168 -81.034 1.00 93.62 336 GLY A CA 1
ATOM 2552 C C . GLY A 1 336 ? 36.316 23.619 -82.499 1.00 93.62 336 GLY A C 1
ATOM 2553 O O . GLY A 1 336 ? 35.777 22.933 -83.376 1.00 93.62 336 GLY A O 1
ATOM 2554 N N . ALA A 1 337 ? 36.875 24.801 -82.766 1.00 94.56 337 ALA A N 1
ATOM 2555 C CA . ALA A 1 337 ? 36.948 25.366 -84.113 1.00 94.56 337 ALA A CA 1
ATOM 2556 C C . ALA A 1 337 ? 37.753 24.461 -85.064 1.00 94.56 337 ALA A C 1
ATOM 2558 O O . ALA A 1 337 ? 38.709 23.806 -84.654 1.00 94.56 337 ALA A O 1
ATOM 2559 N N . ALA A 1 338 ? 37.341 24.411 -86.332 1.00 94.94 338 ALA A N 1
ATOM 2560 C CA . ALA A 1 338 ? 38.069 23.685 -87.369 1.00 94.94 338 ALA A CA 1
ATOM 2561 C C . ALA A 1 338 ? 39.412 24.356 -87.660 1.00 94.94 338 ALA A C 1
ATOM 2563 O O . ALA A 1 338 ? 39.455 25.567 -87.868 1.00 94.94 338 ALA A O 1
ATOM 2564 N N . VAL A 1 339 ? 40.471 23.554 -87.741 1.00 93.69 339 VAL A N 1
ATOM 2565 C CA . VAL A 1 339 ? 41.786 23.981 -88.213 1.00 93.69 339 VAL A CA 1
ATOM 2566 C C . VAL A 1 339 ? 42.129 23.203 -89.476 1.00 93.69 339 VAL A C 1
ATOM 2568 O O . VAL A 1 339 ? 42.068 21.973 -89.499 1.00 93.69 339 VAL A O 1
ATOM 2571 N N . ASN A 1 340 ? 42.474 23.944 -90.527 1.00 93.38 340 ASN A N 1
ATOM 2572 C CA . ASN A 1 340 ? 42.851 23.412 -91.832 1.00 93.38 340 ASN A CA 1
ATOM 2573 C C . ASN A 1 340 ? 44.340 23.710 -92.062 1.00 93.38 340 ASN A C 1
ATOM 2575 O O . ASN A 1 340 ? 44.670 24.820 -92.485 1.00 93.38 340 ASN A O 1
ATOM 2579 N N . PRO A 1 341 ? 45.250 22.788 -91.717 1.00 89.19 341 PRO A N 1
ATOM 2580 C CA . PRO A 1 341 ? 46.669 22.959 -91.990 1.00 89.19 341 PRO A CA 1
ATOM 2581 C C . PRO A 1 341 ? 46.967 22.988 -93.498 1.00 89.19 341 PRO A C 1
ATOM 2583 O O . PRO A 1 341 ? 46.145 22.548 -94.310 1.00 89.19 341 PRO A O 1
ATOM 2586 N N . PRO A 1 342 ? 48.165 23.466 -93.886 1.00 88.38 342 PRO A N 1
ATOM 2587 C CA . PRO A 1 342 ? 48.653 23.328 -95.252 1.00 88.38 342 PRO A CA 1
ATOM 2588 C C . PRO A 1 342 ? 48.647 21.866 -95.711 1.00 88.38 342 PRO A C 1
ATOM 2590 O O . PRO A 1 342 ? 48.694 20.947 -94.887 1.00 88.38 342 PRO A O 1
ATOM 2593 N N . LYS A 1 343 ? 48.644 21.661 -97.030 1.00 87.12 343 LYS A N 1
ATOM 2594 C CA . LYS A 1 343 ? 48.712 20.336 -97.659 1.00 87.12 343 LYS A CA 1
ATOM 2595 C C . LYS A 1 343 ? 49.835 19.483 -97.060 1.00 87.12 343 LYS A C 1
ATOM 2597 O O . LYS A 1 343 ? 50.950 19.974 -96.891 1.00 87.12 343 LYS A O 1
ATOM 2602 N N . GLN A 1 344 ? 49.541 18.221 -96.761 1.00 86.19 344 GLN A N 1
ATOM 2603 C CA . GLN A 1 344 ? 50.517 17.260 -96.242 1.00 86.19 344 GLN A CA 1
ATOM 2604 C C . GLN A 1 344 ? 50.797 16.147 -97.256 1.00 86.19 344 GLN A C 1
ATOM 2606 O O . GLN A 1 344 ? 49.956 15.845 -98.099 1.00 86.19 344 GLN A O 1
ATOM 2611 N N . ASN A 1 345 ? 51.979 15.540 -97.147 1.00 81.88 345 ASN A N 1
ATOM 2612 C CA . ASN A 1 345 ? 52.377 14.347 -97.896 1.00 81.88 345 ASN A CA 1
ATOM 2613 C C . ASN A 1 345 ? 51.837 13.079 -97.201 1.00 81.88 345 ASN A C 1
ATOM 2615 O O . ASN A 1 345 ? 51.922 12.989 -95.976 1.00 81.88 345 ASN A O 1
ATOM 2619 N N . GLU A 1 346 ? 51.310 12.114 -97.957 1.00 76.56 346 GLU A N 1
ATOM 2620 C CA . GLU A 1 346 ? 50.751 10.845 -97.460 1.00 76.56 346 GLU A CA 1
ATOM 2621 C C . GLU A 1 346 ? 51.803 9.827 -97.007 1.00 76.56 346 GLU A C 1
ATOM 2623 O O . GLU A 1 346 ? 51.465 8.838 -96.356 1.00 76.56 346 GLU A O 1
ATOM 2628 N N . TYR A 1 347 ? 53.076 10.045 -97.340 1.00 74.25 347 TYR A N 1
ATOM 2629 C CA . TYR A 1 347 ? 54.155 9.144 -96.949 1.00 74.25 347 TYR A CA 1
ATOM 2630 C C . TYR A 1 347 ? 54.735 9.514 -95.576 1.00 74.25 347 TYR A C 1
ATOM 2632 O O . TYR A 1 347 ? 55.413 10.530 -95.414 1.00 74.25 347 TYR A O 1
ATOM 2640 N N . GLY A 1 348 ? 54.496 8.640 -94.596 1.00 67.38 348 GLY A N 1
ATOM 2641 C CA . GLY A 1 348 ? 55.027 8.708 -93.231 1.00 67.38 348 GLY A CA 1
ATOM 2642 C C . GLY A 1 348 ? 53.936 8.895 -92.169 1.00 67.38 348 GLY A C 1
ATOM 2643 O O . GLY A 1 348 ? 52.825 9.314 -92.493 1.00 67.38 348 GLY A O 1
ATOM 2644 N N . PRO A 1 349 ? 54.220 8.594 -90.889 1.00 67.81 349 PRO A N 1
ATOM 2645 C CA . PRO A 1 349 ? 53.265 8.848 -89.819 1.00 67.81 349 PRO A CA 1
ATOM 2646 C C . PRO A 1 349 ? 53.096 10.364 -89.640 1.00 67.81 349 PRO A C 1
ATOM 2648 O O . PRO A 1 349 ? 54.037 11.078 -89.285 1.00 67.81 349 PRO A O 1
ATOM 2651 N N . LYS A 1 350 ? 51.896 10.871 -89.928 1.00 78.19 350 LYS A N 1
ATOM 2652 C CA . LYS A 1 350 ? 51.485 12.249 -89.643 1.00 78.19 350 LYS A CA 1
ATOM 2653 C C . LYS A 1 350 ? 50.256 12.207 -88.751 1.00 78.19 350 LYS A C 1
ATOM 2655 O O . LYS A 1 350 ? 49.194 11.761 -89.174 1.00 78.19 350 LYS A O 1
ATOM 2660 N N . GLU A 1 351 ? 50.415 12.671 -87.521 1.00 84.19 351 GLU A N 1
ATOM 2661 C CA . GLU A 1 351 ? 49.354 12.684 -86.518 1.00 84.19 351 GLU A CA 1
ATOM 2662 C C . GLU A 1 351 ? 48.713 14.071 -86.419 1.00 84.19 351 GLU A C 1
ATOM 2664 O O . GLU A 1 351 ? 49.346 15.097 -86.691 1.00 84.19 351 GLU A O 1
ATOM 2669 N N . SER A 1 352 ? 47.433 14.121 -86.041 1.00 86.31 352 SER A N 1
ATOM 2670 C CA . SER A 1 352 ? 46.834 15.387 -85.616 1.00 86.31 352 SER A CA 1
ATOM 2671 C C . SER A 1 352 ? 47.506 15.866 -84.327 1.00 86.31 352 SER A C 1
ATOM 2673 O O . SER A 1 352 ? 47.886 15.023 -83.517 1.00 86.31 352 SER A O 1
ATOM 2675 N N . PRO A 1 353 ? 47.607 17.187 -84.085 1.00 89.00 353 PRO A N 1
ATOM 2676 C CA . PRO A 1 353 ? 48.171 17.696 -82.838 1.00 89.00 353 PRO A CA 1
ATOM 2677 C C . PRO A 1 353 ? 47.512 17.077 -81.599 1.00 89.00 353 PRO A C 1
ATOM 2679 O O . PRO A 1 353 ? 46.320 16.756 -81.624 1.00 89.00 353 PRO A O 1
ATOM 2682 N N . ALA A 1 354 ? 48.275 16.953 -80.512 1.00 89.06 354 ALA A N 1
ATOM 2683 C CA . ALA A 1 354 ? 47.799 16.392 -79.254 1.00 89.06 354 ALA A CA 1
ATOM 2684 C C . ALA A 1 354 ? 46.493 17.071 -78.788 1.00 89.06 354 ALA A C 1
ATOM 2686 O O . ALA A 1 354 ? 46.286 18.278 -78.952 1.00 89.06 354 ALA A O 1
ATOM 2687 N N . GLY A 1 355 ? 45.551 16.258 -78.304 1.00 90.50 355 GLY A N 1
ATOM 2688 C CA . GLY A 1 355 ? 44.223 16.721 -77.894 1.00 90.50 355 GLY A CA 1
ATOM 2689 C C . GLY A 1 355 ? 43.273 17.097 -79.040 1.00 90.50 355 GLY A C 1
ATOM 2690 O O . GLY A 1 355 ? 42.152 17.543 -78.781 1.00 90.50 355 GLY A O 1
ATOM 2691 N N . CYS A 1 356 ? 43.668 16.910 -80.303 1.00 92.06 356 CYS A N 1
ATOM 2692 C CA . CYS A 1 356 ? 42.806 17.111 -81.464 1.00 92.06 356 CYS A CA 1
ATOM 2693 C C . CYS A 1 356 ? 42.323 15.792 -82.067 1.00 92.06 356 CYS A C 1
ATOM 2695 O O . CYS A 1 356 ? 42.969 14.756 -81.967 1.00 92.06 356 CYS A O 1
ATOM 2697 N N . VAL A 1 357 ? 41.183 15.860 -82.752 1.00 91.88 357 VAL A N 1
ATOM 2698 C CA . VAL A 1 357 ? 40.642 14.763 -83.557 1.00 91.88 357 VAL A CA 1
ATOM 2699 C C . VAL A 1 357 ? 40.555 15.190 -85.015 1.00 91.88 357 VAL A C 1
ATOM 2701 O O . VAL A 1 357 ? 40.139 16.313 -85.323 1.00 91.88 357 VAL A O 1
ATOM 2704 N N . VAL A 1 358 ? 40.930 14.297 -85.929 1.00 92.56 358 VAL A N 1
ATOM 2705 C CA . VAL A 1 358 ? 40.699 14.495 -87.364 1.00 92.56 358 VAL A CA 1
ATOM 2706 C C . VAL A 1 358 ? 39.199 14.397 -87.632 1.00 92.56 358 VAL A C 1
ATOM 2708 O O . VAL A 1 358 ? 38.513 13.504 -87.145 1.00 92.56 358 VAL A O 1
ATOM 2711 N N . THR A 1 359 ? 38.667 15.354 -88.384 1.00 94.81 359 THR A N 1
ATOM 2712 C CA . THR A 1 359 ? 37.224 15.466 -88.661 1.00 94.81 359 THR A CA 1
ATOM 2713 C C . THR A 1 359 ? 36.881 15.462 -90.142 1.00 94.81 359 THR A C 1
ATOM 2715 O O . THR A 1 359 ? 35.710 15.352 -90.488 1.00 94.81 359 THR A O 1
ATOM 2718 N N . SER A 1 360 ? 37.884 15.582 -91.009 1.00 93.62 360 SER A N 1
ATOM 2719 C CA . SER A 1 360 ? 37.751 15.463 -92.457 1.00 93.62 360 SER A CA 1
ATOM 2720 C C . SER A 1 360 ? 39.120 15.151 -93.051 1.00 93.62 360 SER A C 1
ATOM 2722 O O . SER A 1 360 ? 40.116 15.720 -92.603 1.00 93.62 360 SER A O 1
ATOM 2724 N N . VAL A 1 361 ? 39.166 14.286 -94.061 1.00 90.69 361 VAL A N 1
ATOM 2725 C CA . VAL A 1 361 ? 40.348 14.020 -94.889 1.00 90.69 361 VAL A CA 1
ATOM 2726 C C . VAL A 1 361 ? 39.889 13.989 -96.338 1.00 90.69 361 VAL A C 1
ATOM 2728 O O . VAL A 1 361 ? 38.858 13.395 -96.655 1.00 90.69 361 VAL A O 1
ATOM 2731 N N . ARG A 1 362 ? 40.634 14.648 -97.219 1.00 90.50 362 ARG A N 1
ATOM 2732 C CA . ARG A 1 362 ? 40.361 14.693 -98.653 1.00 90.50 362 ARG A CA 1
ATOM 2733 C C . ARG A 1 362 ? 41.679 14.669 -99.420 1.00 90.50 362 ARG A C 1
ATOM 2735 O O . ARG A 1 362 ? 42.569 15.466 -99.140 1.00 90.50 362 ARG A O 1
ATOM 2742 N N . HIS A 1 363 ? 41.768 13.796 -100.414 1.00 89.00 363 HIS A N 1
ATOM 2743 C CA . HIS A 1 363 ? 42.873 13.793 -101.367 1.00 89.00 363 HIS A CA 1
ATOM 2744 C C . HIS A 1 363 ? 42.809 15.019 -102.295 1.00 89.00 363 HIS A C 1
ATOM 2746 O O . HIS A 1 363 ? 41.718 15.433 -102.698 1.00 89.00 363 HIS A O 1
ATOM 2752 N N . ASP A 1 364 ? 43.960 15.611 -102.611 1.00 88.19 364 ASP A N 1
ATOM 2753 C CA . ASP A 1 364 ? 44.092 16.691 -103.591 1.00 88.19 364 ASP A CA 1
ATOM 2754 C C . ASP A 1 364 ? 44.024 16.102 -105.011 1.00 88.19 364 ASP A C 1
ATOM 2756 O O . ASP A 1 364 ? 44.993 15.492 -105.459 1.00 88.19 364 ASP A O 1
ATOM 2760 N N . PRO A 1 365 ? 42.919 16.294 -105.756 1.00 87.00 365 PRO A N 1
ATOM 2761 C CA . PRO A 1 365 ? 42.735 15.654 -107.058 1.00 87.00 365 PRO A CA 1
ATOM 2762 C C . PRO A 1 365 ? 43.685 16.195 -108.137 1.00 87.00 365 PRO A C 1
ATOM 2764 O O . PRO A 1 365 ? 43.699 15.675 -109.249 1.00 87.00 365 PRO A O 1
ATOM 2767 N N . THR A 1 366 ? 44.445 17.258 -107.847 1.00 88.69 366 THR A N 1
ATOM 2768 C CA . THR A 1 366 ? 45.378 17.885 -108.795 1.00 88.69 366 THR A CA 1
ATOM 2769 C C . THR A 1 366 ? 46.788 17.298 -108.738 1.00 88.69 366 THR A C 1
ATOM 2771 O O . THR A 1 366 ? 47.637 17.645 -109.560 1.00 88.69 366 THR A O 1
ATOM 2774 N N . THR A 1 367 ? 47.055 16.399 -107.790 1.00 82.44 367 THR A N 1
ATOM 2775 C CA . THR A 1 367 ? 48.375 15.805 -107.569 1.00 82.44 367 THR A CA 1
ATOM 2776 C C . THR A 1 367 ? 48.263 14.310 -107.325 1.00 82.44 367 THR A C 1
ATOM 2778 O O . THR A 1 367 ? 47.359 13.876 -106.629 1.00 82.44 367 THR A O 1
ATOM 2781 N N . SER A 1 368 ? 49.225 13.519 -107.808 1.00 83.50 368 SER A N 1
ATOM 2782 C CA . SER A 1 368 ? 49.272 12.078 -107.502 1.00 83.50 368 SER A CA 1
ATOM 2783 C C . SER A 1 368 ? 49.467 11.788 -106.006 1.00 83.50 368 SER A C 1
ATOM 2785 O O . SER A 1 368 ? 49.129 10.700 -105.552 1.00 83.50 368 SER A O 1
ATOM 2787 N N . TYR A 1 369 ? 50.002 12.764 -105.260 1.00 80.88 369 TYR A N 1
ATOM 2788 C CA . TYR A 1 369 ? 50.227 12.727 -103.815 1.00 80.88 369 TYR A CA 1
ATOM 2789 C C . TYR A 1 369 ? 49.917 14.107 -103.212 1.00 80.88 369 TYR A C 1
ATOM 2791 O O . TYR A 1 369 ? 50.431 15.131 -103.670 1.00 80.88 369 TYR A O 1
ATOM 2799 N N . GLY A 1 370 ? 49.081 14.132 -102.190 1.00 86.12 370 GLY A N 1
ATOM 2800 C CA . GLY A 1 370 ? 48.792 15.223 -101.276 1.00 86.12 370 GLY A CA 1
ATOM 2801 C C . GLY A 1 370 ? 47.417 15.048 -100.614 1.00 86.12 370 GLY A C 1
ATOM 2802 O O . GLY A 1 370 ? 46.409 14.857 -101.296 1.00 86.12 370 GLY A O 1
ATOM 2803 N N . VAL A 1 371 ? 47.337 15.210 -99.289 1.00 88.38 371 VAL A N 1
ATOM 2804 C CA . VAL A 1 371 ? 46.059 15.271 -98.554 1.00 88.38 371 VAL A CA 1
ATOM 2805 C C . VAL A 1 371 ? 45.842 16.629 -97.901 1.00 88.38 371 VAL A C 1
ATOM 2807 O O . VAL A 1 371 ? 46.735 17.214 -97.280 1.00 88.38 371 VAL A O 1
ATOM 2810 N N . PHE A 1 372 ? 44.604 17.106 -97.992 1.00 90.00 372 PHE A N 1
ATOM 2811 C CA . PHE A 1 372 ? 44.060 18.114 -97.095 1.00 90.00 372 PHE A CA 1
ATOM 2812 C C . PHE A 1 372 ? 43.310 17.403 -95.976 1.00 90.00 372 PHE A C 1
ATOM 2814 O O . PHE A 1 372 ? 42.500 16.509 -96.221 1.00 90.00 372 PHE A O 1
ATOM 2821 N N . PHE A 1 373 ? 43.535 17.818 -94.738 1.00 91.06 373 PHE A N 1
ATOM 2822 C CA . PHE A 1 373 ? 42.765 17.317 -93.610 1.00 91.06 373 PHE A CA 1
ATOM 2823 C C . PHE A 1 373 ? 42.334 18.469 -92.713 1.00 91.06 373 PHE A C 1
ATOM 2825 O O . PHE A 1 373 ? 42.944 19.534 -92.716 1.00 91.06 373 PHE A O 1
ATOM 2832 N N . THR A 1 374 ? 41.265 18.252 -91.958 1.00 93.81 374 THR A N 1
ATOM 2833 C CA . THR A 1 374 ? 40.759 19.190 -90.959 1.00 93.81 374 THR A CA 1
ATOM 2834 C C . THR A 1 374 ? 40.790 18.500 -89.613 1.00 93.81 374 THR A C 1
ATOM 2836 O O . THR A 1 374 ? 40.186 17.435 -89.452 1.00 93.81 374 THR A O 1
ATOM 2839 N N . TYR A 1 375 ? 41.407 19.125 -88.619 1.00 93.25 375 TYR A N 1
ATOM 2840 C CA . TYR A 1 375 ? 41.322 18.668 -87.237 1.00 93.25 375 TYR A CA 1
ATOM 2841 C C . TYR A 1 375 ? 40.582 19.683 -86.369 1.00 93.25 375 TYR A C 1
ATOM 2843 O O . TYR A 1 375 ? 40.439 20.858 -86.719 1.00 93.25 375 TYR A O 1
ATOM 2851 N N . ARG A 1 376 ? 40.056 19.212 -85.240 1.00 95.69 376 ARG A N 1
ATOM 2852 C CA . ARG A 1 376 ? 39.408 20.046 -84.225 1.00 95.69 376 ARG A CA 1
ATOM 2853 C C . ARG A 1 376 ? 39.938 19.670 -82.845 1.00 95.69 376 ARG A C 1
ATOM 2855 O O . ARG A 1 376 ? 39.986 18.474 -82.558 1.00 95.69 376 ARG A O 1
ATOM 2862 N N . PRO A 1 377 ? 40.273 20.639 -81.978 1.00 94.44 377 PRO A N 1
ATOM 2863 C CA . PRO A 1 377 ? 40.607 20.340 -80.593 1.00 94.44 377 PRO A CA 1
ATOM 2864 C C . PRO A 1 377 ? 39.386 19.761 -79.876 1.00 94.44 377 PRO A C 1
ATOM 2866 O O . PRO A 1 377 ? 38.273 20.278 -80.030 1.00 94.44 377 PRO A O 1
ATOM 2869 N N . LEU A 1 378 ? 39.574 18.703 -79.092 1.00 94.31 378 LEU A N 1
ATOM 2870 C CA . LEU A 1 378 ? 38.548 18.214 -78.181 1.00 94.31 378 LEU A CA 1
ATOM 2871 C C . LEU A 1 378 ? 38.531 19.128 -76.952 1.00 94.31 378 LEU A C 1
ATOM 2873 O O . LEU A 1 378 ? 39.570 19.417 -76.356 1.00 94.31 378 LEU A O 1
ATOM 2877 N N . GLN A 1 379 ? 37.351 19.635 -76.606 1.00 95.06 379 GLN A N 1
ATOM 2878 C CA . GLN A 1 379 ? 37.164 20.539 -75.479 1.00 95.06 379 GLN A CA 1
ATOM 2879 C C . GLN A 1 379 ? 36.197 19.943 -74.466 1.00 95.06 379 GLN A C 1
ATOM 2881 O O . GLN A 1 379 ? 35.189 19.340 -74.836 1.00 95.06 379 GLN A O 1
ATOM 2886 N N . ILE A 1 380 ? 36.478 20.188 -73.193 1.00 94.12 380 ILE A N 1
ATOM 2887 C CA . ILE A 1 380 ? 35.633 19.824 -72.058 1.00 94.12 380 ILE A CA 1
ATOM 2888 C C . ILE A 1 380 ? 35.192 21.088 -71.322 1.00 94.12 380 ILE A C 1
ATOM 2890 O O . ILE A 1 380 ? 35.957 22.045 -71.201 1.00 94.12 380 ILE A O 1
ATOM 2894 N N . LEU A 1 381 ? 33.951 21.121 -70.852 1.00 92.69 381 LEU A N 1
ATOM 2895 C CA . LEU A 1 381 ? 33.441 22.180 -69.989 1.00 92.69 381 LEU A CA 1
ATOM 2896 C C . LEU A 1 381 ? 33.734 21.789 -68.543 1.00 92.69 381 LEU A C 1
ATOM 2898 O O . LEU A 1 381 ? 33.225 20.776 -68.076 1.00 92.69 381 LEU A O 1
ATOM 2902 N N . VAL A 1 382 ? 34.540 22.580 -67.842 1.00 91.69 382 VAL A N 1
ATOM 2903 C CA . VAL A 1 382 ? 34.875 22.358 -66.430 1.00 91.69 382 VAL A CA 1
ATOM 2904 C C . VAL A 1 382 ? 34.687 23.672 -65.688 1.00 91.69 382 VAL A C 1
ATOM 2906 O O . VAL A 1 382 ? 35.225 24.697 -66.106 1.00 91.69 382 VAL A O 1
ATOM 2909 N N . ASN A 1 383 ? 33.919 23.652 -64.597 1.00 89.31 383 ASN A N 1
ATOM 2910 C CA . ASN A 1 383 ? 33.606 24.834 -63.783 1.00 89.31 383 ASN A CA 1
ATOM 2911 C C . ASN A 1 383 ? 33.074 26.023 -64.611 1.00 89.31 383 ASN A C 1
ATOM 2913 O O . ASN A 1 383 ? 33.490 27.162 -64.416 1.00 89.31 383 ASN A O 1
ATOM 2917 N N . GLY A 1 384 ? 32.201 25.757 -65.589 1.00 89.31 384 GLY A N 1
ATOM 2918 C CA . GLY A 1 384 ? 31.622 26.789 -66.460 1.00 89.31 384 GLY A CA 1
ATOM 2919 C C . GLY A 1 384 ? 32.550 27.339 -67.555 1.00 89.31 384 GLY A C 1
ATOM 2920 O O . GLY A 1 384 ? 32.105 28.157 -68.357 1.00 89.31 384 GLY A O 1
ATOM 2921 N N . ALA A 1 385 ? 33.801 26.871 -67.653 1.00 91.56 385 ALA A N 1
ATOM 2922 C CA . ALA A 1 385 ? 34.757 27.292 -68.678 1.00 91.56 385 ALA A CA 1
ATOM 2923 C C . ALA A 1 385 ? 35.137 26.141 -69.625 1.00 91.56 385 ALA A C 1
ATOM 2925 O O . ALA A 1 385 ? 35.440 25.028 -69.192 1.00 91.56 385 ALA A O 1
ATOM 2926 N N . TRP A 1 386 ? 35.137 26.404 -70.936 1.00 94.00 386 TRP A N 1
ATOM 2927 C CA . TRP A 1 386 ? 35.616 25.444 -71.933 1.00 94.00 386 TRP A CA 1
ATOM 2928 C C . TRP A 1 386 ? 37.144 25.380 -71.919 1.00 94.00 386 TRP A C 1
ATOM 2930 O O . TRP A 1 386 ? 37.810 26.398 -72.097 1.00 94.00 386 TRP A O 1
ATOM 2940 N N . LYS A 1 387 ? 37.693 24.177 -71.756 1.00 92.75 387 LYS A N 1
ATOM 2941 C CA . LYS A 1 387 ? 39.130 23.890 -71.781 1.00 92.75 387 LYS A CA 1
ATOM 2942 C C . LYS A 1 387 ? 39.456 22.946 -72.931 1.00 92.75 387 LYS A C 1
ATOM 2944 O O . LYS A 1 387 ? 38.724 21.989 -73.164 1.00 92.75 387 LYS A O 1
ATO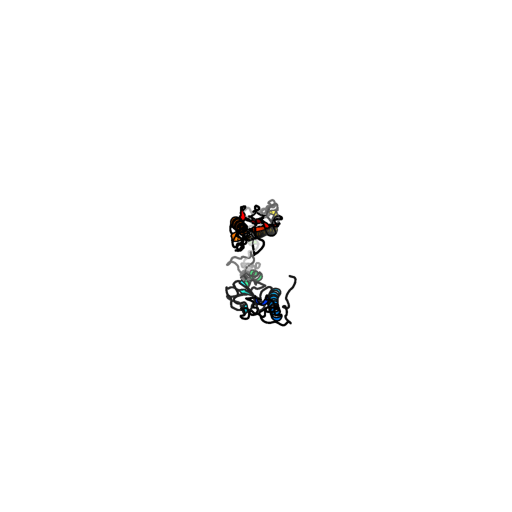M 2949 N N . THR A 1 388 ? 40.545 23.215 -73.645 1.00 92.00 388 THR A N 1
ATOM 2950 C CA . THR A 1 388 ? 41.086 22.311 -74.672 1.00 92.00 388 THR A CA 1
ATOM 2951 C C . THR A 1 388 ? 41.919 21.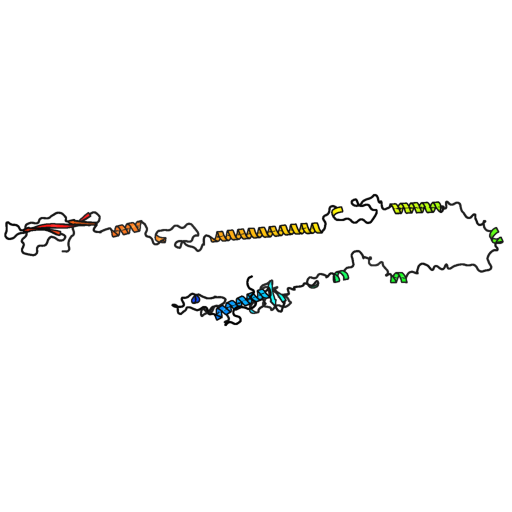223 -74.004 1.00 92.00 388 THR A C 1
ATOM 2953 O O . THR A 1 388 ? 42.717 21.530 -73.119 1.00 92.00 388 THR A O 1
ATOM 2956 N N . LEU A 1 389 ? 41.723 19.966 -74.403 1.00 90.75 389 LEU A N 1
ATOM 2957 C CA . LEU A 1 389 ? 42.545 18.859 -73.922 1.00 90.75 389 LEU A CA 1
ATOM 2958 C C . LEU A 1 389 ? 43.969 18.995 -74.463 1.00 90.75 389 LEU A C 1
ATOM 2960 O O . LEU A 1 389 ? 44.151 19.322 -75.632 1.00 90.75 389 LEU A O 1
ATOM 2964 N N . ALA A 1 390 ? 44.963 18.739 -73.615 1.00 84.44 390 ALA A N 1
ATOM 2965 C CA . ALA A 1 390 ? 46.367 18.799 -74.014 1.00 84.44 390 ALA A CA 1
ATOM 2966 C C . ALA A 1 390 ? 46.797 17.572 -74.840 1.00 84.44 390 ALA A C 1
ATOM 2968 O O . ALA A 1 390 ? 47.681 17.703 -75.676 1.00 84.44 390 ALA A O 1
ATOM 2969 N N . GLY A 1 391 ? 46.135 16.419 -74.649 1.00 70.50 391 GLY A N 1
ATOM 2970 C CA . GLY A 1 391 ? 46.622 15.115 -75.117 1.00 70.50 391 GLY A CA 1
ATOM 2971 C C . GLY A 1 391 ? 47.873 14.670 -74.349 1.00 70.50 391 GLY A C 1
ATOM 2972 O O . GLY A 1 391 ? 48.596 15.509 -73.817 1.00 70.50 391 GLY A O 1
ATOM 2973 N N . ASP A 1 392 ? 48.113 13.363 -74.272 1.00 60.75 392 ASP A N 1
ATOM 2974 C CA . ASP A 1 392 ? 49.403 12.848 -73.804 1.00 60.75 392 ASP A CA 1
ATOM 2975 C C . ASP A 1 392 ? 50.355 12.842 -75.011 1.00 60.75 392 ASP A C 1
ATOM 2977 O O . ASP A 1 392 ? 49.947 12.440 -76.104 1.00 60.75 392 ASP A O 1
ATOM 2981 N N . ALA A 1 393 ? 51.558 13.397 -74.838 1.00 51.38 393 ALA A N 1
ATOM 2982 C CA . ALA A 1 393 ? 52.564 13.535 -75.895 1.00 51.38 393 ALA A CA 1
ATOM 2983 C C . ALA A 1 393 ? 53.337 12.238 -76.146 1.00 51.38 393 ALA A C 1
ATOM 2985 O O . ALA A 1 393 ? 53.594 11.511 -75.157 1.00 51.38 393 ALA A O 1
#

Sequence (393 aa):
MTKIFKVPFATQGDRTSIPNEVQADGSVSYTQGYGYDYERDQVSDPAAKDIEREKMNGIFHDITEAVGEIQNYGLPKWAEEGKPYPIRAIVYHKNKVWQSKIENNEVEPVTGAQWIELKADLTAGDINVYNKTESDKRFQPLGNYLTAGYSYSKAESDANYQPKGNYAPAGNYALKGESYTKTEGDSRYQPKGSYQPSGDYATNSTVNSKFDAANSNANSRVPSARKVNNKPLSADITLAAGDVGAYTKAETDTKVADAKKAGTDAQVTANAANTAATNANNNANGRVPSGRKVNNKPLSSDISLTAGDVGAYTKAETDSRITAASNGAVMNIRRGAAVNPPKQNEYGPKESPAGCVVTSVRHDPTTSYGVFFTYRPLQILVNGAWKTLAGDA

Foldseek 3Di:
DPDALLDFFQPVHAADAAAQDQDPLQDAHVPQGNDPLCVDDPPPDPSHDHPDPRHVSHVRRVVSVQRNCCSVVVAGADDQVPFPDAAQHWHDDPNWIKGAHHGRHNDDDDPDNGIDTDDPDDDCVNVVHDDPVRCPVPDDPPPPDDDPPDDDDPVRVVVPDDDPDDDDDDDDDDDDPPDDDPVRVPVVDDDDPPPDDPDDPQDPVNVVVVVVVVVVVVVPPQPQPDDDLNHGSPDDDDDDCVSVVHDDPVVVVVVVVVVVVVVVVVVVVVVVVVVVVVVVVVVVVPPQPQPDDDLNHGPPDDDDDDCVSVVHDDPVVVVVVVCVVQAFDFPDKDWADKDKDPKDWPPDDDDDAAQKDWDDKDADPVDPTIIITIITHIWTQGPNDIDGGRHDD